Protein AF-0000000084379753 (afdb_homodimer)

Sequence (422 aa):
MNKVRNRRRKEDRPAEITAAAMDEFAEHGYDATPVEAVARRAGVSKGLLYLYFKTKEELFKAVVRSFISPRVNTLRSAIIDSDIGVEEFLRGPFRDFAAALPTSKARHLLRLMIAEGHKHPDLTRWYWENVVSEGLQAITVLIERGVARGELQPSALDRFPHLLISPVVFSVIWTLVMQKHSKLDTTAMIEAHIDLLLASVKAQPEQGSGTMNKVRNRRRKEDRPAEITAAAMDEFAEHGYDATPVEAVARRAGVSKGLLYLYFKTKEELFKAVVRSFISPRVNTLRSAIIDSDIGVEEFLRGPFRDFAAALPTSKARHLLRLMIAEGHKHPDLTRWYWENVVSEGLQAITVLIERGVARGELQPSALDRFPHLLISPVVFSVIWTLVMQKHSKLDTTAMIEAHIDLLLASVKAQPEQGSGT

Foldseek 3Di:
DVVVVVVVCVVCLLVLLLVLVLVQCLVQNLVRDDSCSSCVSSVHHSVVSCVVPVDSLSSVVSNCCVFALVLLVQLLCVQPVDPDALLRSLVPSVLVSLQCCLVGSVLSVVVNCVVCVVVPVPSVVVCCVRGVVSSLVSLLSNVVVCCVVLQWPDDCCNVCVVLLCVLSNVSNVCSVPPCVPPNDNSSVVSVVSSVVVCVPIGHDPPPPPPD/DVVVVVVVVVVCLLVLLLVLVLVQCLVQNLVRDDSCSSCVSSVHHSVVSCVVPVDSLSSVVSNCCVFALVLLVQLLCVQPVDPDALLRSLVPSVLVSLQCCLVGSVLSVVVNCVVCVVVPVPSVVVCCVRGVVSSLVSLLSNVVVCCVVLQWPDDCCNVCVVLLCVLSNVSNVCSVPPCVPDNDPSSVVSVVSSVVVCVPIGHDPPPPPPD

Nearest PDB structures (foldseek):
  3s5r-assembly1_B  TM=7.253E-01  e=1.849E-04  Syntrophus aciditrophicus SB
  3e7q-assembly1_A  TM=7.894E-01  e=1.019E-03  Pseudomonas aeruginosa
  4yze-assembly1_C  TM=7.745E-01  e=9.330E-03  Escherichia coli K-12
  5ydp-assembly1_A  TM=5.031E-01  e=3.071E-04  Dietzia sp. DQ12-45-1b
  5ydp-assembly2_C-2  TM=4.750E-01  e=7.379E-04  Dietzia sp. DQ12-45-1b

InterPro domains:
  IPR001647 DNA-binding HTH domain, TetR-type [PF00440] (17-63)
  IPR001647 DNA-binding HTH domain, TetR-type [PR00455] (17-30)
  IPR001647 DNA-binding HTH domain, TetR-type [PR00455] (38-61)
  IPR001647 DNA-binding HTH domain, TetR-type [PS50977] (11-71)
  IPR009057 Homedomain-like superfamily [SSF46689] (4-81)
  IPR011075 Tetracyclin repressor-like, C-terminal domain [PF16859] (94-175)
  IPR036271 Tetracyclin repressor-like, C-terminal domain superfamily [SSF48498] (87-199)
  IPR050109 HTH-type, TetR-like transcriptional regulator [PTHR30055] (1-207)

pLDDT: mean 92.33, std 12.33, range [36.5, 98.5]

Radius of gyration: 24.68 Å; Cα contacts (8 Å, |Δi|>4): 434; chains: 2; bounding box: 92×78×49 Å

Structure (mmCIF, N/CA/C/O backbone):
data_AF-0000000084379753-model_v1
#
loop_
_entity.id
_entity.type
_entity.pdbx_description
1 polymer 'HTH tetR-type domain-containing protein'
#
loop_
_atom_site.group_PDB
_atom_site.id
_atom_site.type_symbol
_atom_site.label_atom_id
_atom_site.label_alt_id
_atom_site.label_comp_id
_atom_site.label_asym_id
_atom_site.label_entity_id
_atom_site.label_seq_id
_atom_site.pdbx_PDB_ins_code
_atom_site.Cartn_x
_atom_site.Cartn_y
_atom_site.Cartn_z
_atom_site.occupancy
_atom_site.B_iso_or_equiv
_atom_site.auth_seq_id
_atom_site.auth_comp_id
_atom_site.auth_asym_id
_atom_site.auth_atom_id
_atom_site.pdbx_PDB_model_num
ATOM 1 N N . MET A 1 1 ? 46.688 16.516 9.492 1 49.66 1 MET A N 1
ATOM 2 C CA . MET A 1 1 ? 45.719 15.836 10.328 1 49.66 1 MET A CA 1
ATOM 3 C C . MET A 1 1 ? 44.406 16.609 10.383 1 49.66 1 MET A C 1
ATOM 5 O O . MET A 1 1 ? 43.344 16.016 10.297 1 49.66 1 MET A O 1
ATOM 9 N N . ASN A 1 2 ? 44.469 17.984 10.484 1 51.09 2 ASN A N 1
ATOM 10 C CA . ASN A 1 2 ? 43.312 18.844 10.547 1 51.09 2 ASN A CA 1
ATOM 11 C C . ASN A 1 2 ? 42.562 18.906 9.211 1 51.09 2 ASN A C 1
ATOM 13 O O . ASN A 1 2 ? 41.344 18.938 9.172 1 51.09 2 ASN A O 1
ATOM 17 N N . LYS A 1 3 ? 43.375 18.922 8.195 1 56.81 3 LYS A N 1
ATOM 18 C CA . LYS A 1 3 ? 42.812 19.062 6.855 1 56.81 3 LYS A CA 1
ATOM 19 C C . LYS A 1 3 ? 42 17.844 6.48 1 56.81 3 LYS A C 1
ATOM 21 O O . LYS A 1 3 ? 40.938 17.984 5.828 1 56.81 3 LYS A O 1
ATOM 26 N N . VAL A 1 4 ? 42.594 16.641 6.758 1 46.72 4 VAL A N 1
ATOM 27 C CA . VAL A 1 4 ? 41.906 15.383 6.438 1 46.72 4 VAL A CA 1
ATOM 28 C C . VAL A 1 4 ? 40.594 15.305 7.223 1 46.72 4 VAL A C 1
ATOM 30 O O . VAL A 1 4 ? 39.594 14.797 6.715 1 46.72 4 VAL A O 1
ATOM 33 N N . ARG A 1 5 ? 40.656 15.711 8.445 1 50.72 5 ARG A N 1
ATOM 34 C CA . ARG A 1 5 ? 39.469 15.711 9.289 1 50.72 5 ARG A CA 1
ATOM 35 C C . ARG A 1 5 ? 38.438 16.688 8.766 1 50.72 5 ARG A C 1
ATOM 37 O O . ARG A 1 5 ? 37.25 16.375 8.727 1 50.72 5 ARG A O 1
ATOM 44 N N . ASN A 1 6 ? 38.969 17.703 8.211 1 57.06 6 ASN A N 1
ATOM 45 C CA . ASN A 1 6 ? 38.094 18.719 7.637 1 57.06 6 ASN A CA 1
ATOM 46 C C . ASN A 1 6 ? 37.469 18.234 6.336 1 57.06 6 ASN A C 1
ATOM 48 O O . ASN A 1 6 ? 36.281 18.5 6.07 1 57.06 6 ASN A O 1
ATOM 52 N N . ARG A 1 7 ? 38.344 17.5 5.492 1 51.16 7 ARG A N 1
ATOM 53 C CA . ARG A 1 7 ? 37.812 16.969 4.238 1 51.16 7 ARG A CA 1
ATOM 54 C C . ARG A 1 7 ? 36.75 15.883 4.5 1 51.16 7 ARG A C 1
ATOM 56 O O . ARG A 1 7 ? 35.719 15.844 3.834 1 51.16 7 ARG A O 1
ATOM 63 N N . ARG A 1 8 ? 37.156 14.938 5.316 1 52.81 8 ARG A N 1
ATOM 64 C CA . ARG A 1 8 ? 36.219 13.867 5.68 1 52.81 8 ARG A CA 1
ATOM 65 C C . ARG A 1 8 ? 34.906 14.422 6.207 1 52.81 8 ARG A C 1
ATOM 67 O O . ARG A 1 8 ? 33.844 13.906 5.883 1 52.81 8 ARG A O 1
ATOM 74 N N . ARG A 1 9 ? 35.188 15.578 6.855 1 61.44 9 ARG A N 1
ATOM 75 C CA . ARG A 1 9 ? 33.969 16.203 7.414 1 61.44 9 ARG A CA 1
ATOM 76 C C . ARG A 1 9 ? 33.094 16.766 6.309 1 61.44 9 ARG A C 1
ATOM 78 O O . ARG A 1 9 ? 31.875 16.609 6.348 1 61.44 9 ARG A O 1
ATOM 85 N N . LYS A 1 10 ? 33.875 17.234 5.277 1 64.62 10 LYS A N 1
ATOM 86 C CA . LYS A 1 10 ? 33.156 17.844 4.176 1 64.62 10 LYS A CA 1
ATOM 87 C C . LYS A 1 10 ? 32.469 16.797 3.307 1 64.62 10 LYS A C 1
ATOM 89 O O . LYS A 1 10 ? 31.344 16.984 2.846 1 64.62 10 LYS A O 1
ATOM 94 N N . GLU A 1 11 ? 33.25 15.688 3.199 1 69.88 11 GLU A N 1
ATOM 95 C CA . GLU A 1 11 ? 32.75 14.625 2.336 1 69.88 11 GLU A CA 1
ATOM 96 C C . GLU A 1 11 ? 31.562 13.906 2.98 1 69.88 11 GLU A C 1
ATOM 98 O O . GLU A 1 11 ? 30.703 13.352 2.283 1 69.88 11 GLU A O 1
ATOM 103 N N . ASP A 1 12 ? 31.516 13.992 4.195 1 77.62 12 ASP A N 1
ATOM 104 C CA . ASP A 1 12 ? 30.5 13.258 4.938 1 77.62 12 ASP A CA 1
ATOM 105 C C . ASP A 1 12 ? 29.266 14.133 5.188 1 77.62 12 ASP A C 1
ATOM 107 O O . ASP A 1 12 ? 28.219 13.625 5.59 1 77.62 12 ASP A O 1
ATOM 111 N N . ARG A 1 13 ? 29.344 15.328 4.73 1 86.88 13 ARG A N 1
ATOM 112 C CA . ARG A 1 13 ? 28.328 16.312 5.094 1 86.88 13 ARG A CA 1
ATOM 113 C C . ARG A 1 13 ? 27.016 16.031 4.355 1 86.88 13 ARG A C 1
ATOM 115 O O . ARG A 1 13 ? 25.953 15.969 4.969 1 86.88 13 ARG A O 1
ATOM 122 N N . PRO A 1 14 ? 27.156 15.742 3.094 1 91.88 14 PRO A N 1
ATOM 123 C CA . PRO A 1 14 ? 25.891 15.453 2.412 1 91.88 14 PRO A CA 1
ATOM 124 C C . PRO A 1 14 ? 25.156 14.266 3.016 1 91.88 14 PRO A C 1
ATOM 126 O O . PRO A 1 14 ? 23.922 14.305 3.168 1 91.88 14 PRO A O 1
ATOM 129 N N . ALA A 1 15 ? 25.906 13.289 3.422 1 94.5 15 ALA A N 1
ATOM 130 C CA . ALA A 1 15 ? 25.297 12.102 4.008 1 94.5 15 ALA A CA 1
ATOM 131 C C . ALA A 1 15 ? 24.656 12.414 5.363 1 94.5 15 ALA A C 1
ATOM 133 O O . ALA A 1 15 ? 23.578 11.922 5.684 1 94.5 15 ALA A O 1
ATOM 134 N N . GLU A 1 16 ? 25.297 13.211 6.078 1 95.25 16 GLU A N 1
ATOM 135 C CA . GLU A 1 16 ? 24.766 13.617 7.375 1 95.25 16 GLU A CA 1
ATOM 136 C C . GLU A 1 16 ? 23.5 14.445 7.215 1 95.25 16 GLU A C 1
ATOM 138 O O . GLU A 1 16 ? 22.531 14.266 7.961 1 95.25 16 GLU A O 1
ATOM 143 N N . ILE A 1 17 ? 23.547 15.289 6.254 1 97.25 17 ILE A N 1
ATOM 144 C CA . ILE A 1 17 ? 22.406 16.156 6.008 1 97.25 17 ILE A CA 1
ATOM 145 C C . ILE A 1 17 ? 21.219 15.336 5.52 1 97.25 17 ILE A C 1
ATOM 147 O O . ILE A 1 17 ? 20.094 15.508 5.988 1 97.25 17 ILE A O 1
ATOM 151 N N . THR A 1 18 ? 21.484 14.422 4.625 1 97.94 18 THR A N 1
ATOM 152 C CA . THR A 1 18 ? 20.391 13.602 4.109 1 97.94 18 THR A CA 1
ATOM 153 C C . THR A 1 18 ? 19.828 12.695 5.203 1 97.94 18 THR A C 1
ATOM 155 O O . THR A 1 18 ? 18.625 12.438 5.25 1 97.94 18 THR A O 1
ATOM 158 N N . ALA A 1 19 ? 20.703 12.227 6.086 1 97.81 19 ALA A N 1
ATOM 159 C CA . ALA A 1 19 ? 20.234 11.422 7.211 1 97.81 19 ALA A CA 1
ATOM 160 C C . ALA A 1 19 ? 19.344 12.234 8.141 1 97.81 19 ALA A C 1
ATOM 162 O O . ALA A 1 19 ? 18.297 11.758 8.586 1 97.81 19 ALA A O 1
ATOM 163 N N . ALA A 1 20 ? 19.719 13.438 8.391 1 98.25 20 ALA A N 1
ATOM 164 C CA . ALA A 1 20 ? 18.906 14.344 9.211 1 98.25 20 ALA A CA 1
ATOM 165 C C . ALA A 1 20 ? 17.578 14.664 8.539 1 98.25 20 ALA A C 1
ATOM 167 O O . ALA A 1 20 ? 16.531 14.711 9.195 1 98.25 20 ALA A O 1
ATOM 168 N N . ALA A 1 21 ? 17.672 14.875 7.258 1 98.5 21 ALA A N 1
ATOM 169 C CA . ALA A 1 21 ? 16.453 15.148 6.492 1 98.5 21 ALA A CA 1
ATOM 170 C C . ALA A 1 21 ? 15.492 13.969 6.547 1 98.5 21 ALA A C 1
ATOM 172 O O . ALA A 1 21 ? 14.289 14.156 6.758 1 98.5 21 ALA A O 1
ATOM 173 N N . MET A 1 22 ? 16.047 12.781 6.375 1 98.06 22 MET A N 1
ATOM 174 C CA . MET A 1 22 ? 15.234 11.578 6.461 1 98.06 22 MET A CA 1
ATOM 175 C C . MET A 1 22 ? 14.5 11.516 7.793 1 98.06 22 MET A C 1
ATOM 177 O O . MET A 1 22 ? 13.289 11.266 7.828 1 98.06 22 MET A O 1
ATOM 181 N N . ASP A 1 23 ? 15.18 11.797 8.828 1 97.94 23 ASP A N 1
ATOM 182 C CA . ASP A 1 23 ? 14.586 11.727 10.156 1 97.94 23 ASP A CA 1
ATOM 183 C C . ASP A 1 23 ? 13.523 12.805 10.336 1 97.94 23 ASP A C 1
ATOM 185 O O . ASP A 1 23 ? 12.453 12.547 10.891 1 97.94 23 ASP A O 1
ATOM 189 N N . GLU A 1 24 ? 13.797 14.055 9.875 1 97.94 24 GLU A N 1
ATOM 190 C CA . GLU A 1 24 ? 12.836 15.148 9.969 1 97.94 24 GLU A CA 1
ATOM 191 C C . GLU A 1 24 ? 11.586 14.859 9.141 1 97.94 24 GLU A C 1
ATOM 193 O O . GLU A 1 24 ? 10.469 15.039 9.617 1 97.94 24 GLU A O 1
ATOM 198 N N . PHE A 1 25 ? 11.805 14.359 7.898 1 97.5 25 PHE A N 1
ATOM 199 C CA . PHE A 1 25 ? 10.688 14.016 7.023 1 97.5 25 PHE A CA 1
ATOM 200 C C . PHE A 1 25 ? 9.859 12.883 7.617 1 97.5 25 PHE A C 1
ATOM 202 O O . PHE A 1 25 ? 8.625 12.914 7.555 1 97.5 25 PHE A O 1
ATOM 209 N N . ALA A 1 26 ? 10.531 11.93 8.203 1 95.75 26 ALA A N 1
ATOM 210 C CA . ALA A 1 26 ? 9.844 10.789 8.797 1 95.75 26 ALA A CA 1
ATOM 211 C C . ALA A 1 26 ? 8.984 11.219 9.977 1 95.75 26 ALA A C 1
ATOM 213 O O . ALA A 1 26 ? 7.875 10.711 10.164 1 95.75 26 ALA A O 1
ATOM 214 N N . GLU A 1 27 ? 9.438 12.164 10.703 1 94.69 27 GLU A N 1
ATOM 215 C CA . GLU A 1 27 ? 8.773 12.57 11.945 1 94.69 27 GLU A CA 1
ATOM 216 C C . GLU A 1 27 ? 7.68 13.602 11.672 1 94.69 27 GLU A C 1
ATOM 218 O O . GLU A 1 27 ? 6.617 13.562 12.297 1 94.69 27 GLU A O 1
ATOM 223 N N . HIS A 1 28 ? 7.93 14.531 10.648 1 94.44 28 HIS A N 1
ATOM 224 C CA . HIS A 1 28 ? 7.059 15.703 10.57 1 94.44 28 HIS A CA 1
ATOM 225 C C . HIS A 1 28 ? 6.375 15.797 9.211 1 94.44 28 HIS A C 1
ATOM 227 O O . HIS A 1 28 ? 5.422 16.562 9.039 1 94.44 28 HIS A O 1
ATOM 233 N N . GLY A 1 29 ? 6.82 14.961 8.297 1 94.88 29 GLY A N 1
ATOM 234 C CA . GLY A 1 29 ? 6.344 15.109 6.934 1 94.88 29 GLY A CA 1
ATOM 235 C C . GLY A 1 29 ? 7.211 16.031 6.098 1 94.88 29 GLY A C 1
ATOM 236 O O . GLY A 1 29 ? 8.055 16.75 6.633 1 94.88 29 GLY A O 1
ATOM 237 N N . TYR A 1 30 ? 6.996 15.961 4.836 1 96.38 30 TYR A N 1
ATOM 238 C CA . TYR A 1 30 ? 7.758 16.781 3.895 1 96.38 30 TYR A CA 1
ATOM 239 C C . TYR A 1 30 ? 7.328 18.234 3.967 1 96.38 30 TYR A C 1
ATOM 241 O O . TYR A 1 30 ? 8.172 19.125 4.105 1 96.38 30 TYR A O 1
ATOM 249 N N . ASP A 1 31 ? 6.062 18.453 3.926 1 94.12 31 ASP A N 1
ATOM 250 C CA . ASP A 1 31 ? 5.543 19.812 3.893 1 94.12 31 ASP A CA 1
ATOM 251 C C . ASP A 1 31 ? 5.84 20.547 5.199 1 94.12 31 ASP A C 1
ATOM 253 O O . ASP A 1 31 ? 6.223 21.719 5.184 1 94.12 31 ASP A O 1
ATOM 257 N N . ALA A 1 32 ? 5.828 19.891 6.238 1 94.31 32 ALA A N 1
ATOM 258 C CA . ALA A 1 32 ? 5.914 20.516 7.555 1 94.31 32 ALA A CA 1
ATOM 259 C C . ALA A 1 32 ? 7.367 20.672 7.988 1 94.31 32 ALA A C 1
ATOM 261 O O . ALA A 1 32 ? 7.652 21.328 8.992 1 94.31 32 ALA A O 1
ATOM 262 N N . THR A 1 33 ? 8.242 20.078 7.258 1 97.38 33 THR A N 1
ATOM 263 C CA . THR A 1 33 ? 9.648 20.156 7.641 1 97.38 33 THR A CA 1
ATOM 264 C C . THR A 1 33 ? 10.344 21.328 6.965 1 97.38 33 THR A C 1
ATOM 266 O O . THR A 1 33 ? 10.531 21.328 5.746 1 97.38 33 THR A O 1
ATOM 269 N N . PRO A 1 34 ? 10.75 22.297 7.762 1 96.88 34 PRO A N 1
ATOM 270 C CA . PRO A 1 34 ? 11.578 23.344 7.176 1 96.88 34 PRO A CA 1
ATOM 271 C C . PRO A 1 34 ? 13.039 22.922 7.016 1 96.88 34 PRO A C 1
ATOM 273 O O . PRO A 1 34 ? 13.547 22.141 7.812 1 96.88 34 PRO A O 1
ATOM 276 N N . VAL A 1 35 ? 13.648 23.547 6.055 1 96.88 35 VAL A N 1
ATOM 277 C CA . VAL A 1 35 ? 15.047 23.219 5.773 1 96.88 35 VAL A CA 1
ATOM 278 C C . VAL A 1 35 ? 15.914 23.578 6.973 1 96.88 35 VAL A C 1
ATOM 280 O O . VAL A 1 35 ? 16.891 22.891 7.273 1 96.88 35 VAL A O 1
ATOM 283 N N . GLU A 1 36 ? 15.531 24.547 7.723 1 96.94 36 GLU A N 1
ATOM 284 C CA . GLU A 1 36 ? 16.266 24.984 8.914 1 96.94 36 GLU A CA 1
ATOM 285 C C . GLU A 1 36 ? 16.266 23.891 9.977 1 96.94 36 GLU A C 1
ATOM 287 O O . GLU A 1 36 ? 17.25 23.734 10.703 1 96.94 36 GLU A O 1
ATOM 292 N N . ALA A 1 37 ? 15.195 23.234 10.125 1 98.12 37 ALA A N 1
ATOM 293 C CA . ALA A 1 37 ? 15.125 22.141 11.094 1 98.12 37 ALA A CA 1
ATOM 294 C C . ALA A 1 37 ? 16.094 21.016 10.727 1 98.12 37 ALA A C 1
ATOM 296 O O . ALA A 1 37 ? 16.703 20.406 11.602 1 98.12 37 ALA A O 1
ATOM 297 N N . VAL A 1 38 ? 16.219 20.734 9.445 1 98.38 38 VAL A N 1
ATOM 298 C CA . VAL A 1 38 ? 17.156 19.734 8.953 1 98.38 38 VAL A CA 1
ATOM 299 C C . VAL A 1 38 ? 18.578 20.156 9.281 1 98.38 38 VAL A C 1
ATOM 301 O O . VAL A 1 38 ? 19.375 19.359 9.773 1 98.38 38 VAL A O 1
ATOM 304 N N . ALA A 1 39 ? 18.859 21.422 8.977 1 97.94 39 ALA A N 1
ATOM 305 C CA . ALA A 1 39 ? 20.203 21.953 9.25 1 97.94 39 ALA A CA 1
ATOM 306 C C . ALA A 1 39 ? 20.547 21.828 10.727 1 97.94 39 ALA A C 1
ATOM 308 O O . ALA A 1 39 ? 21.641 21.344 11.07 1 97.94 39 ALA A O 1
ATOM 309 N N . ARG A 1 40 ? 19.641 22.219 11.547 1 98.06 40 ARG A N 1
ATOM 310 C CA . ARG A 1 40 ? 19.828 22.141 12.984 1 98.06 40 ARG A CA 1
ATOM 311 C C . ARG A 1 40 ? 20.094 20.688 13.414 1 98.06 40 ARG A C 1
ATOM 313 O O . ARG A 1 40 ? 21.031 20.438 14.188 1 98.06 40 ARG A O 1
ATOM 320 N N . ARG A 1 41 ? 19.359 19.766 12.93 1 97.69 41 ARG A N 1
ATOM 321 C CA . ARG A 1 41 ? 19.5 18.359 13.297 1 97.69 41 ARG A CA 1
ATOM 322 C C . ARG A 1 41 ? 20.844 17.812 12.805 1 97.69 41 ARG A C 1
ATOM 324 O O . ARG A 1 41 ? 21.438 16.969 13.469 1 97.69 41 ARG A O 1
ATOM 331 N N . ALA A 1 42 ? 21.234 18.266 11.664 1 97.19 42 ALA A N 1
ATOM 332 C CA . ALA A 1 42 ? 22.5 17.797 11.07 1 97.19 42 ALA A CA 1
ATOM 333 C C . ALA A 1 42 ? 23.688 18.484 11.711 1 97.19 42 ALA A C 1
ATOM 335 O O . ALA A 1 42 ? 24.844 18.125 11.445 1 97.19 42 ALA A O 1
ATOM 336 N N . GLY A 1 43 ? 23.438 19.531 12.508 1 96.62 43 GLY A N 1
ATOM 337 C CA . GLY A 1 43 ? 24.531 20.266 13.164 1 96.62 43 GLY A CA 1
ATOM 338 C C . GLY A 1 43 ? 25.281 21.172 12.219 1 96.62 43 GLY A C 1
ATOM 339 O O . GLY A 1 43 ? 26.5 21.312 12.336 1 96.62 43 GLY A O 1
ATOM 340 N N . VAL A 1 44 ? 24.625 21.672 11.242 1 96.19 44 VAL A N 1
ATOM 341 C CA . VAL A 1 44 ? 25.234 22.594 10.289 1 96.19 44 VAL A CA 1
ATOM 342 C C . VAL A 1 44 ? 24.422 23.891 10.211 1 96.19 44 VAL A C 1
ATOM 344 O O . VAL A 1 44 ? 23.297 23.938 10.711 1 96.19 44 VAL A O 1
ATOM 347 N N . SER A 1 45 ? 25.031 24.859 9.609 1 95.19 45 SER A N 1
ATOM 348 C CA . SER A 1 45 ? 24.312 26.109 9.398 1 95.19 45 SER A CA 1
ATOM 349 C C . SER A 1 45 ? 23.359 26 8.211 1 95.19 45 SER A C 1
ATOM 351 O O . SER A 1 45 ? 23.547 25.156 7.328 1 95.19 45 SER A O 1
ATOM 353 N N . LYS A 1 46 ? 22.312 26.797 8.258 1 95.06 46 LYS A N 1
ATOM 354 C CA . LYS A 1 46 ? 21.391 26.875 7.121 1 95.06 46 LYS A CA 1
ATOM 355 C C . LYS A 1 46 ? 22.141 27.203 5.828 1 95.06 46 LYS A C 1
ATOM 357 O O . LYS A 1 46 ? 21.859 26.609 4.785 1 95.06 46 LYS A O 1
ATOM 362 N N . GLY A 1 47 ? 23.047 28.141 5.934 1 94.69 47 GLY A N 1
ATOM 363 C CA . GLY A 1 47 ? 23.844 28.516 4.781 1 94.69 47 GLY A CA 1
ATOM 364 C C . GLY A 1 47 ? 24.641 27.359 4.199 1 94.69 47 GLY A C 1
ATOM 365 O O . GLY A 1 47 ? 24.672 27.172 2.98 1 94.69 47 GLY A O 1
ATOM 366 N N . LEU A 1 48 ? 25.219 26.609 5.008 1 94.44 48 LEU A N 1
ATOM 367 C CA . LEU A 1 48 ? 26 25.453 4.562 1 94.44 48 LEU A CA 1
ATOM 368 C C . LEU A 1 48 ? 25.094 24.422 3.895 1 94.44 48 LEU A C 1
ATOM 370 O O . LEU A 1 48 ? 25.469 23.828 2.883 1 94.44 48 LEU A O 1
ATOM 374 N N . LEU A 1 49 ? 23.938 24.156 4.453 1 96.62 49 LEU A N 1
ATOM 375 C CA . LEU A 1 49 ? 23 23.203 3.838 1 96.62 49 LEU A CA 1
ATOM 376 C C . LEU A 1 49 ? 22.656 23.641 2.414 1 96.62 49 LEU A C 1
ATOM 378 O O . LEU A 1 49 ? 22.641 22.812 1.502 1 96.62 49 LEU A O 1
ATOM 382 N N . TYR A 1 50 ? 22.5 24.906 2.236 1 96.06 50 TYR A N 1
ATOM 383 C CA . TYR A 1 50 ? 22.078 25.422 0.941 1 96.06 50 TYR A CA 1
ATOM 384 C C . TYR A 1 50 ? 23.219 25.375 -0.066 1 96.06 50 TYR A C 1
ATOM 386 O O . TYR A 1 50 ? 23 25.469 -1.274 1 96.06 50 TYR A O 1
ATOM 394 N N . LEU A 1 51 ? 24.438 25.312 0.462 1 95.38 51 LEU A N 1
ATOM 395 C CA . LEU A 1 51 ? 25.578 25.094 -0.441 1 95.38 51 LEU A CA 1
ATOM 396 C C . LEU A 1 51 ? 25.469 23.734 -1.124 1 95.38 51 LEU A C 1
ATOM 398 O O . LEU A 1 51 ? 25.891 23.578 -2.271 1 95.38 51 LEU A O 1
ATOM 402 N N . TYR A 1 52 ? 24.906 22.828 -0.41 1 95.44 52 TYR A N 1
ATOM 403 C CA . TYR A 1 52 ? 24.812 21.469 -0.939 1 95.44 52 TYR A CA 1
ATOM 404 C C . TYR A 1 52 ? 23.484 21.25 -1.643 1 95.44 52 TYR A C 1
ATOM 406 O O . TYR A 1 52 ? 23.422 20.578 -2.672 1 95.44 52 TYR A O 1
ATOM 414 N N . PHE A 1 53 ? 22.375 21.781 -1.044 1 97.38 53 PHE A N 1
ATOM 415 C CA . PHE A 1 53 ? 21.031 21.578 -1.551 1 97.38 53 PHE A CA 1
ATOM 416 C C . PHE A 1 53 ? 20.281 22.906 -1.657 1 97.38 53 PHE A C 1
ATOM 418 O O . PHE A 1 53 ? 19.75 23.406 -0.665 1 97.38 53 PHE A O 1
ATOM 425 N N . LYS A 1 54 ? 20.078 23.344 -2.83 1 96.62 54 LYS A N 1
ATOM 426 C CA . LYS A 1 54 ? 19.594 24.688 -3.084 1 96.62 54 LYS A CA 1
ATOM 427 C C . LYS A 1 54 ? 18.109 24.812 -2.73 1 96.62 54 LYS A C 1
ATOM 429 O O . LYS A 1 54 ? 17.625 25.891 -2.398 1 96.62 54 LYS A O 1
ATOM 434 N N . THR A 1 55 ? 17.438 23.703 -2.879 1 96.25 55 THR A N 1
ATOM 435 C CA . THR A 1 55 ? 16 23.703 -2.578 1 96.25 55 THR A CA 1
ATOM 436 C C . THR A 1 55 ? 15.633 22.484 -1.744 1 96.25 55 THR A C 1
ATOM 438 O O . THR A 1 55 ? 16.375 21.5 -1.698 1 96.25 55 THR A O 1
ATOM 441 N N . LYS A 1 56 ? 14.562 22.547 -1.113 1 96.56 56 LYS A N 1
ATOM 442 C CA . LYS A 1 56 ? 14.047 21.391 -0.371 1 96.56 56 LYS A CA 1
ATOM 443 C C . LYS A 1 56 ? 13.828 20.203 -1.291 1 96.56 56 LYS A C 1
ATOM 445 O O . LYS A 1 56 ? 14.047 19.062 -0.891 1 96.56 56 LYS A O 1
ATOM 450 N N . GLU A 1 57 ? 13.414 20.516 -2.492 1 96.88 57 GLU A N 1
ATOM 451 C CA . GLU A 1 57 ? 13.203 19.469 -3.479 1 96.88 57 GLU A CA 1
ATOM 452 C C . GLU A 1 57 ? 14.5 18.734 -3.795 1 96.88 57 GLU A C 1
ATOM 454 O O . GLU A 1 57 ? 14.531 17.5 -3.852 1 96.88 57 GLU A O 1
ATOM 459 N N . GLU A 1 58 ? 15.477 19.422 -3.986 1 97.62 58 GLU A N 1
ATOM 460 C CA . GLU A 1 58 ? 16.766 18.812 -4.254 1 97.62 58 GLU A CA 1
ATOM 461 C C . GLU A 1 58 ? 17.25 17.984 -3.059 1 97.62 58 GLU A C 1
ATOM 463 O O . GLU A 1 58 ? 17.875 16.938 -3.229 1 97.62 58 GLU A O 1
ATOM 468 N N . LEU A 1 59 ? 17 18.562 -1.871 1 97.94 59 LEU A N 1
ATOM 469 C CA . LEU A 1 59 ? 17.312 17.812 -0.661 1 97.94 59 LEU A CA 1
ATOM 470 C C . LEU A 1 59 ? 16.531 16.5 -0.612 1 97.94 59 LEU A C 1
ATOM 472 O O . LEU A 1 59 ? 17.094 15.445 -0.313 1 97.94 59 LEU A O 1
ATOM 476 N N . PHE A 1 60 ? 15.289 16.531 -0.922 1 97.62 60 PHE A N 1
ATOM 477 C CA . PHE A 1 60 ? 14.453 15.344 -0.922 1 97.62 60 PHE A CA 1
ATOM 478 C C . PHE A 1 60 ? 14.961 14.328 -1.937 1 97.62 60 PHE A C 1
ATOM 480 O O . PHE A 1 60 ? 15.078 13.141 -1.627 1 97.62 60 PHE A O 1
ATOM 487 N N . LYS A 1 61 ? 15.258 14.781 -3.133 1 98.06 61 LYS A N 1
ATOM 488 C CA . LYS A 1 61 ? 15.797 13.898 -4.16 1 98.06 61 LYS A CA 1
ATOM 489 C C . LYS A 1 61 ? 17.094 13.227 -3.688 1 98.06 61 LYS A C 1
ATOM 491 O O . LYS A 1 61 ? 17.312 12.047 -3.955 1 98.06 61 LYS A O 1
ATOM 496 N N . ALA A 1 62 ? 17.844 13.977 -2.961 1 97.88 62 ALA A N 1
ATOM 497 C CA . ALA A 1 62 ? 19.078 13.422 -2.412 1 97.88 62 ALA A CA 1
ATOM 498 C C . ALA A 1 62 ? 18.781 12.359 -1.354 1 97.88 62 ALA A C 1
ATOM 500 O O . ALA A 1 62 ? 19.5 11.352 -1.259 1 97.88 62 ALA A O 1
ATOM 501 N N . VAL A 1 63 ? 17.812 12.555 -0.536 1 98.06 63 VAL A N 1
ATOM 502 C CA . VAL A 1 63 ? 17.375 11.57 0.452 1 98.06 63 VAL A CA 1
ATOM 503 C C . VAL A 1 63 ? 16.953 10.289 -0.253 1 98.06 63 VAL A C 1
ATOM 505 O O . VAL A 1 63 ? 17.359 9.188 0.135 1 98.06 63 VAL A O 1
ATOM 508 N N . VAL A 1 64 ? 16.219 10.375 -1.321 1 97.44 64 VAL A N 1
ATOM 509 C CA . VAL A 1 64 ? 15.766 9.219 -2.09 1 97.44 64 VAL A CA 1
ATOM 510 C C . VAL A 1 64 ? 16.969 8.477 -2.662 1 97.44 64 VAL A C 1
ATOM 512 O O . VAL A 1 64 ? 17.062 7.246 -2.566 1 97.44 64 VAL A O 1
ATOM 515 N N . ARG A 1 65 ? 17.875 9.227 -3.178 1 96.94 65 ARG A N 1
ATOM 516 C CA . ARG A 1 65 ? 19.062 8.633 -3.768 1 96.94 65 ARG A CA 1
ATOM 517 C C . ARG A 1 65 ? 19.891 7.914 -2.713 1 96.94 65 ARG A C 1
ATOM 519 O O . ARG A 1 65 ? 20.547 6.906 -3.006 1 96.94 65 ARG A O 1
ATOM 526 N N . SER A 1 66 ? 19.781 8.414 -1.503 1 96 66 SER A N 1
ATOM 527 C CA . SER A 1 66 ? 20.594 7.84 -0.432 1 96 66 SER A CA 1
ATOM 528 C C . SER A 1 66 ? 19.922 6.605 0.164 1 96 66 SER A C 1
ATOM 530 O O . SER A 1 66 ? 20.594 5.664 0.576 1 96 66 SER A O 1
ATOM 532 N N . PHE A 1 67 ? 18.625 6.547 0.138 1 95.94 67 PHE A N 1
ATOM 533 C CA . PHE A 1 67 ? 17.969 5.543 0.98 1 95.94 67 PHE A CA 1
ATOM 534 C C . PHE A 1 67 ? 17.172 4.562 0.136 1 95.94 67 PHE A C 1
ATOM 536 O O . PHE A 1 67 ? 16.828 3.475 0.602 1 95.94 67 PHE A O 1
ATOM 543 N N . ILE A 1 68 ? 16.906 4.844 -1.129 1 94.38 68 ILE A N 1
ATOM 544 C CA . ILE A 1 68 ? 16.047 3.973 -1.935 1 94.38 68 ILE A CA 1
ATOM 545 C C . ILE A 1 68 ? 16.812 3.512 -3.174 1 94.38 68 ILE A C 1
ATOM 547 O O . ILE A 1 68 ? 16.828 2.32 -3.492 1 94.38 68 ILE A O 1
ATOM 551 N N . SER A 1 69 ? 17.469 4.445 -3.84 1 93.31 69 SER A N 1
ATOM 552 C CA . SER A 1 69 ? 18.047 4.184 -5.148 1 93.31 69 SER A CA 1
ATOM 553 C C . SER A 1 69 ? 19.094 3.08 -5.074 1 93.31 69 SER A C 1
ATOM 555 O O . SER A 1 69 ? 19.156 2.213 -5.949 1 93.31 69 SER A O 1
ATOM 557 N N . PRO A 1 70 ? 19.859 3.074 -3.992 1 92.38 70 PRO A N 1
ATOM 558 C CA . PRO A 1 70 ? 20.844 1.999 -3.928 1 92.38 70 PRO A CA 1
ATOM 559 C C . PRO A 1 70 ? 20.219 0.61 -3.912 1 92.38 70 PRO A C 1
ATOM 561 O O . PRO A 1 70 ? 20.766 -0.333 -4.48 1 92.38 70 PRO A O 1
ATOM 564 N N . ARG A 1 71 ? 19.109 0.478 -3.324 1 91.12 71 ARG A N 1
ATOM 565 C CA . ARG A 1 71 ? 18.406 -0.8 -3.258 1 91.12 71 ARG A CA 1
ATOM 566 C C . ARG A 1 71 ? 17.875 -1.203 -4.625 1 91.12 71 ARG A C 1
ATOM 568 O O . ARG A 1 71 ? 18.031 -2.352 -5.047 1 91.12 71 ARG A O 1
ATOM 575 N N . VAL A 1 72 ? 17.344 -0.303 -5.316 1 93.31 72 VAL A N 1
ATOM 576 C CA . VAL A 1 72 ? 16.828 -0.541 -6.66 1 93.31 72 VAL A CA 1
ATOM 577 C C . VAL A 1 72 ? 17.984 -0.838 -7.613 1 93.31 72 VAL A C 1
ATOM 579 O O . VAL A 1 72 ? 17.906 -1.745 -8.445 1 93.31 72 VAL A O 1
ATOM 582 N N . ASN A 1 73 ? 19.031 -0.078 -7.43 1 93.06 73 ASN A N 1
ATOM 583 C CA . ASN A 1 73 ? 20.203 -0.259 -8.281 1 93.06 73 ASN A CA 1
ATOM 584 C C . ASN A 1 73 ? 20.828 -1.637 -8.086 1 93.06 73 ASN A C 1
ATOM 586 O O . ASN A 1 73 ? 21.297 -2.25 -9.047 1 93.06 73 ASN A O 1
ATOM 590 N N . THR A 1 74 ? 20.812 -2.049 -6.871 1 91.31 74 THR A N 1
ATOM 591 C CA . THR A 1 74 ? 21.344 -3.379 -6.59 1 91.31 74 THR A CA 1
ATOM 592 C C . THR A 1 74 ? 20.531 -4.449 -7.312 1 91.31 74 THR A C 1
ATOM 594 O O . THR A 1 74 ? 21.094 -5.371 -7.906 1 91.31 74 THR A O 1
ATOM 597 N N . LEU A 1 75 ? 19.266 -4.344 -7.32 1 92.25 75 LEU A N 1
ATOM 598 C CA . LEU A 1 75 ? 18.391 -5.281 -8.023 1 92.25 75 LEU A CA 1
ATOM 599 C C . LEU A 1 75 ? 18.641 -5.238 -9.523 1 92.25 75 LEU A C 1
ATOM 601 O O . LEU A 1 75 ? 18.797 -6.281 -10.164 1 92.25 75 LEU A O 1
ATOM 605 N N . ARG A 1 76 ? 18.688 -4.051 -9.977 1 94.19 76 ARG A N 1
ATOM 606 C CA . ARG A 1 76 ? 18.906 -3.857 -11.406 1 94.19 76 ARG A CA 1
ATOM 607 C C . ARG A 1 76 ? 20.234 -4.445 -11.852 1 94.19 76 ARG A C 1
ATOM 609 O O . ARG A 1 76 ? 20.312 -5.152 -12.859 1 94.19 76 ARG A O 1
ATOM 616 N N . SER A 1 77 ? 21.203 -4.156 -11.062 1 93.94 77 SER A N 1
ATOM 617 C CA . SER A 1 77 ? 22.531 -4.629 -11.414 1 93.94 77 SER A CA 1
ATOM 618 C C . SER A 1 77 ? 22.609 -6.152 -11.391 1 93.94 77 SER A C 1
ATOM 620 O O . SER A 1 77 ? 23.266 -6.762 -12.227 1 93.94 77 SER A O 1
ATOM 622 N N . ALA A 1 78 ? 21.891 -6.711 -10.43 1 93.56 78 ALA A N 1
ATOM 623 C CA . ALA A 1 78 ? 21.859 -8.164 -10.336 1 93.56 78 ALA A CA 1
ATOM 624 C C . ALA A 1 78 ? 21.25 -8.789 -11.594 1 93.56 78 ALA A C 1
ATOM 626 O O . ALA A 1 78 ? 21.656 -9.875 -12.016 1 93.56 78 ALA A O 1
ATOM 627 N N . ILE A 1 79 ? 20.359 -8.125 -12.227 1 93.44 79 ILE A N 1
ATOM 628 C CA . ILE A 1 79 ? 19.641 -8.641 -13.391 1 93.44 79 ILE A CA 1
ATOM 629 C C . ILE A 1 79 ? 20.438 -8.336 -14.664 1 93.44 79 ILE A C 1
ATOM 631 O O . ILE A 1 79 ? 20.625 -9.219 -15.5 1 93.44 79 ILE A O 1
ATOM 635 N N . ILE A 1 80 ? 20.938 -7.117 -14.75 1 90.25 80 ILE A N 1
ATOM 636 C CA . ILE A 1 80 ? 21.469 -6.621 -16.016 1 90.25 80 ILE A CA 1
ATOM 637 C C . ILE A 1 80 ? 22.922 -7.039 -16.172 1 90.25 80 ILE A C 1
ATOM 639 O O . ILE A 1 80 ? 23.391 -7.336 -17.281 1 90.25 80 ILE A O 1
ATOM 643 N N . ASP A 1 81 ? 23.562 -7.16 -15.016 1 91.06 81 ASP A N 1
ATOM 644 C CA . ASP A 1 81 ? 25.016 -7.359 -15.094 1 91.06 81 ASP A CA 1
ATOM 645 C C . ASP A 1 81 ? 25.375 -8.836 -14.922 1 91.06 81 ASP A C 1
ATOM 647 O O . ASP A 1 81 ? 26.547 -9.18 -14.836 1 91.06 81 ASP A O 1
ATOM 651 N N . SER A 1 82 ? 24.406 -9.68 -14.828 1 90.5 82 SER A N 1
ATOM 652 C CA . SER A 1 82 ? 24.734 -11.094 -14.633 1 90.5 82 SER A CA 1
ATOM 653 C C . SER A 1 82 ? 23.781 -11.984 -15.43 1 90.5 82 SER A C 1
ATOM 655 O O . SER A 1 82 ? 22.828 -11.5 -16.031 1 90.5 82 SER A O 1
ATOM 657 N N . ASP A 1 83 ? 24.156 -13.258 -15.508 1 92.88 83 ASP A N 1
ATOM 658 C CA . ASP A 1 83 ? 23.312 -14.258 -16.156 1 92.88 83 ASP A CA 1
ATOM 659 C C . ASP A 1 83 ? 22.5 -15.039 -15.141 1 92.88 83 ASP A C 1
ATOM 661 O O . ASP A 1 83 ? 22.25 -16.234 -15.32 1 92.88 83 ASP A O 1
ATOM 665 N N . ILE A 1 84 ? 22.156 -14.375 -14.102 1 94.94 84 ILE A N 1
ATOM 666 C CA . ILE A 1 84 ? 21.438 -15.016 -13.008 1 94.94 84 ILE A CA 1
ATOM 667 C C . ILE A 1 84 ? 20.109 -15.555 -13.508 1 94.94 84 ILE A C 1
ATOM 669 O O . ILE A 1 84 ? 19.422 -14.898 -14.289 1 94.94 84 ILE A O 1
ATOM 673 N N . GLY A 1 85 ? 19.797 -16.781 -13.102 1 96.19 85 GLY A N 1
ATOM 674 C CA . GLY A 1 85 ? 18.5 -17.344 -13.422 1 96.19 85 GLY A CA 1
ATOM 675 C C . GLY A 1 85 ? 17.359 -16.703 -12.648 1 96.19 85 GLY A C 1
ATOM 676 O O . GLY A 1 85 ? 17.578 -16.078 -11.602 1 96.19 85 GLY A O 1
ATOM 677 N N . VAL A 1 86 ? 16.188 -16.844 -13.156 1 96.88 86 VAL A N 1
ATOM 678 C CA . VAL A 1 86 ? 15.031 -16.172 -12.586 1 96.88 86 VAL A CA 1
ATOM 679 C C . VAL A 1 86 ? 14.812 -16.656 -11.156 1 96.88 86 VAL A C 1
ATOM 681 O O . VAL A 1 86 ? 14.641 -15.852 -10.234 1 96.88 86 VAL A O 1
ATOM 684 N N . GLU A 1 87 ? 14.805 -17.953 -10.969 1 97.31 87 GLU A N 1
ATOM 685 C CA . GLU A 1 87 ? 14.57 -18.484 -9.625 1 97.31 87 GLU A CA 1
ATOM 686 C C . GLU A 1 87 ? 15.664 -18.047 -8.664 1 97.31 87 GLU A C 1
ATOM 688 O O . GLU A 1 87 ? 15.391 -17.672 -7.52 1 97.31 87 GLU A O 1
ATOM 693 N N . GLU A 1 88 ? 16.891 -18.109 -9.117 1 97.06 88 GLU A N 1
ATOM 694 C CA . GLU A 1 88 ? 18.016 -17.672 -8.297 1 97.06 88 GLU A CA 1
ATOM 695 C C . GLU A 1 88 ? 17.875 -16.188 -7.922 1 97.06 88 GLU A C 1
ATOM 697 O O . GLU A 1 88 ? 18.125 -15.812 -6.773 1 97.06 88 GLU A O 1
ATOM 702 N N . PHE A 1 89 ? 17.484 -15.406 -8.852 1 97.19 89 PHE A N 1
ATOM 703 C CA . PHE A 1 89 ? 17.25 -13.992 -8.578 1 97.19 89 PHE A CA 1
ATOM 704 C C . PHE A 1 89 ? 16.156 -13.805 -7.535 1 97.19 89 PHE A C 1
ATOM 706 O O . PHE A 1 89 ? 16.328 -13.047 -6.574 1 97.19 89 PHE A O 1
ATOM 713 N N . LEU A 1 90 ? 15.047 -14.523 -7.719 1 97.69 90 LEU A N 1
ATOM 714 C CA . LEU A 1 90 ? 13.883 -14.367 -6.848 1 97.69 90 LEU A CA 1
ATOM 715 C C . LEU A 1 90 ? 14.211 -14.805 -5.426 1 97.69 90 LEU A C 1
ATOM 717 O O . LEU A 1 90 ? 13.82 -14.148 -4.461 1 97.69 90 LEU A O 1
ATOM 721 N N . ARG A 1 91 ? 15 -15.867 -5.246 1 97.5 91 ARG A N 1
ATOM 722 C CA . ARG A 1 91 ? 15.273 -16.453 -3.941 1 97.5 91 ARG A CA 1
ATOM 723 C C . ARG A 1 91 ? 16.5 -15.805 -3.295 1 97.5 91 ARG A C 1
ATOM 725 O O . ARG A 1 91 ? 16.844 -16.125 -2.158 1 97.5 91 ARG A O 1
ATOM 732 N N . GLY A 1 92 ? 17.172 -14.867 -3.939 1 96.25 92 GLY A N 1
ATOM 733 C CA . GLY A 1 92 ? 18.328 -14.141 -3.439 1 96.25 92 GLY A CA 1
ATOM 734 C C . GLY A 1 92 ? 18.125 -12.641 -3.396 1 96.25 92 GLY A C 1
ATOM 735 O O . GLY A 1 92 ? 17.469 -12.125 -2.484 1 96.25 92 GLY A O 1
ATOM 736 N N . PRO A 1 93 ? 18.578 -12 -4.527 1 96.25 93 PRO A N 1
ATOM 737 C CA . PRO A 1 93 ? 18.516 -10.539 -4.527 1 96.25 93 PRO A CA 1
ATOM 738 C C . PRO A 1 93 ? 17.109 -10 -4.277 1 96.25 93 PRO A C 1
ATOM 740 O O . PRO A 1 93 ? 16.938 -9.039 -3.516 1 96.25 93 PRO A O 1
ATOM 743 N N . PHE A 1 94 ? 16.156 -10.539 -4.887 1 97.06 94 PHE A N 1
ATOM 744 C CA . PHE A 1 94 ? 14.797 -10.047 -4.742 1 97.06 94 PHE A CA 1
ATOM 745 C C . PHE A 1 94 ? 14.273 -10.289 -3.33 1 97.06 94 PHE A C 1
ATOM 747 O O . PHE A 1 94 ? 13.719 -9.383 -2.705 1 97.06 94 PHE A O 1
ATOM 754 N N . ARG A 1 95 ? 14.43 -11.508 -2.871 1 96.81 95 ARG A N 1
ATOM 755 C CA . ARG A 1 95 ? 14 -11.844 -1.517 1 96.81 95 ARG A CA 1
ATOM 756 C C . ARG A 1 95 ? 14.672 -10.938 -0.49 1 96.81 95 ARG A C 1
ATOM 758 O O . ARG A 1 95 ? 14.016 -10.445 0.429 1 96.81 95 ARG A O 1
ATOM 765 N N . ASP A 1 96 ? 15.914 -10.68 -0.645 1 94.75 96 ASP A N 1
ATOM 766 C CA . ASP A 1 96 ? 16.656 -9.852 0.293 1 94.75 96 ASP A CA 1
ATOM 767 C C . ASP A 1 96 ? 16.172 -8.406 0.257 1 94.75 96 ASP A C 1
ATOM 769 O O . ASP A 1 96 ? 16 -7.777 1.303 1 94.75 96 ASP A O 1
ATOM 773 N N . PHE A 1 97 ? 15.977 -7.953 -0.909 1 94.75 97 PHE A N 1
ATOM 774 C CA . PHE A 1 97 ? 15.414 -6.621 -1.106 1 94.75 97 PHE A CA 1
ATOM 775 C C . PHE A 1 97 ? 14.055 -6.504 -0.441 1 94.75 97 PHE A C 1
ATOM 777 O O . PHE A 1 97 ? 13.82 -5.586 0.35 1 94.75 97 PHE A O 1
ATOM 784 N N . ALA A 1 98 ? 13.195 -7.461 -0.715 1 95.88 98 ALA A N 1
ATOM 785 C CA . ALA A 1 98 ? 11.805 -7.445 -0.258 1 95.88 98 ALA A CA 1
ATOM 786 C C . ALA A 1 98 ? 11.727 -7.559 1.262 1 95.88 98 ALA A C 1
ATOM 788 O O . ALA A 1 98 ? 10.914 -6.887 1.899 1 95.88 98 ALA A O 1
ATOM 789 N N . ALA A 1 99 ? 12.57 -8.312 1.847 1 93.75 99 ALA A N 1
ATOM 790 C CA . ALA A 1 99 ? 12.547 -8.57 3.285 1 93.75 99 ALA A CA 1
ATOM 791 C C . ALA A 1 99 ? 13.055 -7.363 4.066 1 93.75 99 ALA A C 1
ATOM 793 O O . ALA A 1 99 ? 12.633 -7.121 5.199 1 93.75 99 ALA A O 1
ATOM 794 N N . ALA A 1 100 ? 13.859 -6.566 3.469 1 94.5 100 ALA A N 1
ATOM 795 C CA . ALA A 1 100 ? 14.516 -5.477 4.18 1 94.5 100 ALA A CA 1
ATOM 796 C C . ALA A 1 100 ? 13.672 -4.207 4.141 1 94.5 100 ALA A C 1
ATOM 798 O O . ALA A 1 100 ? 13.75 -3.373 5.047 1 94.5 100 ALA A O 1
ATOM 799 N N . LEU A 1 101 ? 12.883 -4.043 3.209 1 95.38 101 LEU A N 1
ATOM 800 C CA . LEU A 1 101 ? 12.234 -2.77 2.912 1 95.38 101 LEU A CA 1
ATOM 801 C C . LEU A 1 101 ? 11.281 -2.373 4.031 1 95.38 101 LEU A C 1
ATOM 803 O O . LEU A 1 101 ? 11.328 -1.244 4.523 1 95.38 101 LEU A O 1
ATOM 807 N N . PRO A 1 102 ? 10.5 -3.338 4.562 1 94.94 102 PRO A N 1
ATOM 808 C CA . PRO A 1 102 ? 9.523 -2.951 5.578 1 94.94 102 PRO A CA 1
ATOM 809 C C . PRO A 1 102 ? 10.172 -2.477 6.875 1 94.94 102 PRO A C 1
ATOM 811 O O . PRO A 1 102 ? 9.555 -1.727 7.637 1 94.94 102 PRO A O 1
ATOM 814 N N . THR A 1 103 ? 11.406 -2.795 7.094 1 93.44 103 THR A N 1
ATOM 815 C CA . THR A 1 103 ? 12.039 -2.443 8.359 1 93.44 103 THR A CA 1
ATOM 816 C C . THR A 1 103 ? 13.086 -1.354 8.156 1 93.44 103 THR A C 1
ATOM 818 O O . THR A 1 103 ? 13.695 -0.886 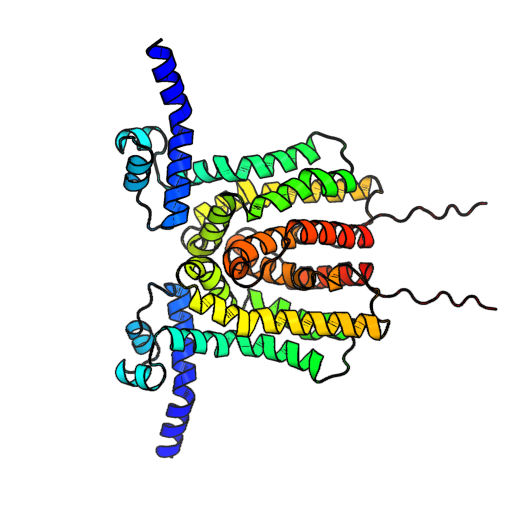9.125 1 93.44 103 THR A O 1
ATOM 821 N N . SER A 1 104 ? 13.297 -0.947 6.949 1 95.06 104 SER A N 1
ATOM 822 C CA . SER A 1 104 ? 14.281 0.09 6.656 1 95.06 104 SER A CA 1
ATOM 823 C C . SER A 1 104 ? 13.672 1.482 6.789 1 95.06 104 SER A C 1
ATOM 825 O O . SER A 1 104 ? 12.445 1.63 6.824 1 95.06 104 SER A O 1
ATOM 827 N N . LYS A 1 105 ? 14.539 2.518 6.781 1 95.25 105 LYS A N 1
ATOM 828 C CA . LYS A 1 105 ? 14.07 3.9 6.828 1 95.25 105 LYS A CA 1
ATOM 829 C C . LYS A 1 105 ? 13.352 4.281 5.535 1 95.25 105 LYS A C 1
ATOM 831 O O . LYS A 1 105 ? 12.562 5.23 5.516 1 95.25 105 LYS A O 1
ATOM 836 N N . ALA A 1 106 ? 13.602 3.486 4.512 1 95.12 106 ALA A N 1
ATOM 837 C CA . ALA A 1 106 ? 13.023 3.791 3.209 1 95.12 106 ALA A CA 1
ATOM 838 C C . ALA A 1 106 ? 11.5 3.691 3.254 1 95.12 106 ALA A C 1
ATOM 840 O O . ALA A 1 106 ? 10.805 4.301 2.434 1 95.12 106 ALA A O 1
ATOM 841 N N . ARG A 1 107 ? 10.945 2.932 4.227 1 96.38 107 ARG A N 1
ATOM 842 C CA . ARG A 1 107 ? 9.5 2.777 4.332 1 96.38 107 ARG A CA 1
ATOM 843 C C . ARG A 1 107 ? 8.828 4.121 4.594 1 96.38 107 ARG A C 1
ATOM 845 O O . ARG A 1 107 ? 7.695 4.348 4.156 1 96.38 107 ARG A O 1
ATOM 852 N N . HIS A 1 108 ? 9.555 5.082 5.207 1 96.25 108 HIS A N 1
ATOM 853 C CA . HIS A 1 108 ? 8.984 6.391 5.52 1 96.25 108 HIS A CA 1
ATOM 854 C C . HIS A 1 108 ? 8.875 7.258 4.27 1 96.25 108 HIS A C 1
ATOM 856 O O . HIS A 1 108 ? 8.016 8.133 4.191 1 96.25 108 HIS A O 1
ATOM 862 N N . LEU A 1 109 ? 9.773 6.984 3.309 1 95.88 109 LEU A N 1
ATOM 863 C CA . LEU A 1 109 ? 9.68 7.715 2.049 1 95.88 109 LEU A CA 1
ATOM 864 C C . LEU A 1 109 ? 8.453 7.277 1.258 1 95.88 109 LEU A C 1
ATOM 866 O O . LEU A 1 109 ? 7.789 8.102 0.629 1 95.88 109 LEU A O 1
ATOM 870 N N . LEU A 1 110 ? 8.133 5.98 1.33 1 95.44 110 LEU A N 1
ATOM 871 C CA . LEU A 1 110 ? 6.902 5.504 0.7 1 95.44 110 LEU A CA 1
ATOM 872 C C . LEU A 1 110 ? 5.676 6.098 1.379 1 95.44 110 LEU A C 1
ATOM 874 O O . LEU A 1 110 ? 4.727 6.512 0.707 1 95.44 110 LEU A O 1
ATOM 878 N N . ARG A 1 111 ? 5.711 6.141 2.676 1 97.06 111 ARG A N 1
ATOM 879 C CA . ARG A 1 111 ? 4.621 6.762 3.42 1 97.06 111 ARG A CA 1
ATOM 880 C C . ARG A 1 111 ? 4.422 8.211 2.986 1 97.06 111 ARG A C 1
ATOM 882 O O . ARG A 1 111 ? 3.287 8.648 2.781 1 97.06 111 ARG A O 1
ATOM 889 N N . LEU A 1 112 ? 5.504 8.945 2.814 1 96.94 112 LEU A N 1
ATOM 890 C CA . LEU A 1 112 ? 5.43 10.352 2.453 1 96.94 112 LEU A CA 1
ATOM 891 C C . LEU A 1 112 ? 4.844 10.531 1.055 1 96.94 112 LEU A C 1
ATOM 893 O O . LEU A 1 112 ? 4.031 11.43 0.824 1 96.94 112 LEU A O 1
ATOM 897 N N . MET A 1 113 ? 5.301 9.641 0.156 1 96.62 113 MET A N 1
ATOM 898 C CA . MET A 1 113 ? 4.789 9.703 -1.21 1 96.62 113 MET A CA 1
ATOM 899 C C . MET A 1 113 ? 3.285 9.461 -1.239 1 96.62 113 MET A C 1
ATOM 901 O O . MET A 1 113 ? 2.553 10.141 -1.956 1 96.62 113 MET A O 1
ATOM 905 N N . ILE A 1 114 ? 2.822 8.555 -0.42 1 97.31 114 ILE A N 1
ATOM 906 C CA . ILE A 1 114 ? 1.402 8.227 -0.35 1 97.31 114 ILE A CA 1
ATOM 907 C C . ILE A 1 114 ? 0.644 9.375 0.316 1 97.31 114 ILE A C 1
ATOM 909 O O . ILE A 1 114 ? -0.408 9.797 -0.17 1 97.31 114 ILE A O 1
ATOM 913 N N . ALA A 1 115 ? 1.21 9.938 1.324 1 96.31 115 ALA A N 1
ATOM 914 C CA . ALA 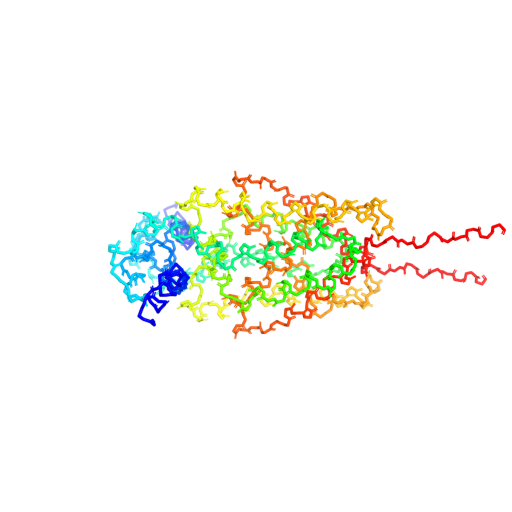A 1 115 ? 0.537 10.938 2.152 1 96.31 115 ALA A CA 1
ATOM 915 C C . ALA A 1 115 ? 0.454 12.281 1.434 1 96.31 115 ALA A C 1
ATOM 917 O O . ALA A 1 115 ? -0.587 12.945 1.458 1 96.31 115 ALA A O 1
ATOM 918 N N . GLU A 1 116 ? 1.576 12.648 0.728 1 96.06 116 GLU A N 1
ATOM 919 C CA . GLU A 1 116 ? 1.683 14.039 0.315 1 96.06 116 GLU A CA 1
ATOM 920 C C . GLU A 1 116 ? 2.016 14.156 -1.17 1 96.06 116 GLU A C 1
ATOM 922 O O . GLU A 1 116 ? 2.002 15.25 -1.732 1 96.06 116 GLU A O 1
ATOM 927 N N . GLY A 1 117 ? 2.27 13.008 -1.795 1 96.31 117 GLY A N 1
ATOM 928 C CA . GLY A 1 117 ? 2.709 13.039 -3.182 1 96.31 117 GLY A CA 1
ATOM 929 C C . GLY A 1 117 ? 1.757 13.797 -4.094 1 96.31 117 GLY A C 1
ATOM 930 O O . GLY A 1 117 ? 2.188 14.453 -5.039 1 96.31 117 GLY A O 1
ATOM 931 N N . HIS A 1 118 ? 0.484 13.734 -3.809 1 93.94 118 HIS A N 1
ATOM 932 C CA . HIS A 1 118 ? -0.53 14.367 -4.648 1 93.94 118 HIS A CA 1
ATOM 933 C C . HIS A 1 118 ? -0.371 15.883 -4.66 1 93.94 118 HIS A C 1
ATOM 935 O O . HIS A 1 118 ? -0.842 16.547 -5.582 1 93.94 118 HIS A O 1
ATOM 941 N N . LYS A 1 119 ? 0.311 16.453 -3.713 1 94.75 119 LYS A N 1
ATOM 942 C CA . LYS A 1 119 ? 0.564 17.891 -3.633 1 94.75 119 LYS A CA 1
ATOM 943 C C . LYS A 1 119 ? 1.828 18.281 -4.402 1 94.75 119 LYS A C 1
ATOM 945 O O . LYS A 1 119 ? 2.107 19.453 -4.602 1 94.75 119 LYS A O 1
ATOM 950 N N . HIS A 1 120 ? 2.572 17.266 -4.816 1 96.31 120 HIS A N 1
ATOM 951 C CA . HIS A 1 120 ? 3.875 17.5 -5.43 1 96.31 120 HIS A CA 1
ATOM 952 C C . HIS A 1 120 ? 4.047 16.672 -6.691 1 96.31 120 HIS A C 1
ATOM 954 O O . HIS A 1 120 ? 4.918 15.797 -6.746 1 96.31 120 HIS A O 1
ATOM 960 N N . PRO A 1 121 ? 3.342 16.969 -7.738 1 95.69 121 PRO A N 1
ATOM 961 C CA . PRO A 1 121 ? 3.35 16.156 -8.953 1 95.69 121 PRO A CA 1
ATOM 962 C C . PRO A 1 121 ? 4.738 16.047 -9.578 1 95.69 121 PRO A C 1
ATOM 964 O O . PRO A 1 121 ? 5.086 14.992 -10.133 1 95.69 121 PRO A O 1
ATOM 967 N N . ASP A 1 122 ? 5.488 17.062 -9.445 1 96.5 122 ASP A N 1
ATOM 968 C CA . ASP A 1 122 ? 6.828 17.031 -10.023 1 96.5 122 ASP A CA 1
ATOM 969 C C . ASP A 1 122 ? 7.723 16.031 -9.281 1 96.5 122 ASP A C 1
ATOM 971 O O . ASP A 1 122 ? 8.516 15.328 -9.906 1 96.5 122 ASP A O 1
ATOM 975 N N . LEU A 1 123 ? 7.582 16.016 -8.008 1 96.75 123 LEU A N 1
ATOM 976 C CA . LEU A 1 123 ? 8.375 15.086 -7.215 1 96.75 123 LEU A CA 1
ATOM 977 C C . LEU A 1 123 ? 7.965 13.641 -7.488 1 96.75 123 LEU A C 1
ATOM 979 O O . LEU A 1 123 ? 8.812 12.758 -7.605 1 96.75 123 LEU A O 1
ATOM 983 N N . THR A 1 124 ? 6.676 13.414 -7.637 1 97.81 124 THR A N 1
ATOM 984 C CA . THR A 1 124 ? 6.227 12.055 -7.918 1 97.81 124 THR A CA 1
ATOM 985 C C . THR A 1 124 ? 6.621 11.633 -9.328 1 97.81 124 THR A C 1
ATOM 987 O O . THR A 1 124 ? 6.906 10.461 -9.578 1 97.81 124 THR A O 1
ATOM 990 N N . ARG A 1 125 ? 6.613 12.57 -10.234 1 98 125 ARG A N 1
ATOM 991 C CA . ARG A 1 125 ? 7.102 12.281 -11.578 1 98 125 ARG A CA 1
ATOM 992 C C . ARG A 1 125 ? 8.57 11.875 -11.547 1 98 125 ARG A C 1
ATOM 994 O O . ARG A 1 125 ? 8.961 10.883 -12.172 1 98 125 ARG A O 1
ATOM 1001 N N . TRP A 1 126 ? 9.281 12.688 -10.891 1 97.94 126 TRP A N 1
ATOM 1002 C CA . TRP A 1 126 ? 10.703 12.367 -10.766 1 97.94 126 TRP A CA 1
ATOM 1003 C C . TRP A 1 126 ? 10.906 11.008 -10.109 1 97.94 126 TRP A C 1
ATOM 1005 O O . TRP A 1 126 ? 11.742 10.219 -10.539 1 97.94 126 TRP A O 1
ATOM 1015 N N . TYR A 1 127 ? 10.203 10.734 -9.055 1 97.5 127 TYR A N 1
ATOM 1016 C CA . TYR A 1 127 ? 10.266 9.461 -8.359 1 97.5 127 TYR A CA 1
ATOM 1017 C C . TYR A 1 127 ? 9.906 8.305 -9.289 1 97.5 127 TYR A C 1
ATOM 1019 O O . TYR A 1 127 ? 10.57 7.27 -9.289 1 97.5 127 TYR A O 1
ATOM 1027 N N . TRP A 1 128 ? 8.891 8.445 -10.07 1 97.69 128 TRP A N 1
ATOM 1028 C CA . TRP A 1 128 ? 8.523 7.48 -11.094 1 97.69 128 TRP A CA 1
ATOM 1029 C C . TRP A 1 128 ? 9.688 7.223 -12.047 1 97.69 128 TRP A C 1
ATOM 1031 O O . TRP A 1 128 ? 10.102 6.074 -12.234 1 97.69 128 TRP A O 1
ATOM 1041 N N . GLU A 1 129 ? 10.25 8.219 -12.5 1 97.38 129 GLU A N 1
ATOM 1042 C CA . GLU A 1 129 ? 11.25 8.125 -13.555 1 97.38 129 GLU A CA 1
ATOM 1043 C C . GLU A 1 129 ? 12.555 7.539 -13.031 1 97.38 129 GLU A C 1
ATOM 1045 O O . GLU A 1 129 ? 13.273 6.859 -13.766 1 97.38 129 GLU A O 1
ATOM 1050 N N . ASN A 1 130 ? 12.758 7.766 -11.734 1 96.25 130 ASN A N 1
ATOM 1051 C CA . ASN A 1 130 ? 14.094 7.465 -11.25 1 96.25 130 ASN A CA 1
ATOM 1052 C C . ASN A 1 130 ? 14.094 6.27 -10.297 1 96.25 130 ASN A C 1
ATOM 1054 O O . ASN A 1 130 ? 15.156 5.719 -9.984 1 96.25 130 ASN A O 1
ATOM 1058 N N . VAL A 1 131 ? 12.969 5.867 -9.867 1 96.56 131 VAL A N 1
ATOM 1059 C CA . VAL A 1 131 ? 12.922 4.777 -8.898 1 96.56 131 VAL A CA 1
ATOM 1060 C C . VAL A 1 131 ? 11.984 3.684 -9.391 1 96.56 131 VAL A C 1
ATOM 1062 O O . VAL A 1 131 ? 12.422 2.594 -9.766 1 96.56 131 VAL A O 1
ATOM 1065 N N . VAL A 1 132 ? 10.727 3.975 -9.586 1 97.19 132 VAL A N 1
ATOM 1066 C CA . VAL A 1 132 ? 9.695 2.967 -9.828 1 97.19 132 VAL A CA 1
ATOM 1067 C C . VAL A 1 132 ? 9.867 2.381 -11.227 1 97.19 132 VAL A C 1
ATOM 1069 O O . VAL A 1 132 ? 9.906 1.16 -11.398 1 97.19 132 VAL A O 1
ATOM 1072 N N . SER A 1 133 ? 9.984 3.252 -12.227 1 96.94 133 SER A N 1
ATOM 1073 C CA . SER A 1 133 ? 10.109 2.795 -13.602 1 96.94 133 SER A CA 1
ATOM 1074 C C . SER A 1 133 ? 11.359 1.951 -13.805 1 96.94 133 SER A C 1
ATOM 1076 O O . SER A 1 133 ? 11.336 0.943 -14.508 1 96.94 133 SER A O 1
ATOM 1078 N N . GLU A 1 134 ? 12.391 2.342 -13.133 1 94.94 134 GLU A N 1
ATOM 1079 C CA . GLU A 1 134 ? 13.648 1.602 -13.234 1 94.94 134 GLU A CA 1
ATOM 1080 C C . GLU A 1 134 ? 13.516 0.204 -12.633 1 94.94 134 GLU A C 1
ATOM 1082 O O . GLU A 1 134 ? 13.984 -0.774 -13.211 1 94.94 134 GLU A O 1
ATOM 1087 N N . GLY A 1 135 ? 12.914 0.148 -11.5 1 94.88 135 GLY A N 1
ATOM 1088 C CA . GLY A 1 135 ? 12.68 -1.143 -10.875 1 94.88 135 GLY A CA 1
ATOM 1089 C C . GLY A 1 135 ? 11.781 -2.051 -11.688 1 94.88 135 GLY A C 1
ATOM 1090 O O . GLY A 1 135 ? 12.094 -3.225 -11.891 1 94.88 135 GLY A O 1
ATOM 1091 N N . LEU A 1 136 ? 10.727 -1.506 -12.227 1 96.19 136 LEU A N 1
ATOM 1092 C CA . LEU A 1 136 ? 9.781 -2.283 -13.023 1 96.19 136 LEU A CA 1
ATOM 1093 C C . LEU A 1 136 ? 10.422 -2.762 -14.32 1 96.19 136 LEU A C 1
ATOM 1095 O O . LEU A 1 136 ? 10.18 -3.889 -14.758 1 96.19 136 LEU A O 1
ATOM 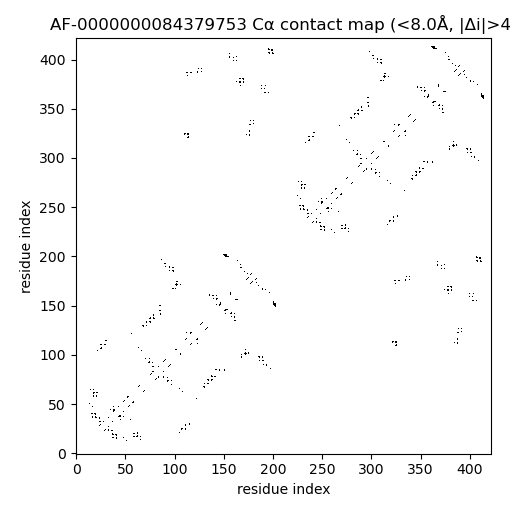1099 N N . GLN A 1 137 ? 11.195 -1.893 -14.875 1 95.5 137 GLN A N 1
ATOM 1100 C CA . GLN A 1 137 ? 11.883 -2.271 -16.109 1 95.5 137 GLN A CA 1
ATOM 1101 C C . GLN A 1 137 ? 12.844 -3.43 -15.859 1 95.5 137 GLN A C 1
ATOM 1103 O O . GLN A 1 137 ? 12.938 -4.348 -16.672 1 95.5 137 GLN A O 1
ATOM 1108 N N . ALA A 1 138 ? 13.555 -3.332 -14.789 1 94.69 138 ALA A N 1
ATOM 1109 C CA . ALA A 1 138 ? 14.469 -4.418 -14.453 1 94.69 138 ALA A CA 1
ATOM 1110 C C . ALA A 1 138 ? 13.727 -5.738 -14.297 1 94.69 138 ALA A C 1
ATOM 1112 O O . ALA A 1 138 ? 14.156 -6.77 -14.82 1 94.69 138 ALA A O 1
ATOM 1113 N N . ILE A 1 139 ? 12.625 -5.73 -13.648 1 95.88 139 ILE A N 1
ATOM 1114 C CA . ILE A 1 139 ? 11.828 -6.93 -13.422 1 95.88 139 ILE A CA 1
ATOM 1115 C C . ILE A 1 139 ? 11.281 -7.445 -14.758 1 95.88 139 ILE A C 1
ATOM 1117 O O . ILE A 1 139 ? 11.266 -8.656 -15 1 95.88 139 ILE A O 1
ATOM 1121 N N . THR A 1 140 ? 10.867 -6.52 -15.57 1 96.69 140 THR A N 1
ATOM 1122 C CA . THR A 1 140 ? 10.359 -6.879 -16.891 1 96.69 140 THR A CA 1
ATOM 1123 C C . THR A 1 140 ? 11.438 -7.59 -17.703 1 96.69 140 THR A C 1
ATOM 1125 O O . THR A 1 140 ? 11.172 -8.625 -18.328 1 96.69 140 THR A O 1
ATOM 1128 N N . VAL A 1 141 ? 12.602 -7.055 -17.641 1 95.94 141 VAL A N 1
ATOM 1129 C CA . VAL A 1 141 ? 13.727 -7.645 -18.359 1 95.94 141 VAL A CA 1
ATOM 1130 C C . VAL A 1 141 ? 14 -9.047 -17.812 1 95.94 141 VAL A C 1
ATOM 1132 O O . VAL A 1 141 ? 14.266 -9.977 -18.594 1 95.94 141 VAL A O 1
ATOM 1135 N N . LEU A 1 142 ? 13.945 -9.18 -16.516 1 96.69 142 LEU A N 1
ATOM 1136 C CA . LEU A 1 142 ? 14.156 -10.484 -15.898 1 96.69 142 LEU A CA 1
ATOM 1137 C C . LEU A 1 142 ? 13.141 -11.5 -16.406 1 96.69 142 LEU A C 1
ATOM 1139 O O . LEU A 1 142 ? 13.508 -12.625 -16.75 1 96.69 142 LEU A O 1
ATOM 1143 N N . ILE A 1 143 ? 11.883 -11.156 -16.484 1 96.81 143 ILE A N 1
ATOM 1144 C CA . ILE A 1 143 ? 10.805 -12.039 -16.906 1 96.81 143 ILE A CA 1
ATOM 1145 C C . ILE A 1 143 ? 10.969 -12.398 -18.375 1 96.81 143 ILE A C 1
ATOM 1147 O O . ILE A 1 143 ? 10.867 -13.57 -18.75 1 96.81 143 ILE A O 1
ATOM 1151 N N . GLU A 1 144 ? 11.242 -11.406 -19.156 1 96.69 144 GLU A N 1
ATOM 1152 C CA . GLU A 1 144 ? 11.43 -11.625 -20.594 1 96.69 144 GLU A CA 1
ATOM 1153 C C . GLU A 1 144 ? 12.594 -12.578 -20.859 1 96.69 144 GLU A C 1
ATOM 1155 O O . GLU A 1 144 ? 12.477 -13.492 -21.672 1 96.69 144 GLU A O 1
ATOM 1160 N N . ARG A 1 145 ? 13.633 -12.328 -20.188 1 96.25 145 ARG A N 1
ATOM 1161 C CA . ARG A 1 145 ? 14.805 -13.203 -20.312 1 96.25 145 ARG A CA 1
ATOM 1162 C C . ARG A 1 145 ? 14.477 -14.617 -19.875 1 96.25 145 ARG A C 1
ATOM 1164 O O . ARG A 1 145 ? 14.914 -15.586 -20.484 1 96.25 145 ARG A O 1
ATOM 1171 N N . GLY A 1 146 ? 13.797 -14.719 -18.75 1 96.88 146 GLY A N 1
ATOM 1172 C CA . GLY A 1 146 ? 13.383 -16.016 -18.266 1 96.88 146 GLY A CA 1
ATOM 1173 C C . GLY A 1 146 ? 12.547 -16.797 -19.266 1 96.88 146 GLY A C 1
ATOM 1174 O O . GLY A 1 146 ? 12.734 -18 -19.438 1 96.88 146 GLY A O 1
ATOM 1175 N N . VAL A 1 147 ? 11.672 -16.141 -19.969 1 97.12 147 VAL A N 1
ATOM 1176 C CA . VAL A 1 147 ? 10.836 -16.766 -21 1 97.12 147 VAL A CA 1
ATOM 1177 C C . VAL A 1 147 ? 11.703 -17.172 -22.188 1 97.12 147 VAL A C 1
ATOM 1179 O O . VAL A 1 147 ? 11.609 -18.297 -22.672 1 97.12 147 VAL A O 1
ATOM 1182 N N . ALA A 1 148 ? 12.562 -16.266 -22.578 1 96.44 148 ALA A N 1
ATOM 1183 C CA . ALA A 1 148 ? 13.438 -16.516 -23.719 1 96.44 148 ALA A CA 1
ATOM 1184 C C . ALA A 1 148 ? 14.352 -17.719 -23.453 1 96.44 148 ALA A C 1
ATOM 1186 O O . ALA A 1 148 ? 14.664 -18.484 -24.375 1 96.44 148 ALA A O 1
ATOM 1187 N N . ARG A 1 149 ? 14.734 -17.906 -22.203 1 96.25 149 ARG A N 1
ATOM 1188 C CA . ARG A 1 149 ? 15.664 -18.969 -21.828 1 96.25 149 ARG A CA 1
ATOM 1189 C C . ARG A 1 149 ? 14.922 -20.25 -21.469 1 96.25 149 ARG A C 1
ATOM 1191 O O . ARG A 1 149 ? 15.531 -21.25 -21.078 1 96.25 149 ARG A O 1
ATOM 1198 N N . GLY A 1 150 ? 13.633 -20.234 -21.469 1 96.75 150 GLY A N 1
ATOM 1199 C CA . GLY A 1 150 ? 12.836 -21.406 -21.156 1 96.75 150 GLY A CA 1
ATOM 1200 C C . GLY A 1 150 ? 12.719 -21.688 -19.672 1 96.75 150 GLY A C 1
ATOM 1201 O O . GLY A 1 150 ? 12.305 -22.766 -19.266 1 96.75 150 GLY A O 1
ATOM 1202 N N . GLU A 1 151 ? 13.086 -20.688 -18.828 1 97.31 151 GLU A N 1
ATOM 1203 C CA . GLU A 1 151 ? 12.953 -20.812 -17.375 1 97.31 151 GLU A CA 1
ATOM 1204 C C . GLU A 1 151 ? 11.516 -20.562 -16.922 1 97.31 151 GLU A C 1
ATOM 1206 O O . GLU A 1 151 ? 11.078 -21.125 -15.922 1 97.31 151 GLU A O 1
ATOM 1211 N N . LEU A 1 152 ? 10.883 -19.703 -17.656 1 97.38 152 LEU A N 1
ATOM 1212 C CA . LEU A 1 152 ? 9.492 -19.359 -17.406 1 97.38 152 LEU A CA 1
ATOM 1213 C C . LEU A 1 152 ? 8.625 -19.625 -18.625 1 97.38 152 LEU A C 1
ATOM 1215 O O . LEU A 1 152 ? 9.094 -19.516 -19.766 1 97.38 152 LEU A O 1
ATOM 1219 N N . GLN A 1 153 ? 7.434 -19.984 -18.406 1 97 153 GLN A N 1
ATOM 1220 C CA . GLN A 1 153 ? 6.441 -19.953 -19.484 1 97 153 GLN A CA 1
ATOM 1221 C C . GLN A 1 153 ? 5.84 -18.547 -19.625 1 97 153 GLN A C 1
ATOM 1223 O O . GLN A 1 153 ? 5.719 -17.812 -18.641 1 97 153 GLN A O 1
ATOM 1228 N N . PRO A 1 154 ? 5.496 -18.188 -20.859 1 96.31 154 PRO A N 1
ATOM 1229 C CA . PRO A 1 154 ? 4.75 -16.922 -20.969 1 96.31 154 PRO A CA 1
ATOM 1230 C C . PRO A 1 154 ? 3.531 -16.875 -20.047 1 96.31 154 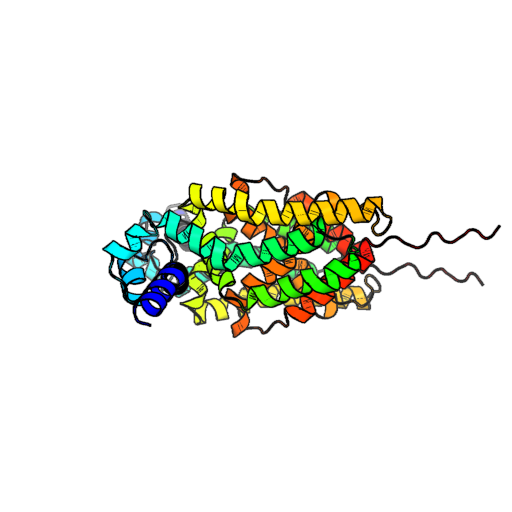PRO A C 1
ATOM 1232 O O . PRO A 1 154 ? 2.848 -17.891 -19.875 1 96.31 154 PRO A O 1
ATOM 1235 N N . SER A 1 155 ? 3.334 -15.781 -19.422 1 96.19 155 SER A N 1
ATOM 1236 C CA . SER A 1 155 ? 2.258 -15.625 -18.453 1 96.19 155 SER A CA 1
ATOM 1237 C C . SER A 1 155 ? 1.841 -14.164 -18.312 1 96.19 155 SER A C 1
ATOM 1239 O O . SER A 1 155 ? 2.348 -13.297 -19.031 1 96.19 155 SER A O 1
ATOM 1241 N N . ALA A 1 156 ? 0.933 -13.953 -17.406 1 95.94 156 ALA A N 1
ATOM 1242 C CA . ALA A 1 156 ? 0.432 -12.602 -17.172 1 95.94 156 ALA A CA 1
ATOM 1243 C C . ALA A 1 156 ? 1.516 -11.711 -16.578 1 95.94 156 ALA A C 1
ATOM 1245 O O . ALA A 1 156 ? 1.388 -10.484 -16.562 1 95.94 156 ALA A O 1
ATOM 1246 N N . LEU A 1 157 ? 2.615 -12.289 -16.094 1 96.38 157 LEU A N 1
ATOM 1247 C CA . LEU A 1 157 ? 3.705 -11.508 -15.516 1 96.38 157 LEU A CA 1
ATOM 1248 C C . LEU A 1 157 ? 4.375 -10.648 -16.594 1 96.38 157 LEU A C 1
ATOM 1250 O O . LEU A 1 157 ? 4.961 -9.609 -16.281 1 96.38 157 LEU A O 1
ATOM 1254 N N . ASP A 1 158 ? 4.289 -11.125 -17.844 1 95.5 158 ASP A N 1
ATOM 1255 C CA . ASP A 1 158 ? 4.832 -10.359 -18.953 1 95.5 158 ASP A CA 1
ATOM 1256 C C . ASP A 1 158 ? 4.152 -8.992 -19.062 1 95.5 158 ASP A C 1
ATOM 1258 O O . ASP A 1 158 ? 4.809 -7.988 -19.359 1 95.5 158 ASP A O 1
ATOM 1262 N N . ARG A 1 159 ? 2.889 -9.031 -18.766 1 96.06 159 ARG A N 1
ATOM 1263 C CA . ARG A 1 159 ? 2.08 -7.824 -18.891 1 96.06 159 ARG A CA 1
ATOM 1264 C C . ARG A 1 159 ? 2.023 -7.066 -17.562 1 96.06 159 ARG A C 1
ATOM 1266 O O . ARG A 1 159 ? 1.906 -5.84 -17.562 1 96.06 159 ARG A O 1
ATOM 1273 N N . PHE A 1 160 ? 2.131 -7.797 -16.5 1 98.06 160 PHE A N 1
ATOM 1274 C CA . PHE A 1 160 ? 1.957 -7.184 -15.188 1 98.06 160 PHE A CA 1
ATOM 1275 C C . PHE A 1 160 ? 3.094 -7.578 -14.25 1 98.06 160 PHE A C 1
ATOM 1277 O O . PHE A 1 160 ? 2.863 -8.211 -13.219 1 98.06 160 PHE A O 1
ATOM 1284 N N . PRO A 1 161 ? 4.289 -7.051 -14.562 1 97.5 161 PRO A N 1
ATOM 1285 C CA . PRO A 1 161 ? 5.387 -7.312 -13.633 1 97.5 161 PRO A CA 1
ATOM 1286 C C . PRO A 1 161 ? 5.102 -6.785 -12.227 1 97.5 161 PRO A C 1
ATOM 1288 O O . PRO A 1 161 ? 5.766 -7.188 -11.266 1 97.5 161 PRO A O 1
ATOM 1291 N N . HIS A 1 162 ? 4.055 -5.914 -12.047 1 98.25 162 HIS A N 1
ATOM 1292 C CA . HIS A 1 162 ? 3.59 -5.344 -10.789 1 98.25 162 HIS A CA 1
ATOM 1293 C C . HIS A 1 162 ? 3.215 -6.441 -9.797 1 98.25 162 HIS A C 1
ATOM 1295 O O . HIS A 1 162 ? 3.348 -6.258 -8.586 1 98.25 162 HIS A O 1
ATOM 1301 N N . LEU A 1 163 ? 2.785 -7.551 -10.328 1 98.44 163 LEU A N 1
ATOM 1302 C CA . LEU A 1 163 ? 2.301 -8.633 -9.477 1 98.44 163 LEU A CA 1
ATOM 1303 C C . LEU A 1 163 ? 3.441 -9.242 -8.664 1 98.44 163 LEU A C 1
ATOM 1305 O O . LEU A 1 163 ? 3.225 -9.742 -7.562 1 98.44 163 LEU A O 1
ATOM 1309 N N . LEU A 1 164 ? 4.676 -9.148 -9.211 1 97.69 164 LEU A N 1
ATOM 1310 C CA . LEU A 1 164 ? 5.82 -9.633 -8.453 1 97.69 164 LEU A CA 1
ATOM 1311 C C . LEU A 1 164 ? 6.105 -8.727 -7.262 1 97.69 164 LEU A C 1
ATOM 1313 O O . LEU A 1 164 ? 6.488 -9.203 -6.191 1 97.69 164 LEU A O 1
ATOM 1317 N N . ILE A 1 165 ? 5.855 -7.43 -7.348 1 97.44 165 ILE A N 1
ATOM 1318 C CA . ILE A 1 165 ? 6.277 -6.445 -6.355 1 97.44 165 ILE A CA 1
ATOM 1319 C C . ILE A 1 165 ? 5.125 -6.148 -5.398 1 97.44 165 ILE A C 1
ATOM 1321 O O . ILE A 1 165 ? 5.336 -5.586 -4.324 1 97.44 165 ILE A O 1
ATOM 1325 N N . SER A 1 166 ? 3.895 -6.469 -5.773 1 98.38 166 SER A N 1
ATOM 1326 C CA . SER A 1 166 ? 2.701 -6.059 -5.043 1 98.38 166 SER A CA 1
ATOM 1327 C C . SER A 1 166 ? 2.76 -6.516 -3.59 1 98.38 166 SER A C 1
ATOM 1329 O O . SER A 1 166 ? 2.477 -5.738 -2.676 1 98.38 166 SER A O 1
ATOM 1331 N N . PRO A 1 167 ? 3.223 -7.781 -3.262 1 98.38 167 PRO A N 1
ATOM 1332 C CA . PRO A 1 167 ? 3.279 -8.172 -1.853 1 98.38 167 PRO A CA 1
ATOM 1333 C C . PRO A 1 167 ? 4.387 -7.453 -1.083 1 98.38 167 PRO A C 1
ATOM 1335 O O . PRO A 1 167 ? 4.328 -7.359 0.145 1 98.38 167 PRO A O 1
ATOM 1338 N N . VAL A 1 168 ? 5.363 -6.984 -1.782 1 97.44 168 VAL A N 1
ATOM 1339 C CA . VAL A 1 168 ? 6.441 -6.23 -1.15 1 97.44 168 VAL A CA 1
ATOM 1340 C C . VAL A 1 168 ? 5.914 -4.887 -0.656 1 97.44 168 VAL A C 1
ATOM 1342 O O . VAL A 1 168 ? 6.09 -4.535 0.513 1 97.44 168 VAL A O 1
ATOM 1345 N N . VAL A 1 169 ? 5.223 -4.172 -1.553 1 97.94 169 VAL A N 1
ATOM 1346 C CA . VAL A 1 169 ? 4.625 -2.893 -1.185 1 97.94 169 VAL A CA 1
ATOM 1347 C C . VAL A 1 169 ? 3.586 -3.104 -0.085 1 97.94 169 VAL A C 1
ATOM 1349 O O . VAL A 1 169 ? 3.533 -2.342 0.883 1 97.94 169 VAL A O 1
ATOM 1352 N N . PHE A 1 170 ? 2.838 -4.176 -0.231 1 98.44 170 PHE A N 1
ATOM 1353 C CA . PHE A 1 170 ? 1.86 -4.52 0.795 1 98.44 170 PHE A CA 1
ATOM 1354 C C . PHE A 1 170 ? 2.537 -4.691 2.15 1 98.44 170 PHE A C 1
ATOM 1356 O O . PHE A 1 170 ? 2.023 -4.227 3.17 1 98.44 170 PHE A O 1
ATOM 1363 N N . SER A 1 171 ? 3.668 -5.375 2.213 1 98.19 171 SER A N 1
ATOM 1364 C CA . SER A 1 171 ? 4.395 -5.621 3.455 1 98.19 171 SER A CA 1
ATOM 1365 C C . SER A 1 171 ? 4.832 -4.316 4.109 1 98.19 171 SER A C 1
ATOM 1367 O O . SER A 1 171 ? 4.797 -4.191 5.336 1 98.19 171 SER A O 1
ATOM 1369 N N . VAL A 1 172 ? 5.207 -3.373 3.316 1 97.75 172 VAL A N 1
ATOM 1370 C CA . VAL A 1 172 ? 5.594 -2.066 3.838 1 97.75 172 VAL A CA 1
ATOM 1371 C C . VAL A 1 172 ? 4.387 -1.387 4.477 1 97.75 172 VAL A C 1
ATOM 1373 O O . VAL A 1 172 ? 4.473 -0.887 5.602 1 97.75 172 VAL A O 1
ATOM 1376 N N . ILE A 1 173 ? 3.268 -1.412 3.805 1 98.06 173 ILE A N 1
ATOM 1377 C CA . ILE A 1 173 ? 2.049 -0.783 4.301 1 98.06 173 ILE A CA 1
ATOM 1378 C C . ILE A 1 173 ? 1.597 -1.473 5.586 1 98.06 173 ILE A C 1
ATOM 1380 O O . ILE A 1 173 ? 1.212 -0.81 6.551 1 98.06 173 ILE A O 1
ATOM 1384 N N . TRP A 1 174 ? 1.674 -2.811 5.582 1 98.12 174 TRP A N 1
ATOM 1385 C CA . TRP A 1 174 ? 1.294 -3.562 6.773 1 98.12 174 TRP A CA 1
ATOM 1386 C C . TRP A 1 174 ? 2.141 -3.148 7.969 1 98.12 174 TRP A C 1
ATOM 1388 O O . TRP A 1 174 ? 1.613 -2.914 9.062 1 98.12 174 TRP A O 1
ATOM 1398 N N . THR A 1 175 ? 3.41 -3.062 7.762 1 97.25 175 THR A N 1
ATOM 1399 C CA . THR A 1 175 ? 4.336 -2.684 8.82 1 97.25 175 THR A CA 1
ATOM 1400 C C . THR A 1 175 ? 4.027 -1.28 9.336 1 97.25 175 THR A C 1
ATOM 1402 O O . THR A 1 175 ? 4.02 -1.043 10.547 1 97.25 175 THR A O 1
ATOM 1405 N N . LEU A 1 176 ? 3.672 -0.399 8.477 1 96.62 176 LEU A N 1
ATOM 1406 C CA . LEU A 1 176 ? 3.438 0.996 8.828 1 96.62 176 LEU A CA 1
ATOM 1407 C C . LEU A 1 176 ? 2.148 1.143 9.633 1 96.62 176 LEU A C 1
ATOM 1409 O O . LEU A 1 176 ? 2.066 1.974 10.539 1 96.62 176 LEU A O 1
ATOM 1413 N N . VAL A 1 177 ? 1.172 0.297 9.305 1 97.06 177 VAL A N 1
ATOM 1414 C CA . VAL A 1 177 ? -0.168 0.626 9.781 1 97.06 177 VAL A CA 1
ATOM 1415 C C . VAL A 1 177 ? -0.658 -0.456 10.742 1 97.06 177 VAL A C 1
ATOM 1417 O O . VAL A 1 177 ? -1.327 -0.158 11.734 1 97.06 177 VAL A O 1
ATOM 1420 N N . MET A 1 178 ? -0.32 -1.719 10.438 1 97.44 178 MET A N 1
ATOM 1421 C CA . MET A 1 178 ? -1.06 -2.799 11.086 1 97.44 178 MET A CA 1
ATOM 1422 C C . MET A 1 178 ? -0.147 -3.613 12 1 97.44 178 MET A C 1
ATOM 1424 O O . MET A 1 178 ? -0.625 -4.379 12.836 1 97.44 178 MET A O 1
ATOM 1428 N N . GLN A 1 179 ? 1.112 -3.48 11.898 1 95.5 179 GLN A N 1
ATOM 1429 C CA . GLN A 1 179 ? 2.053 -4.379 12.555 1 95.5 179 GLN A CA 1
ATOM 1430 C C . GLN A 1 179 ? 1.84 -4.383 14.07 1 95.5 179 GLN A C 1
ATOM 1432 O O . GLN A 1 179 ? 2.021 -5.414 14.727 1 95.5 179 GLN A O 1
ATOM 1437 N N . LYS A 1 180 ? 1.424 -3.314 14.664 1 95.38 180 LYS A N 1
ATOM 1438 C CA . LYS A 1 180 ? 1.22 -3.197 16.109 1 95.38 180 LYS A CA 1
ATOM 1439 C C . LYS A 1 180 ? -0 -3.996 16.547 1 95.38 180 LYS A C 1
ATOM 1441 O O . LYS A 1 180 ? -0.117 -4.355 17.719 1 95.38 180 LYS A O 1
ATOM 1446 N N . HIS A 1 181 ? -0.868 -4.293 15.617 1 96.38 181 HIS A N 1
ATOM 1447 C CA . HIS A 1 181 ? -2.129 -4.938 15.961 1 96.38 181 HIS A CA 1
ATOM 1448 C C . HIS A 1 181 ? -2.15 -6.391 15.508 1 96.38 181 HIS A C 1
ATOM 1450 O O . HIS A 1 181 ? -2.861 -7.215 16.078 1 96.38 181 HIS A O 1
ATOM 1456 N N . SER A 1 182 ? -1.398 -6.602 14.461 1 96.62 182 SER A N 1
ATOM 1457 C CA . SER A 1 182 ? -1.285 -7.953 13.922 1 96.62 182 SER A CA 1
ATOM 1458 C C . SER A 1 182 ? 0.088 -8.188 13.305 1 96.62 182 SER A C 1
ATOM 1460 O O . SER A 1 182 ? 0.355 -7.738 12.188 1 96.62 182 SER A O 1
ATOM 1462 N N . LYS A 1 183 ? 0.862 -8.938 14.008 1 96.25 183 LYS A N 1
ATOM 1463 C CA . LYS A 1 183 ? 2.201 -9.234 13.508 1 96.25 183 LYS A CA 1
ATOM 1464 C C . LYS A 1 183 ? 2.139 -10.117 12.266 1 96.25 183 LYS A C 1
ATOM 1466 O O . LYS A 1 183 ? 1.391 -11.094 12.234 1 96.25 183 LYS A O 1
ATOM 1471 N N . LEU A 1 184 ? 2.855 -9.75 11.266 1 96.69 184 LEU A N 1
ATOM 1472 C CA . LEU A 1 184 ? 2.973 -10.508 10.023 1 96.69 184 LEU A CA 1
ATOM 1473 C C . LEU A 1 184 ? 4.43 -10.82 9.711 1 96.69 184 LEU A C 1
ATOM 1475 O O . LEU A 1 184 ? 5.277 -9.93 9.711 1 96.69 184 LEU A O 1
ATOM 1479 N N . ASP A 1 185 ? 4.758 -12.07 9.617 1 97.06 185 ASP A N 1
ATOM 1480 C CA . ASP A 1 185 ? 6.086 -12.461 9.148 1 97.06 185 ASP A CA 1
ATOM 1481 C C . ASP A 1 185 ? 6.25 -12.172 7.656 1 97.06 185 ASP A C 1
ATOM 1483 O O . ASP A 1 185 ? 6.074 -13.062 6.824 1 97.06 185 ASP A O 1
ATOM 1487 N N . THR A 1 186 ? 6.672 -10.969 7.402 1 95.88 186 THR A N 1
ATOM 1488 C CA . THR A 1 186 ? 6.699 -10.484 6.027 1 95.88 186 THR A CA 1
ATOM 1489 C C . THR A 1 186 ? 7.723 -11.258 5.203 1 95.88 186 THR A C 1
ATOM 1491 O O . THR A 1 186 ? 7.52 -11.5 4.012 1 95.88 186 THR A O 1
ATOM 1494 N N . THR A 1 187 ? 8.844 -11.656 5.828 1 96.44 187 THR A N 1
ATOM 1495 C CA . THR A 1 187 ? 9.852 -12.445 5.121 1 96.44 187 THR A CA 1
ATOM 1496 C C . THR A 1 187 ? 9.273 -13.789 4.68 1 96.44 187 THR A C 1
ATOM 1498 O O . THR A 1 187 ? 9.398 -14.172 3.514 1 96.44 187 THR A O 1
ATOM 1501 N N . ALA A 1 188 ? 8.617 -14.445 5.547 1 97.88 188 ALA A N 1
ATOM 1502 C CA . ALA A 1 188 ? 7.988 -15.727 5.219 1 97.88 188 ALA A CA 1
ATOM 1503 C C . ALA A 1 188 ? 6.902 -15.547 4.164 1 97.88 188 ALA A C 1
ATOM 1505 O O . ALA A 1 188 ? 6.719 -16.406 3.303 1 97.88 188 ALA A O 1
ATOM 1506 N N . MET A 1 189 ? 6.164 -14.492 4.215 1 98 189 MET A N 1
ATOM 1507 C CA . MET A 1 189 ? 5.121 -14.242 3.225 1 98 189 MET A CA 1
ATOM 1508 C C . MET A 1 189 ? 5.723 -14.039 1.838 1 98 189 MET A C 1
ATOM 1510 O O . MET A 1 189 ? 5.18 -14.523 0.843 1 98 189 MET A O 1
ATOM 1514 N N . ILE A 1 190 ? 6.832 -13.328 1.81 1 98 190 ILE A N 1
ATOM 1515 C CA . ILE A 1 190 ? 7.496 -13.086 0.534 1 98 190 ILE A CA 1
ATOM 1516 C C . ILE A 1 190 ? 7.996 -14.406 -0.049 1 98 190 ILE A C 1
ATOM 1518 O O . ILE A 1 190 ? 7.867 -14.648 -1.251 1 98 190 ILE A O 1
ATOM 1522 N N . GLU A 1 191 ? 8.555 -15.234 0.78 1 98.12 191 GLU A N 1
ATOM 1523 C CA . GLU A 1 191 ? 8.992 -16.547 0.325 1 98.12 191 GLU A CA 1
ATOM 1524 C C . GLU A 1 191 ? 7.816 -17.359 -0.208 1 98.12 191 GLU A C 1
ATOM 1526 O O . GLU A 1 191 ? 7.934 -18.031 -1.244 1 98.12 191 GLU A O 1
ATOM 1531 N N . ALA A 1 192 ? 6.738 -17.312 0.498 1 98.06 192 ALA A N 1
ATOM 1532 C CA . ALA A 1 192 ? 5.523 -17.984 0.056 1 98.06 192 ALA A CA 1
ATOM 1533 C C . ALA A 1 192 ? 5.039 -17.422 -1.279 1 98.06 192 ALA A C 1
ATOM 1535 O O . ALA A 1 192 ? 4.586 -18.172 -2.145 1 98.06 192 ALA A O 1
ATOM 1536 N N . HIS A 1 193 ? 5.156 -16.125 -1.401 1 98.19 193 HIS A N 1
ATOM 1537 C CA . HIS A 1 193 ? 4.793 -15.469 -2.65 1 98.19 193 HIS A CA 1
ATOM 1538 C C . HIS A 1 193 ? 5.633 -15.984 -3.812 1 98.19 193 HIS A C 1
ATOM 1540 O O . HIS A 1 193 ? 5.102 -16.297 -4.883 1 98.19 193 HIS A O 1
ATOM 1546 N N . ILE A 1 194 ? 6.895 -16.047 -3.615 1 97.62 194 ILE A N 1
ATOM 1547 C CA . ILE A 1 194 ? 7.816 -16.531 -4.637 1 97.62 194 ILE A CA 1
ATOM 1548 C C . ILE A 1 194 ? 7.469 -17.984 -5 1 97.62 194 ILE A C 1
ATOM 1550 O O . ILE A 1 194 ? 7.41 -18.328 -6.18 1 97.62 194 ILE A O 1
ATOM 1554 N N . ASP A 1 195 ? 7.148 -18.812 -4.016 1 96.94 195 ASP A N 1
ATOM 1555 C CA . ASP A 1 195 ? 6.777 -20.203 -4.254 1 96.94 195 ASP A CA 1
ATOM 1556 C C . ASP A 1 195 ? 5.523 -20.297 -5.117 1 96.94 195 ASP A C 1
ATOM 1558 O O . ASP A 1 195 ? 5.484 -21.062 -6.082 1 96.94 195 ASP A O 1
ATOM 1562 N N . LEU A 1 196 ? 4.543 -19.547 -4.766 1 96.44 196 LEU A N 1
ATOM 1563 C CA . LEU A 1 196 ? 3.273 -19.594 -5.484 1 96.44 196 LEU A CA 1
ATOM 1564 C C . LEU A 1 196 ? 3.445 -19.109 -6.922 1 96.44 196 LEU A C 1
ATOM 1566 O O . LEU A 1 196 ? 2.902 -19.719 -7.848 1 96.44 196 LEU A O 1
ATOM 1570 N N . LEU A 1 197 ? 4.188 -18.031 -7.051 1 96.25 197 LEU A N 1
ATOM 1571 C CA . LEU A 1 197 ? 4.402 -17.469 -8.383 1 96.25 197 LEU A CA 1
ATOM 1572 C C . LEU A 1 197 ? 5.152 -18.469 -9.266 1 96.25 197 LEU A C 1
ATOM 1574 O O . LEU A 1 197 ? 4.746 -18.719 -10.406 1 96.25 197 LEU A O 1
ATOM 1578 N N . LEU A 1 198 ? 6.207 -19.047 -8.742 1 95.69 198 LEU A N 1
ATOM 1579 C CA . LEU A 1 198 ? 7.012 -19.984 -9.516 1 95.69 198 LEU A CA 1
ATOM 1580 C C . LEU A 1 198 ? 6.203 -21.219 -9.875 1 95.69 198 LEU A C 1
ATOM 1582 O O . LEU A 1 198 ? 6.359 -21.781 -10.969 1 95.69 198 LEU A O 1
ATOM 1586 N N . ALA A 1 199 ? 5.34 -21.672 -8.984 1 93.94 199 ALA A N 1
ATOM 1587 C CA . ALA A 1 199 ? 4.488 -22.828 -9.25 1 93.94 199 ALA A CA 1
ATOM 1588 C C . ALA A 1 199 ? 3.576 -22.562 -10.445 1 93.94 199 ALA A C 1
ATOM 1590 O O . ALA A 1 199 ? 3.17 -23.5 -11.141 1 93.94 199 ALA A O 1
ATOM 1591 N N . SER A 1 200 ? 3.318 -21.328 -10.703 1 93.81 200 SER A N 1
ATOM 1592 C CA . SER A 1 200 ? 2.381 -20.953 -11.758 1 93.81 200 SER A CA 1
ATOM 1593 C C . SER A 1 200 ? 3.105 -20.688 -13.07 1 93.81 200 SER A C 1
ATOM 1595 O O . SER A 1 200 ? 2.547 -20.906 -14.148 1 93.81 200 SER A O 1
ATOM 1597 N N . VAL A 1 201 ? 4.41 -20.297 -12.984 1 94.75 201 VAL A N 1
ATOM 1598 C CA . VAL A 1 201 ? 4.961 -19.734 -14.219 1 94.75 201 VAL A CA 1
ATOM 1599 C C . VAL A 1 201 ? 6.219 -20.5 -14.617 1 94.75 201 VAL A C 1
ATOM 1601 O O . VAL A 1 201 ? 6.734 -20.312 -15.727 1 94.75 201 VAL A O 1
ATOM 1604 N N . LYS A 1 202 ? 6.68 -21.266 -13.75 1 92.81 202 LYS A N 1
ATOM 1605 C CA . LYS A 1 202 ? 7.879 -22.031 -14.102 1 92.81 202 LYS A CA 1
ATOM 1606 C C . LYS A 1 202 ? 7.609 -22.969 -15.266 1 92.81 202 LYS A C 1
ATOM 1608 O O . LYS A 1 202 ? 6.562 -23.625 -15.32 1 92.81 202 LYS A O 1
ATOM 1613 N N . ALA A 1 203 ? 8.531 -23.094 -16.141 1 88.38 203 ALA A N 1
ATOM 1614 C CA . ALA A 1 203 ? 8.398 -24 -17.281 1 88.38 203 ALA A CA 1
ATOM 1615 C C . ALA A 1 203 ? 8.461 -25.469 -16.828 1 88.38 203 ALA A C 1
ATOM 1617 O O . ALA A 1 203 ? 9.234 -25.812 -15.93 1 88.38 203 ALA A O 1
ATOM 1618 N N . GLN A 1 204 ? 7.477 -26.234 -17.344 1 79.88 204 GLN A N 1
ATOM 1619 C CA . GLN A 1 204 ? 7.477 -27.656 -17.047 1 79.88 204 GLN A CA 1
ATOM 1620 C C . GLN A 1 204 ? 8.461 -28.406 -17.953 1 79.88 204 GLN A C 1
ATOM 1622 O O . GLN A 1 204 ? 8.633 -28.047 -19.109 1 79.88 204 GLN A O 1
ATOM 1627 N N . PRO A 1 205 ? 9.258 -29.297 -17.344 1 70.38 205 PRO A N 1
ATOM 1628 C CA . PRO A 1 205 ? 10.18 -30.078 -18.188 1 70.38 205 PRO A CA 1
ATOM 1629 C C . PRO A 1 205 ? 9.477 -30.797 -19.328 1 70.38 205 PRO A C 1
ATOM 1631 O O . PRO A 1 205 ? 8.305 -31.172 -19.203 1 70.38 205 PRO A O 1
ATOM 1634 N N . GLU A 1 206 ? 9.82 -30.594 -20.547 1 59.91 206 GLU A N 1
ATOM 1635 C CA . GLU A 1 206 ? 9.312 -31.375 -21.672 1 59.91 206 GLU A CA 1
ATOM 1636 C C . GLU A 1 206 ? 9.289 -32.875 -21.328 1 59.91 206 GLU A C 1
ATOM 1638 O O . GLU A 1 206 ? 10.242 -33.406 -20.766 1 59.91 206 GLU A O 1
ATOM 1643 N N . GLN A 1 207 ? 8.133 -33.469 -20.922 1 53.81 207 GLN A N 1
ATOM 1644 C CA . GLN A 1 207 ? 8.109 -34.938 -20.938 1 53.81 207 GLN A CA 1
ATOM 1645 C C . GLN A 1 207 ? 8.773 -35.469 -22.188 1 53.81 207 GLN A C 1
ATOM 1647 O O . GLN A 1 207 ? 8.398 -35.125 -23.312 1 53.81 207 GLN A O 1
ATOM 1652 N N . GLY A 1 208 ? 9.992 -35.688 -22.281 1 47.28 208 GLY A N 1
ATOM 1653 C CA . GLY A 1 208 ? 10.594 -36.438 -23.359 1 47.28 208 GLY A CA 1
ATOM 1654 C C . GLY A 1 208 ? 9.727 -37.594 -23.828 1 47.28 208 GLY A C 1
ATOM 1655 O O . GLY A 1 208 ? 9.312 -38.438 -23.016 1 47.28 208 GLY A O 1
ATOM 1656 N N . SER A 1 209 ? 8.812 -37.438 -24.766 1 44.75 209 SER A N 1
ATOM 1657 C CA . SER A 1 209 ? 8.375 -38.625 -25.484 1 44.75 209 SER A CA 1
ATOM 1658 C C . SER A 1 209 ? 9.539 -39.562 -25.797 1 44.75 209 SER A C 1
ATOM 1660 O O . SER A 1 209 ? 10.445 -39.188 -26.547 1 44.75 209 SER A O 1
ATOM 1662 N N . GLY A 1 210 ? 10.047 -40.281 -24.875 1 40.38 210 GLY A N 1
ATOM 1663 C CA . GLY A 1 210 ? 10.797 -41.438 -25.297 1 40.38 210 GLY A CA 1
ATOM 1664 C C . GLY A 1 210 ? 10.25 -42.062 -26.578 1 40.38 210 GLY A C 1
ATOM 1665 O O . GLY A 1 210 ? 9.102 -42.531 -26.609 1 40.38 210 GLY A O 1
ATOM 1666 N N . THR A 1 211 ? 10.68 -41.562 -27.672 1 36.62 211 THR A N 1
ATOM 1667 C CA . THR A 1 211 ? 10.75 -42.594 -28.688 1 36.62 211 THR A CA 1
ATOM 1668 C C . THR A 1 211 ? 11.641 -43.75 -28.219 1 36.62 211 THR A C 1
ATOM 1670 O O . THR A 1 211 ? 12.609 -43.531 -27.5 1 36.62 211 THR A O 1
ATOM 1673 N N . MET B 1 1 ? -46.844 16.391 5.125 1 49.16 1 MET B N 1
ATOM 1674 C CA . MET B 1 1 ? -45.875 16.641 4.062 1 49.16 1 MET B CA 1
ATOM 1675 C C . MET B 1 1 ? -44.594 17.25 4.625 1 49.16 1 MET B C 1
ATOM 1677 O O . MET B 1 1 ? -43.5 16.859 4.25 1 49.16 1 MET B O 1
ATOM 1681 N N . ASN B 1 2 ? -44.719 18.234 5.609 1 50.81 2 ASN B N 1
ATOM 1682 C CA . ASN B 1 2 ? -43.594 18.906 6.219 1 50.81 2 ASN B CA 1
ATOM 1683 C C . ASN B 1 2 ? -42.812 17.969 7.152 1 50.81 2 ASN B C 1
ATOM 1685 O O . ASN B 1 2 ? -41.594 18.016 7.211 1 50.81 2 ASN B O 1
ATOM 1689 N N . LYS B 1 3 ? -43.594 17.188 7.832 1 56.66 3 LYS B N 1
ATOM 1690 C CA . LYS B 1 3 ? -43 16.297 8.82 1 56.66 3 LYS B CA 1
ATOM 1691 C C . LYS B 1 3 ? -42.125 15.258 8.156 1 56.66 3 LYS B C 1
ATOM 1693 O O . LYS B 1 3 ? -41.062 14.898 8.688 1 56.66 3 LYS B O 1
ATOM 1698 N N . VAL B 1 4 ? -42.625 14.648 7.055 1 47.28 4 VAL B N 1
ATOM 1699 C CA . VAL B 1 4 ? -41.906 13.625 6.328 1 47.28 4 VAL B CA 1
ATOM 1700 C C . VAL B 1 4 ? -40.625 14.219 5.762 1 47.28 4 VAL B C 1
ATOM 1702 O O . VAL B 1 4 ? -39.562 13.562 5.723 1 47.28 4 VAL B O 1
ATOM 1705 N N . ARG B 1 5 ? -40.75 15.422 5.254 1 51.59 5 ARG B N 1
ATOM 1706 C CA . ARG B 1 5 ? -39.594 16.125 4.711 1 51.59 5 ARG B CA 1
ATOM 1707 C C . ARG B 1 5 ? -38.562 16.406 5.805 1 51.59 5 ARG B C 1
ATOM 1709 O O . ARG B 1 5 ? -37.344 16.234 5.602 1 51.59 5 ARG B O 1
ATOM 1716 N N . ASN B 1 6 ? -39.125 16.656 6.941 1 57.31 6 ASN B N 1
ATOM 1717 C CA . ASN B 1 6 ? -38.25 16.922 8.086 1 57.31 6 ASN B CA 1
ATOM 1718 C C . ASN B 1 6 ? -37.562 15.656 8.578 1 57.31 6 ASN B C 1
ATOM 1720 O O . ASN B 1 6 ? -36.406 15.695 8.969 1 57.31 6 ASN B O 1
ATOM 1724 N N . ARG B 1 7 ? -38.375 14.492 8.578 1 51.53 7 ARG B N 1
ATOM 1725 C CA . ARG B 1 7 ? -37.781 13.227 9.008 1 51.53 7 ARG B CA 1
ATOM 1726 C C . ARG B 1 7 ? -36.719 12.758 8.023 1 51.53 7 ARG B C 1
ATOM 1728 O O . ARG B 1 7 ? -35.656 12.289 8.438 1 51.53 7 ARG B O 1
ATOM 1735 N N . ARG B 1 8 ? -37.094 12.742 6.758 1 53.25 8 ARG B N 1
ATOM 1736 C CA . ARG B 1 8 ? -36.156 12.359 5.715 1 53.25 8 ARG B CA 1
ATOM 1737 C C . ARG B 1 8 ? -34.875 13.18 5.801 1 53.25 8 ARG B C 1
ATOM 1739 O O . ARG B 1 8 ? -33.75 12.648 5.648 1 53.25 8 ARG B O 1
ATOM 1746 N N . ARG B 1 9 ? -35.188 14.398 6.25 1 61.88 9 ARG B N 1
ATOM 1747 C CA . ARG B 1 9 ? -34.062 15.289 6.363 1 61.88 9 ARG B CA 1
ATOM 1748 C C . ARG B 1 9 ? -33.156 14.883 7.523 1 61.88 9 ARG B C 1
ATOM 1750 O O . ARG B 1 9 ? -31.922 14.867 7.391 1 61.88 9 ARG B O 1
ATOM 1757 N N . LYS B 1 10 ? -33.906 14.391 8.555 1 65.94 10 LYS B N 1
ATOM 1758 C CA . LYS B 1 10 ? -33.188 14.008 9.75 1 65.94 10 LYS B CA 1
ATOM 1759 C C . LYS B 1 10 ? -32.438 12.688 9.539 1 65.94 10 LYS B C 1
ATOM 1761 O O . LYS B 1 10 ? -31.312 12.516 10 1 65.94 10 LYS B O 1
ATOM 1766 N N . GLU B 1 11 ? -33.188 11.852 8.773 1 70.19 11 GLU B N 1
ATOM 1767 C CA . GLU B 1 11 ? -32.625 10.523 8.555 1 70.19 11 GLU B CA 1
ATOM 1768 C C . GLU B 1 11 ? -31.438 10.57 7.598 1 70.19 11 GLU B C 1
ATOM 1770 O O . GLU B 1 11 ? -30.562 9.711 7.652 1 70.19 11 GLU B O 1
ATOM 1775 N N . ASP B 1 12 ? -31.406 11.555 6.859 1 78.56 12 ASP B N 1
ATOM 1776 C CA . ASP B 1 12 ? -30.375 11.664 5.832 1 78.56 12 ASP B CA 1
ATOM 1777 C C . ASP B 1 12 ? -29.188 12.477 6.34 1 78.56 12 ASP B C 1
ATOM 1779 O O . ASP B 1 12 ? -28.125 12.484 5.715 1 78.56 12 ASP B O 1
ATOM 1783 N N . ARG B 1 13 ? -29.297 12.914 7.543 1 87.25 13 ARG B N 1
ATOM 1784 C CA . ARG B 1 13 ? -28.312 13.859 8.055 1 87.25 13 ARG B CA 1
ATOM 1785 C C . ARG B 1 13 ? -26.984 13.164 8.352 1 87.25 13 ARG B C 1
ATOM 1787 O O . ARG B 1 13 ? -25.922 13.633 7.93 1 87.25 13 ARG B O 1
ATOM 1794 N N . PRO B 1 14 ? -27.078 12.023 8.977 1 92.06 14 PRO B N 1
ATOM 1795 C CA . PRO B 1 14 ? -25.797 11.367 9.227 1 92.06 14 PRO B CA 1
ATOM 1796 C C . PRO B 1 14 ? -25.031 11.055 7.945 1 92.06 14 PRO B C 1
ATOM 1798 O O . PRO B 1 14 ? -23.812 11.234 7.891 1 92.06 14 PRO B O 1
ATOM 1801 N N . ALA B 1 15 ? -25.75 10.703 6.934 1 94.56 15 ALA B N 1
ATOM 1802 C CA . ALA B 1 15 ? -25.109 10.383 5.66 1 94.56 15 ALA B CA 1
ATOM 1803 C C . ALA B 1 15 ? -24.516 11.625 5.02 1 94.56 15 ALA B C 1
ATOM 1805 O O . ALA B 1 15 ? -23.422 11.578 4.445 1 94.56 15 ALA B O 1
ATOM 1806 N N . GLU B 1 16 ? -25.188 12.672 5.133 1 95.31 16 GLU B N 1
ATOM 1807 C CA . GLU B 1 16 ? -24.688 13.93 4.594 1 95.31 16 GLU B CA 1
ATOM 1808 C C . GLU B 1 16 ? -23.438 14.391 5.344 1 95.31 16 GLU B C 1
ATOM 1810 O O . GLU B 1 16 ? -22.484 14.867 4.727 1 95.31 16 GLU B O 1
ATOM 1815 N N . ILE B 1 17 ? -23.516 14.227 6.605 1 97.31 17 ILE B N 1
ATOM 1816 C CA . ILE B 1 17 ? -22.391 14.648 7.441 1 97.31 17 ILE B CA 1
ATOM 1817 C C . ILE B 1 17 ? -21.172 13.773 7.16 1 97.31 17 ILE B C 1
ATOM 1819 O O . ILE B 1 17 ? -20.062 14.273 7 1 97.31 17 ILE B O 1
ATOM 1823 N N . THR B 1 18 ? -21.391 12.492 7.062 1 97.94 18 THR B N 1
ATOM 1824 C CA . THR B 1 18 ? -20.266 11.602 6.801 1 97.94 18 THR B CA 1
ATOM 1825 C C . THR B 1 18 ? -19.703 11.844 5.406 1 97.94 18 THR B C 1
ATOM 1827 O O . THR B 1 18 ? -18.484 11.758 5.199 1 97.94 18 THR B O 1
ATOM 1830 N N . ALA B 1 19 ? -20.562 12.172 4.453 1 97.81 19 ALA B N 1
ATOM 1831 C CA . ALA B 1 19 ? -20.094 12.5 3.113 1 97.81 19 ALA B CA 1
ATOM 1832 C C . ALA B 1 19 ? -19.234 13.766 3.129 1 97.81 19 ALA B C 1
ATOM 1834 O O . ALA B 1 19 ? -18.188 13.82 2.492 1 97.81 19 ALA B O 1
ATOM 1835 N N . ALA B 1 20 ? -19.656 14.742 3.863 1 98.25 20 ALA B N 1
ATOM 1836 C CA . ALA B 1 20 ? -18.891 15.977 4.016 1 98.25 20 ALA B CA 1
ATOM 1837 C C . ALA B 1 20 ? -17.562 15.719 4.719 1 98.25 20 ALA B C 1
ATOM 1839 O O . ALA B 1 20 ? -16.531 16.281 4.332 1 98.25 20 ALA B O 1
ATOM 1840 N N . ALA B 1 21 ? -17.641 14.898 5.711 1 98.5 21 ALA B N 1
ATOM 1841 C CA . ALA B 1 21 ? -16.422 14.539 6.445 1 98.5 21 ALA B CA 1
ATOM 1842 C C . ALA B 1 21 ? -15.422 13.836 5.531 1 98.5 21 ALA B C 1
ATOM 1844 O O . ALA B 1 21 ? -14.227 14.148 5.547 1 98.5 21 ALA B O 1
ATOM 1845 N N . MET B 1 22 ? -15.953 12.906 4.746 1 98.06 22 MET B N 1
ATOM 1846 C CA . MET B 1 22 ? -15.094 12.203 3.799 1 98.06 22 MET B CA 1
ATOM 1847 C C . MET B 1 22 ? -14.375 13.18 2.881 1 98.06 22 MET B C 1
ATOM 1849 O O . MET B 1 22 ? -13.164 13.086 2.686 1 98.06 22 MET B O 1
ATOM 1853 N N . ASP B 1 23 ? -15.07 14.117 2.4 1 98 23 ASP B N 1
ATOM 1854 C CA . ASP B 1 23 ? -14.5 15.094 1.481 1 98 23 ASP B CA 1
ATOM 1855 C C . ASP B 1 23 ? -13.469 15.977 2.189 1 98 23 ASP B C 1
ATOM 1857 O O . ASP B 1 23 ? -12.398 16.25 1.644 1 98 23 ASP B O 1
ATOM 1861 N N . GLU B 1 24 ? -13.773 16.438 3.43 1 97.94 24 GLU B N 1
ATOM 1862 C CA . GLU B 1 24 ? -12.852 17.25 4.199 1 97.94 24 GLU B CA 1
ATOM 1863 C C . GLU B 1 24 ? -11.578 16.484 4.551 1 97.94 24 GLU B C 1
ATOM 1865 O O . GLU B 1 24 ? -10.469 16.984 4.383 1 97.94 24 GLU B O 1
ATOM 1870 N N . PHE B 1 25 ? -11.766 15.219 4.988 1 97.56 25 PHE B N 1
ATOM 1871 C CA . PHE B 1 25 ? -10.633 14.367 5.328 1 97.56 25 PHE B CA 1
ATOM 1872 C C . PHE B 1 25 ? -9.773 14.086 4.098 1 97.56 25 PHE B C 1
ATOM 1874 O O . PHE B 1 25 ? -8.547 14.094 4.176 1 97.56 25 PHE B O 1
ATOM 1881 N N . ALA B 1 26 ? -10.43 13.883 2.986 1 95.81 26 ALA B N 1
ATOM 1882 C CA . ALA B 1 26 ? -9.711 13.594 1.748 1 95.81 26 ALA B CA 1
ATOM 1883 C C . ALA B 1 26 ? -8.883 14.789 1.304 1 95.81 26 ALA B C 1
ATOM 1885 O O . ALA B 1 26 ? -7.762 14.633 0.811 1 95.81 26 ALA B O 1
ATOM 1886 N N . GLU B 1 27 ? -9.375 15.945 1.525 1 94.62 27 GLU B N 1
ATOM 1887 C CA . GLU B 1 27 ? -8.742 17.172 1.023 1 94.62 27 GLU B CA 1
ATOM 1888 C C . GLU B 1 27 ? -7.676 17.672 1.99 1 94.62 27 GLU B C 1
ATOM 1890 O O . GLU B 1 27 ? -6.621 18.156 1.565 1 94.62 27 GLU B O 1
ATOM 1895 N N . HIS B 1 28 ? -7.938 17.516 3.359 1 94.44 28 HIS B N 1
ATOM 1896 C CA . HIS B 1 28 ? -7.105 18.25 4.297 1 94.44 28 HIS B CA 1
ATOM 1897 C C . HIS B 1 28 ? -6.406 17.312 5.277 1 94.44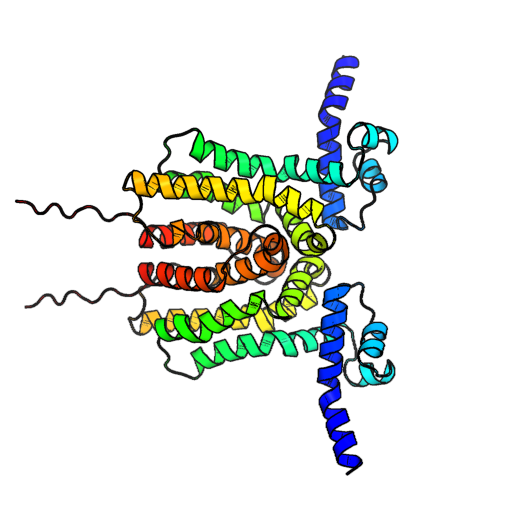 28 HIS B C 1
ATOM 1899 O O . HIS B 1 28 ? -5.477 17.719 5.977 1 94.44 28 HIS B O 1
ATOM 1905 N N . GLY B 1 29 ? -6.805 16.062 5.238 1 94.88 29 GLY B N 1
ATOM 1906 C CA . GLY B 1 29 ? -6.309 15.156 6.254 1 94.88 29 GLY B CA 1
ATOM 1907 C C . GLY B 1 29 ? -7.188 15.109 7.492 1 94.88 29 GLY B C 1
ATOM 1908 O O . GLY B 1 29 ? -8.062 15.961 7.672 1 94.88 29 GLY B O 1
ATOM 1909 N N . TYR B 1 30 ? -6.969 14.117 8.273 1 96.38 30 TYR B N 1
ATOM 1910 C CA . TYR B 1 30 ? -7.738 13.914 9.5 1 96.38 30 TYR B CA 1
ATOM 1911 C C . TYR B 1 30 ? -7.355 14.945 10.555 1 96.38 30 TYR B C 1
ATOM 1913 O O . TYR B 1 30 ? -8.227 15.609 11.125 1 96.38 30 TYR B O 1
ATOM 1921 N N . ASP B 1 31 ? -6.094 15.094 10.758 1 94.19 31 ASP B N 1
ATOM 1922 C CA . ASP B 1 31 ? -5.617 15.977 11.812 1 94.19 31 ASP B CA 1
ATOM 1923 C C . ASP B 1 31 ? -5.953 17.438 11.5 1 94.19 31 ASP B C 1
ATOM 1925 O O . ASP B 1 31 ? -6.371 18.188 12.391 1 94.19 31 ASP B O 1
ATOM 1929 N N . ALA B 1 32 ? -5.941 17.781 10.32 1 94.31 32 ALA B N 1
ATOM 1930 C CA . ALA B 1 32 ? -6.062 19.188 9.93 1 94.31 32 ALA B CA 1
ATOM 1931 C C . ALA B 1 32 ? -7.523 19.578 9.742 1 94.31 32 ALA B C 1
ATOM 1933 O O . ALA B 1 32 ? -7.84 20.75 9.57 1 94.31 32 ALA B O 1
ATOM 1934 N N . THR B 1 33 ? -8.383 18.609 9.766 1 97.38 33 THR B N 1
ATOM 1935 C CA . THR B 1 33 ? -9.797 18.891 9.539 1 97.38 33 THR B CA 1
ATOM 1936 C C . THR B 1 33 ? -10.516 19.141 10.867 1 97.38 33 THR B C 1
ATOM 1938 O O . THR B 1 33 ? -10.695 18.219 11.664 1 97.38 33 THR B O 1
ATOM 1941 N N . PRO B 1 34 ? -10.953 20.375 11.062 1 96.88 34 PRO B N 1
ATOM 1942 C CA . PRO B 1 34 ? -11.812 20.594 12.234 1 96.88 34 PRO B CA 1
ATOM 1943 C C . PRO B 1 34 ? -13.25 20.156 12 1 96.88 34 PRO B C 1
ATOM 1945 O O . PRO B 1 34 ? -13.75 20.219 10.875 1 96.88 34 PRO B O 1
ATOM 1948 N N . VAL B 1 35 ? -13.867 19.828 13.078 1 96.88 35 VAL B N 1
ATOM 1949 C CA . VAL B 1 35 ? -15.25 19.344 13.008 1 96.88 35 VAL B CA 1
ATOM 1950 C C . VAL B 1 35 ? -16.141 20.469 12.477 1 96.88 35 VAL B C 1
ATOM 1952 O O . VAL B 1 35 ? -17.109 20.203 11.742 1 96.88 35 VAL B O 1
ATOM 1955 N N . GLU B 1 36 ? -15.805 21.688 12.711 1 97 36 GLU B N 1
ATOM 1956 C CA . GLU B 1 36 ? -16.562 22.844 12.242 1 97 36 GLU B CA 1
ATOM 1957 C C . GLU B 1 36 ? -16.562 22.922 10.719 1 97 36 GLU B C 1
ATOM 1959 O O . GLU B 1 36 ? -17.547 23.328 10.109 1 97 36 GLU B O 1
ATOM 1964 N N . ALA B 1 37 ? -15.469 22.641 10.141 1 98.19 37 ALA B N 1
ATOM 1965 C CA . ALA B 1 37 ? -15.375 22.641 8.688 1 98.19 37 ALA B CA 1
ATOM 1966 C C . ALA B 1 37 ? -16.312 21.594 8.07 1 98.19 37 ALA B C 1
ATOM 1968 O O . ALA B 1 37 ? -16.922 21.828 7.027 1 98.19 37 ALA B O 1
ATOM 1969 N N . VAL B 1 38 ? -16.406 20.438 8.695 1 98.44 38 VAL B N 1
ATOM 1970 C CA . VAL B 1 38 ? -17.297 19.391 8.25 1 98.44 38 VAL B CA 1
ATOM 1971 C C . VAL B 1 38 ? -18.75 19.859 8.344 1 98.44 38 VAL B C 1
ATOM 1973 O O . VAL B 1 38 ? -19.531 19.688 7.406 1 98.44 38 VAL B O 1
ATOM 1976 N N . ALA B 1 39 ? -19.062 20.453 9.492 1 97.94 39 ALA B N 1
ATOM 1977 C CA . ALA B 1 39 ? -20.422 20.969 9.695 1 97.94 39 ALA B CA 1
ATOM 1978 C C . ALA B 1 39 ? -20.797 21.984 8.617 1 97.94 39 ALA B C 1
ATOM 1980 O O . ALA B 1 39 ? -21.859 21.891 8.016 1 97.94 39 ALA B O 1
ATOM 1981 N N . ARG B 1 40 ? -19.891 22.891 8.383 1 98.06 40 ARG B N 1
ATOM 1982 C CA . ARG B 1 40 ? -20.109 23.906 7.363 1 98.06 40 ARG B CA 1
ATOM 1983 C C . ARG B 1 40 ? -20.344 23.266 5.996 1 98.06 40 ARG B C 1
ATOM 1985 O O . ARG B 1 40 ? -21.266 23.641 5.273 1 98.06 40 ARG B O 1
ATOM 1992 N N . ARG B 1 41 ? -19.562 22.328 5.629 1 97.69 41 ARG B N 1
ATOM 1993 C CA . ARG B 1 41 ? -19.672 21.656 4.332 1 97.69 41 ARG B CA 1
ATOM 1994 C C . ARG B 1 41 ? -20.984 20.891 4.215 1 97.69 41 ARG B C 1
ATOM 1996 O O . ARG B 1 41 ? -21.562 20.812 3.137 1 97.69 41 ARG B O 1
ATOM 2003 N N . ALA B 1 42 ? -21.375 20.328 5.309 1 97.19 42 ALA B N 1
ATOM 2004 C CA . ALA B 1 42 ? -22.609 19.531 5.336 1 97.19 42 ALA B CA 1
ATOM 2005 C C . ALA B 1 42 ? -23.844 20.438 5.406 1 97.19 42 ALA B C 1
ATOM 2007 O O . ALA B 1 42 ? -24.969 19.953 5.289 1 97.19 42 ALA B O 1
ATOM 2008 N N . GLY B 1 43 ? -23.641 21.719 5.68 1 96.69 43 GLY B N 1
ATOM 2009 C CA . GLY B 1 43 ? -24.75 22.656 5.781 1 96.69 43 GLY B CA 1
ATOM 2010 C C . GLY B 1 43 ? -25.531 22.516 7.078 1 96.69 43 GLY B C 1
ATOM 2011 O O . GLY B 1 43 ? -26.75 22.672 7.098 1 96.69 43 GLY B O 1
ATOM 2012 N N . VAL B 1 44 ? -24.844 22.156 8.109 1 96.19 44 VAL B N 1
ATOM 2013 C CA . VAL B 1 44 ? -25.484 22.031 9.422 1 96.19 44 VAL B CA 1
ATOM 2014 C C . VAL B 1 44 ? -24.703 22.844 10.453 1 96.19 44 VAL B C 1
ATOM 2016 O O . VAL B 1 44 ? -23.578 23.281 10.188 1 96.19 44 VAL B O 1
ATOM 2019 N N . SER B 1 45 ? -25.344 23.016 11.578 1 95.25 45 SER B N 1
ATOM 2020 C CA . SER B 1 45 ? -24.641 23.703 12.664 1 95.25 45 SER B CA 1
ATOM 2021 C C . SER B 1 45 ? -23.672 22.766 13.375 1 95.25 45 SER B C 1
ATOM 2023 O O . SER B 1 45 ? -23.828 21.531 13.32 1 95.25 45 SER B O 1
ATOM 2025 N N . LYS B 1 46 ? -22.656 23.344 13.969 1 95.12 46 LYS B N 1
ATOM 2026 C CA . LYS B 1 46 ? -21.734 22.578 14.789 1 95.12 46 LYS B CA 1
ATOM 2027 C C . LYS B 1 46 ? -22.469 21.781 15.867 1 95.12 46 LYS B C 1
ATOM 2029 O O . LYS B 1 46 ? -22.156 20.625 16.109 1 95.12 46 LYS B O 1
ATOM 2034 N N . GLY B 1 47 ? -23.406 22.453 16.484 1 94.69 47 GLY B N 1
ATOM 2035 C CA . GLY B 1 47 ? -24.203 21.812 17.516 1 94.69 47 GLY B CA 1
ATOM 2036 C C . GLY B 1 47 ? -24.953 20.594 17.016 1 94.69 47 GLY B C 1
ATOM 2037 O O . GLY B 1 47 ? -24.969 19.562 17.688 1 94.69 47 GLY B O 1
ATOM 2038 N N . LEU B 1 48 ? -25.516 20.688 15.922 1 94.5 48 LEU B N 1
ATOM 2039 C CA . LEU B 1 48 ? -26.25 19.562 15.336 1 94.5 48 LEU B CA 1
ATOM 2040 C C . LEU B 1 48 ? -25.312 18.406 15.008 1 94.5 48 LEU B C 1
ATOM 2042 O O . LEU B 1 48 ? -25.656 17.25 15.219 1 94.5 48 LEU B O 1
ATOM 2046 N N . LEU B 1 49 ? -24.156 18.688 14.453 1 96.62 49 LEU B N 1
ATOM 2047 C CA . LEU B 1 49 ? -23.188 17.641 14.164 1 96.62 49 LEU B CA 1
ATOM 2048 C C . LEU B 1 49 ? -22.828 16.859 15.422 1 96.62 49 LEU B C 1
ATOM 2050 O O . LEU B 1 49 ? -22.781 15.625 15.406 1 96.62 49 LEU B O 1
ATOM 2054 N N . TYR B 1 50 ? -22.719 17.562 16.484 1 96.12 50 TYR B N 1
ATOM 2055 C CA . TYR B 1 50 ? -22.281 16.938 17.734 1 96.12 50 TYR B CA 1
ATOM 2056 C C . TYR B 1 50 ? -23.422 16.125 18.359 1 96.12 50 TYR B C 1
ATOM 2058 O O . TYR B 1 50 ? -23.172 15.289 19.234 1 96.12 50 TYR B O 1
ATOM 2066 N N . LEU B 1 51 ? -24.656 16.438 17.938 1 95.38 51 LEU B N 1
ATOM 2067 C CA . LEU B 1 51 ? -25.766 15.594 18.359 1 95.38 51 LEU B CA 1
ATOM 2068 C C . LEU B 1 51 ? -25.609 14.188 17.797 1 95.38 51 LEU B C 1
ATOM 2070 O O . LEU B 1 51 ? -26.016 13.211 18.422 1 95.38 51 LEU B O 1
ATOM 2074 N N . TYR B 1 52 ? -25.016 14.141 16.656 1 95.5 52 TYR B N 1
ATOM 2075 C CA . TYR B 1 52 ? -24.875 12.852 15.984 1 95.5 52 TYR B CA 1
ATOM 2076 C C . TYR B 1 52 ? -23.531 12.219 16.312 1 95.5 52 TYR B C 1
ATOM 2078 O O . TYR B 1 52 ? -23.438 11 16.469 1 95.5 52 TYR B O 1
ATOM 2086 N N . PHE B 1 53 ? -22.453 13.039 16.312 1 97.31 53 PHE B N 1
ATOM 2087 C CA . PHE B 1 53 ? -21.094 12.562 16.516 1 97.31 53 PHE B CA 1
ATOM 2088 C C . PHE B 1 53 ? -20.391 13.383 17.609 1 97.31 53 PHE B C 1
ATOM 2090 O O . PHE B 1 53 ? -19.891 14.477 17.328 1 97.31 53 PHE B O 1
ATOM 2097 N N . LYS B 1 54 ? -20.188 12.797 18.688 1 96.62 54 LYS B N 1
ATOM 2098 C CA . LYS B 1 54 ? -19.734 13.516 19.891 1 96.62 54 LYS B CA 1
ATOM 2099 C C . LYS B 1 54 ? -18.266 13.906 19.766 1 96.62 54 LYS B C 1
ATOM 2101 O O . LYS B 1 54 ? -17.828 14.883 20.375 1 96.62 54 LYS B O 1
ATOM 2106 N N . THR B 1 55 ? -17.547 13.086 19.047 1 96.25 55 THR B N 1
ATOM 2107 C CA . THR B 1 55 ? -16.125 13.359 18.875 1 96.25 55 THR B CA 1
ATOM 2108 C C . THR B 1 55 ? -15.719 13.203 17.406 1 96.25 55 THR B C 1
ATOM 2110 O O . THR B 1 55 ? -16.438 12.562 16.625 1 96.25 55 THR B O 1
ATOM 2113 N N . LYS B 1 56 ? -14.672 13.75 17.047 1 96.62 56 LYS B N 1
ATOM 2114 C CA . LYS B 1 56 ? -14.125 13.57 15.703 1 96.62 56 LYS B CA 1
ATOM 2115 C C . LYS B 1 56 ? -13.852 12.094 15.414 1 96.62 56 LYS B C 1
ATOM 2117 O O . LYS B 1 56 ? -14.047 11.633 14.281 1 96.62 56 LYS B O 1
ATOM 2122 N N . GLU B 1 57 ? -13.438 11.422 16.453 1 96.88 57 GLU B N 1
ATOM 2123 C CA . GLU B 1 57 ? -13.172 9.992 16.312 1 96.88 57 GLU B CA 1
ATOM 2124 C C . GLU B 1 57 ? -14.445 9.227 15.945 1 96.88 57 GLU B C 1
ATOM 2126 O O . GLU B 1 57 ? -14.43 8.367 15.062 1 96.88 57 GLU B O 1
ATOM 2131 N N . GLU B 1 58 ? -15.43 9.508 16.594 1 97.62 58 GLU B N 1
ATOM 2132 C CA . GLU B 1 58 ? -16.703 8.859 16.281 1 97.62 58 GLU B CA 1
ATOM 2133 C C . GLU B 1 58 ? -17.172 9.203 14.875 1 97.62 58 GLU B C 1
ATOM 2135 O O . GLU B 1 58 ? -17.766 8.359 14.188 1 97.62 58 GLU B O 1
ATOM 2140 N N . LEU B 1 59 ? -16.969 10.477 14.516 1 98 59 LEU B N 1
ATOM 2141 C CA . LEU B 1 59 ? -17.281 10.875 13.148 1 98 59 LEU B CA 1
ATOM 2142 C C . LEU B 1 59 ? -16.453 10.078 12.148 1 98 59 LEU B C 1
ATOM 2144 O O . LEU B 1 59 ? -16.984 9.586 11.148 1 98 59 LEU B O 1
ATOM 2148 N N . PHE B 1 60 ? -15.195 9.906 12.398 1 97.69 60 PHE B N 1
ATOM 2149 C CA . PHE B 1 60 ? -14.32 9.148 11.508 1 97.69 60 PHE B CA 1
ATOM 2150 C C . PHE B 1 60 ? -14.781 7.699 11.406 1 97.69 60 PHE B C 1
ATOM 2152 O O . PHE B 1 60 ? -14.867 7.145 10.305 1 97.69 60 PHE B O 1
ATOM 2159 N N . LYS B 1 61 ? -15.078 7.098 12.531 1 98.12 61 LYS B N 1
ATOM 2160 C CA . LYS B 1 61 ? -15.578 5.727 12.539 1 98.12 61 LYS B CA 1
ATOM 2161 C C . LYS B 1 61 ? -16.844 5.602 11.703 1 98.12 61 LYS B C 1
ATOM 2163 O O . LYS B 1 61 ? -17.031 4.613 10.992 1 98.12 61 LYS B O 1
ATOM 2168 N N . ALA B 1 62 ? -17.641 6.609 11.773 1 97.94 62 ALA B N 1
ATOM 2169 C CA . ALA B 1 62 ? -18.859 6.617 10.977 1 97.94 62 ALA B CA 1
ATOM 2170 C C . ALA B 1 62 ? -18.547 6.723 9.492 1 97.94 62 ALA B C 1
ATOM 2172 O O . ALA B 1 62 ? -19.234 6.113 8.664 1 97.94 62 ALA B O 1
ATOM 2173 N N . VAL B 1 63 ? -17.594 7.5 9.117 1 98.06 63 VAL B N 1
ATOM 2174 C CA . VAL B 1 63 ? -17.156 7.605 7.727 1 98.06 63 VAL B CA 1
ATOM 2175 C C . VAL B 1 63 ? -16.672 6.242 7.234 1 98.06 63 VAL B C 1
ATOM 2177 O O . VAL B 1 63 ? -17.047 5.801 6.145 1 98.06 63 VAL B O 1
ATOM 2180 N N . VAL B 1 64 ? -15.922 5.52 8.008 1 97.56 64 VAL B N 1
ATOM 2181 C CA . VAL B 1 64 ? -15.422 4.191 7.652 1 97.56 64 VAL B CA 1
ATOM 2182 C C . VAL B 1 64 ? -16.594 3.236 7.453 1 97.56 64 VAL B C 1
ATOM 2184 O O . VAL B 1 64 ? -16.641 2.502 6.465 1 97.56 64 VAL B O 1
ATOM 2187 N N . ARG B 1 65 ? -17.516 3.316 8.352 1 97 65 ARG B N 1
ATOM 2188 C CA . ARG B 1 65 ? -18.672 2.445 8.281 1 97 65 ARG B CA 1
ATOM 2189 C C . ARG B 1 65 ? -19.5 2.736 7.027 1 97 65 ARG B C 1
ATOM 2191 O O . ARG B 1 65 ? -20.109 1.831 6.453 1 97 65 ARG B O 1
ATOM 2198 N N . SER B 1 66 ? -19.422 3.975 6.613 1 96.06 66 SER B N 1
ATOM 2199 C CA . SER B 1 66 ? -20.234 4.379 5.465 1 96.06 66 SER B CA 1
ATOM 2200 C C . SER B 1 66 ? -19.531 4.031 4.152 1 96.06 66 SER B C 1
ATOM 2202 O O . SER B 1 66 ? -20.188 3.691 3.164 1 96.06 66 SER B O 1
ATOM 2204 N N . PHE B 1 67 ? -18.234 4.012 4.137 1 96 67 PHE B N 1
ATOM 2205 C CA . PHE B 1 67 ? -17.562 4.004 2.836 1 96 67 PHE B CA 1
ATOM 2206 C C . PHE B 1 67 ? -16.719 2.748 2.666 1 96 67 PHE B C 1
ATOM 2208 O O . PHE B 1 67 ? -16.344 2.395 1.548 1 96 67 PHE B O 1
ATOM 2215 N N . ILE B 1 68 ? -16.438 1.99 3.721 1 94.5 68 ILE B N 1
ATOM 2216 C CA . ILE B 1 68 ? -15.547 0.838 3.611 1 94.5 68 ILE B CA 1
ATOM 2217 C C . ILE B 1 68 ? -16.281 -0.422 4.07 1 94.5 68 ILE B C 1
ATOM 2219 O O . ILE B 1 68 ? -16.25 -1.447 3.383 1 94.5 68 ILE B O 1
ATOM 2223 N N . SER B 1 69 ? -16.953 -0.328 5.195 1 93.5 69 SER B N 1
ATOM 2224 C CA . SER B 1 69 ? -17.5 -1.504 5.855 1 93.5 69 SER B CA 1
ATOM 2225 C C . SER B 1 69 ? -18.516 -2.211 4.961 1 93.5 69 SER B C 1
ATOM 2227 O O . SER B 1 69 ? -18.531 -3.441 4.887 1 93.5 69 SER B O 1
ATOM 2229 N N . PRO B 1 70 ? -19.297 -1.42 4.238 1 92.5 70 PRO B N 1
ATOM 2230 C CA . PRO B 1 70 ? -20.266 -2.113 3.375 1 92.5 70 PRO B CA 1
ATOM 2231 C C . PRO B 1 70 ? -19.578 -2.998 2.33 1 92.5 70 PRO B C 1
ATOM 2233 O O . PRO B 1 70 ? -20.094 -4.066 1.989 1 92.5 70 PRO B O 1
ATOM 2236 N N . ARG B 1 71 ? -18.484 -2.602 1.851 1 91.19 71 ARG B N 1
ATOM 2237 C CA . ARG B 1 71 ? -17.75 -3.369 0.853 1 91.19 71 ARG B CA 1
ATOM 2238 C C . ARG B 1 71 ? -17.172 -4.645 1.459 1 91.19 71 ARG B C 1
ATOM 2240 O O . ARG B 1 71 ? -17.281 -5.723 0.868 1 91.19 71 ARG B O 1
ATOM 2247 N N . VAL B 1 72 ? -16.656 -4.559 2.605 1 93.38 72 VAL B N 1
ATOM 2248 C CA . VAL B 1 72 ? -16.125 -5.707 3.318 1 93.38 72 VAL B CA 1
ATOM 2249 C C . VAL B 1 72 ? -17.25 -6.66 3.707 1 93.38 72 VAL B C 1
ATOM 2251 O O . VAL B 1 72 ? -17.125 -7.879 3.566 1 93.38 72 VAL B O 1
ATOM 2254 N N . ASN B 1 73 ? -18.312 -6.055 4.145 1 93.19 73 ASN B N 1
ATOM 2255 C CA . ASN B 1 73 ? -19.469 -6.852 4.555 1 93.19 73 ASN B CA 1
ATOM 2256 C C . ASN B 1 73 ? -20.047 -7.637 3.387 1 93.19 73 ASN B C 1
ATOM 2258 O O . ASN B 1 73 ? -20.484 -8.781 3.553 1 93.19 73 ASN B O 1
ATOM 2262 N N . THR B 1 74 ? -20.062 -6.984 2.273 1 91.31 74 THR B N 1
ATOM 2263 C CA . THR B 1 74 ? -20.547 -7.668 1.083 1 91.31 74 THR B CA 1
ATOM 2264 C C . THR B 1 74 ? -19.688 -8.891 0.763 1 91.31 74 THR B C 1
ATOM 2266 O O . THR B 1 74 ? -20.219 -9.961 0.451 1 91.31 74 THR B O 1
ATOM 2269 N N . LEU B 1 75 ? -18.422 -8.789 0.863 1 92.06 75 LEU B N 1
ATOM 2270 C CA . LEU B 1 75 ? -17.5 -9.906 0.633 1 92.06 75 LEU B CA 1
ATOM 2271 C C . LEU B 1 75 ? -17.734 -11.016 1.65 1 92.06 75 LEU B C 1
ATOM 2273 O O . LEU B 1 75 ? -17.844 -12.188 1.283 1 92.06 75 LEU B O 1
ATOM 2277 N N . ARG B 1 76 ? -17.828 -10.57 2.844 1 94.12 76 ARG B N 1
ATOM 2278 C CA . ARG B 1 76 ? -18.016 -11.523 3.93 1 94.12 76 ARG B CA 1
ATOM 2279 C C . ARG B 1 76 ? -19.312 -12.289 3.764 1 94.12 76 ARG B C 1
ATOM 2281 O O . ARG B 1 76 ? -19.344 -13.516 3.896 1 94.12 76 ARG B O 1
ATOM 2288 N N . SER B 1 77 ? -20.297 -11.547 3.453 1 93.88 77 SER B N 1
ATOM 2289 C CA . SER B 1 77 ? -21.609 -12.164 3.309 1 93.88 77 SER B CA 1
ATOM 2290 C C . SER B 1 77 ? -21.641 -13.148 2.148 1 93.88 77 SER B C 1
ATOM 2292 O O . SER B 1 77 ? -22.266 -14.203 2.238 1 93.88 77 SER B O 1
ATOM 2294 N N . ALA B 1 78 ? -20.922 -12.781 1.098 1 93.38 78 ALA B N 1
ATOM 2295 C CA . ALA B 1 78 ? -20.859 -13.664 -0.058 1 93.38 78 ALA B CA 1
ATOM 2296 C C . ALA B 1 78 ? -20.203 -15 0.314 1 93.38 78 ALA B C 1
ATOM 2298 O O . ALA B 1 78 ? -20.562 -16.047 -0.226 1 93.38 78 ALA B O 1
ATOM 2299 N N . ILE B 1 79 ? -19.328 -15.016 1.242 1 93.12 79 ILE B N 1
ATOM 2300 C CA . ILE B 1 79 ? -18.578 -16.203 1.636 1 93.12 79 ILE B CA 1
ATOM 2301 C C . ILE B 1 79 ? -19.359 -16.984 2.686 1 93.12 79 ILE B C 1
ATOM 2303 O O . ILE B 1 79 ? -19.516 -18.203 2.568 1 93.12 79 ILE B O 1
ATOM 2307 N N . ILE B 1 80 ? -19.922 -16.266 3.639 1 89.69 80 ILE B N 1
ATOM 2308 C CA . ILE B 1 80 ? -20.469 -16.906 4.832 1 89.69 80 ILE B CA 1
ATOM 2309 C C . ILE B 1 80 ? -21.906 -17.359 4.574 1 89.69 80 ILE B C 1
ATOM 2311 O O . ILE B 1 80 ? -22.328 -18.406 5.066 1 89.69 80 ILE B O 1
ATOM 2315 N N . ASP B 1 81 ? -22.547 -16.594 3.734 1 90.69 81 ASP B N 1
ATOM 2316 C CA . ASP B 1 81 ? -23.984 -16.828 3.598 1 90.69 81 ASP B CA 1
ATOM 2317 C C . ASP B 1 81 ? -24.281 -17.688 2.373 1 90.69 81 ASP B C 1
ATOM 2319 O O . ASP B 1 81 ? -25.453 -17.922 2.045 1 90.69 81 ASP B O 1
ATOM 2323 N N . SER B 1 82 ? -23.297 -18.109 1.686 1 90.06 82 SER B N 1
ATOM 2324 C CA . SER B 1 82 ? -23.562 -18.906 0.49 1 90.06 82 SER B CA 1
ATOM 2325 C C . SER B 1 82 ? -22.578 -20.062 0.36 1 90.06 82 SER B C 1
ATOM 2327 O O . SER B 1 82 ? -21.609 -20.156 1.125 1 90.06 82 SER B O 1
ATOM 2329 N N . ASP B 1 83 ? -22.906 -20.984 -0.535 1 92.5 83 ASP B N 1
ATOM 2330 C CA . ASP B 1 83 ? -22.016 -22.109 -0.843 1 92.5 83 ASP B CA 1
ATOM 2331 C C . ASP B 1 83 ? -21.188 -21.828 -2.096 1 92.5 83 ASP B C 1
ATOM 2333 O O . ASP B 1 83 ? -20.906 -22.75 -2.875 1 92.5 83 ASP B O 1
ATOM 2337 N N . ILE B 1 84 ? -20.891 -20.609 -2.27 1 94.69 84 ILE B N 1
ATOM 2338 C CA . ILE B 1 84 ? -20.172 -20.188 -3.467 1 94.69 84 ILE B CA 1
ATOM 2339 C C . ILE B 1 84 ? -18.812 -20.859 -3.512 1 94.69 84 ILE B C 1
ATOM 2341 O O . ILE B 1 84 ? -18.141 -21 -2.484 1 94.69 84 ILE B O 1
ATOM 2345 N N . GLY B 1 85 ? -18.469 -21.375 -4.695 1 96 85 GLY B N 1
ATOM 2346 C CA . GLY B 1 85 ? -17.141 -21.938 -4.879 1 96 85 GLY B CA 1
ATOM 2347 C C . GLY B 1 85 ? -16.031 -20.906 -4.883 1 96 85 GLY B C 1
ATOM 2348 O O . GLY B 1 85 ? -16.297 -19.719 -5.113 1 96 85 GLY B O 1
ATOM 2349 N N . VAL B 1 86 ? -14.859 -21.344 -4.621 1 96.75 86 VAL B N 1
ATOM 2350 C CA . VAL B 1 86 ? -13.727 -20.422 -4.473 1 96.75 86 VAL B CA 1
ATOM 2351 C C . VAL B 1 86 ? -13.508 -19.656 -5.777 1 96.75 86 VAL B C 1
ATOM 2353 O O . VAL B 1 86 ? -13.367 -18.438 -5.773 1 96.75 86 VAL B O 1
ATOM 2356 N N . GLU B 1 87 ? -13.453 -20.359 -6.871 1 97.25 87 GLU B N 1
ATOM 2357 C CA . GLU B 1 87 ? -13.211 -19.703 -8.148 1 97.25 87 GLU B CA 1
ATOM 2358 C C . GLU B 1 87 ? -14.336 -18.719 -8.484 1 97.25 87 GLU B C 1
ATOM 2360 O O . GLU B 1 87 ? -14.086 -17.609 -8.953 1 97.25 87 GLU B O 1
ATOM 2365 N N . GLU B 1 88 ? -15.562 -19.141 -8.25 1 96.94 88 GLU B N 1
ATOM 2366 C CA . GLU B 1 88 ? -16.703 -18.266 -8.484 1 96.94 88 GLU B CA 1
ATOM 2367 C C . GLU B 1 88 ? -16.625 -17.016 -7.625 1 96.94 88 GLU B C 1
ATOM 2369 O O . GLU B 1 88 ? -16.891 -15.906 -8.102 1 96.94 88 GLU B O 1
ATOM 2374 N N . PHE B 1 89 ? -16.234 -17.172 -6.418 1 97.06 89 PHE B N 1
ATOM 2375 C CA . PHE B 1 89 ? -16.078 -16.031 -5.531 1 97.06 89 PHE B CA 1
ATOM 2376 C C . PHE B 1 89 ? -14.992 -15.086 -6.059 1 97.06 89 PHE B C 1
ATOM 2378 O O . PHE B 1 89 ? -15.195 -13.875 -6.125 1 97.06 89 PHE B O 1
ATOM 2385 N N . LEU B 1 90 ? -13.852 -15.672 -6.449 1 97.69 90 LEU B N 1
ATOM 2386 C CA . LEU B 1 90 ? -12.703 -14.875 -6.887 1 97.69 90 LEU B CA 1
ATOM 2387 C C . LEU B 1 90 ? -13.039 -14.109 -8.164 1 97.69 90 LEU B C 1
ATOM 2389 O O . LEU B 1 90 ? -12.68 -12.938 -8.297 1 97.69 90 LEU B O 1
ATOM 2393 N N . ARG B 1 91 ? -13.789 -14.695 -9.086 1 97.5 91 ARG B N 1
ATOM 2394 C CA . ARG B 1 91 ? -14.062 -14.109 -10.398 1 97.5 91 ARG B CA 1
ATOM 2395 C C . ARG B 1 91 ? -15.305 -13.234 -10.359 1 97.5 91 ARG B C 1
ATOM 2397 O O . ARG B 1 91 ? -15.656 -12.602 -11.359 1 97.5 91 ARG B O 1
ATOM 2404 N N . GLY B 1 92 ? -16 -13.125 -9.242 1 96.19 92 GLY B N 1
ATOM 2405 C CA . GLY B 1 92 ? -17.188 -12.297 -9.047 1 96.19 92 GLY B CA 1
ATOM 2406 C C . GLY B 1 92 ? -17.031 -11.273 -7.941 1 96.19 92 GLY B C 1
ATOM 2407 O O . GLY B 1 92 ? -16.422 -10.219 -8.148 1 96.19 92 GLY B O 1
ATOM 2408 N N . PRO B 1 93 ? -17.5 -11.711 -6.723 1 96.19 93 PRO B N 1
ATOM 2409 C CA . PRO B 1 93 ? -17.5 -10.75 -5.621 1 96.19 93 PRO B CA 1
ATOM 2410 C C . PRO B 1 93 ? -16.109 -10.164 -5.355 1 96.19 93 PRO B C 1
ATOM 2412 O O . PRO B 1 93 ? -15.977 -8.953 -5.141 1 96.19 93 PRO B O 1
ATOM 2415 N N . PHE B 1 94 ? -15.125 -10.945 -5.355 1 97.06 94 PHE B N 1
ATOM 2416 C CA . PHE B 1 94 ? -13.781 -10.477 -5.051 1 97.06 94 PHE B CA 1
ATOM 2417 C C . PHE B 1 94 ? -13.266 -9.555 -6.156 1 97.06 94 PHE B C 1
ATOM 2419 O O . PHE B 1 94 ? -12.75 -8.469 -5.879 1 97.06 94 PHE B O 1
ATOM 2426 N N . ARG B 1 95 ? -13.375 -10.023 -7.375 1 96.88 95 ARG B N 1
ATOM 2427 C CA . ARG B 1 95 ? -12.945 -9.219 -8.516 1 96.88 95 ARG B CA 1
ATOM 2428 C C . ARG B 1 95 ? -13.656 -7.867 -8.523 1 96.88 95 ARG B C 1
ATOM 2430 O O . ARG B 1 95 ? -13.023 -6.832 -8.742 1 96.88 95 ARG B O 1
ATOM 2437 N N . ASP B 1 96 ? -14.906 -7.848 -8.258 1 94.75 96 ASP B N 1
ATOM 2438 C CA . ASP B 1 96 ? -15.688 -6.617 -8.266 1 94.75 96 ASP B CA 1
ATOM 2439 C C . ASP B 1 96 ? -15.25 -5.676 -7.145 1 94.75 96 ASP B C 1
ATOM 2441 O O . ASP B 1 96 ? -15.109 -4.469 -7.359 1 94.75 96 ASP B O 1
ATOM 2445 N N . PHE B 1 97 ? -15.062 -6.242 -6.035 1 94.75 97 PHE B N 1
ATOM 2446 C CA . PHE B 1 97 ? -14.547 -5.496 -4.891 1 94.75 97 PHE B CA 1
ATOM 2447 C C . PHE B 1 97 ? -13.195 -4.879 -5.211 1 94.75 97 PHE B C 1
ATOM 2449 O O . PHE B 1 97 ? -13 -3.672 -5.039 1 94.75 97 PHE B O 1
ATOM 2456 N N . ALA B 1 98 ? -12.312 -5.688 -5.734 1 95.94 98 ALA B N 1
ATOM 2457 C CA . ALA B 1 98 ? -10.93 -5.293 -5.996 1 95.94 98 ALA B CA 1
ATOM 2458 C C . ALA B 1 98 ? -10.859 -4.223 -7.082 1 95.94 98 ALA B C 1
ATOM 2460 O O . ALA B 1 98 ? -10.078 -3.281 -6.98 1 95.94 98 ALA B O 1
ATOM 2461 N N . ALA B 1 99 ? -11.672 -4.305 -8.055 1 93.81 99 ALA B N 1
ATOM 2462 C CA . ALA B 1 99 ? -11.648 -3.391 -9.195 1 93.81 99 ALA B CA 1
ATOM 2463 C C . ALA B 1 99 ? -12.219 -2.025 -8.812 1 93.81 99 ALA B C 1
ATOM 2465 O O . ALA B 1 99 ? -11.812 -1.002 -9.375 1 93.81 99 ALA B O 1
ATOM 2466 N N . ALA B 1 100 ? -13.047 -1.978 -7.836 1 94.56 100 ALA B N 1
ATOM 2467 C CA . ALA B 1 100 ? -13.75 -0.746 -7.5 1 94.56 100 ALA B CA 1
ATOM 2468 C C . ALA B 1 100 ? -12.961 0.086 -6.496 1 94.56 100 ALA B C 1
ATOM 2470 O O . ALA B 1 100 ? -13.07 1.314 -6.473 1 94.56 100 ALA B O 1
ATOM 2471 N N . LEU B 1 101 ? -12.18 -0.483 -5.738 1 95.38 101 LEU B N 1
ATOM 2472 C CA . LEU B 1 101 ? -11.578 0.151 -4.57 1 95.38 101 LEU B CA 1
ATOM 2473 C C . LEU B 1 101 ? -10.648 1.283 -4.984 1 95.38 101 LEU B C 1
ATOM 2475 O O . LEU B 1 101 ? -10.742 2.396 -4.465 1 95.38 101 LEU B O 1
ATOM 2479 N N . PRO B 1 102 ? -9.836 1.067 -6.043 1 95 102 PRO B N 1
ATOM 2480 C CA . PRO B 1 102 ? -8.875 2.115 -6.402 1 95 102 PRO B CA 1
ATOM 2481 C C . PRO B 1 102 ? -9.555 3.383 -6.918 1 95 102 PRO B C 1
ATOM 2483 O O . PRO B 1 102 ? -8.969 4.469 -6.848 1 95 102 PRO B O 1
ATOM 2486 N N . THR B 1 103 ? -10.781 3.295 -7.336 1 93.56 103 THR B N 1
ATOM 2487 C CA . THR B 1 103 ? -11.438 4.461 -7.922 1 93.56 103 THR B CA 1
ATOM 2488 C C . THR B 1 103 ? -12.523 4.992 -6.996 1 93.56 103 THR B C 1
ATOM 2490 O O . THR B 1 103 ? -13.164 6 -7.297 1 93.56 103 THR B O 1
ATOM 2493 N N . SER B 1 104 ? -12.734 4.344 -5.887 1 95.06 104 SER B N 1
ATOM 2494 C CA . SER B 1 104 ? -13.75 4.781 -4.934 1 95.06 104 SER B CA 1
ATOM 2495 C C . SER B 1 104 ? -13.188 5.812 -3.961 1 95.06 104 SER B C 1
ATOM 2497 O O . SER B 1 104 ? -11.969 5.965 -3.846 1 95.06 104 SER B O 1
ATOM 2499 N N . LYS B 1 105 ? -14.086 6.469 -3.195 1 95.25 105 LYS B N 1
ATOM 2500 C CA . LYS B 1 105 ? -13.664 7.43 -2.18 1 95.25 105 LYS B CA 1
ATOM 2501 C C . LYS B 1 105 ? -12.945 6.73 -1.028 1 95.25 105 LYS B C 1
ATOM 2503 O O . LYS B 1 105 ? -12.195 7.367 -0.285 1 95.25 105 LYS B O 1
ATOM 2508 N N . ALA B 1 106 ? -13.164 5.441 -0.955 1 95.12 106 ALA B N 1
ATOM 2509 C CA . ALA B 1 106 ? -12.578 4.68 0.146 1 95.12 106 ALA B CA 1
ATOM 2510 C C . ALA B 1 106 ? -11.055 4.691 0.073 1 95.12 106 ALA B C 1
ATOM 2512 O O . ALA B 1 106 ? -10.375 4.5 1.084 1 95.12 106 ALA B O 1
ATOM 2513 N N . ARG B 1 107 ? -10.484 4.938 -1.135 1 96.38 107 ARG B N 1
ATOM 2514 C CA . ARG B 1 107 ? -9.039 4.957 -1.293 1 96.38 107 ARG B CA 1
ATOM 2515 C C . ARG B 1 107 ? -8.406 6.059 -0.444 1 96.38 107 ARG B C 1
ATOM 2517 O O . ARG B 1 107 ? -7.285 5.918 0.036 1 96.38 107 ARG B O 1
ATOM 2524 N N . HIS B 1 108 ? -9.172 7.129 -0.137 1 96.31 108 HIS B N 1
ATOM 2525 C CA . HIS B 1 108 ? -8.656 8.242 0.647 1 96.31 108 HIS B CA 1
ATOM 2526 C C . HIS B 1 108 ? -8.555 7.875 2.125 1 96.31 108 HIS B C 1
ATOM 2528 O O . HIS B 1 108 ? -7.715 8.422 2.846 1 96.31 108 HIS B O 1
ATOM 2534 N N . LEU B 1 109 ? -9.43 6.941 2.545 1 96 109 LEU B N 1
ATOM 2535 C CA . LEU B 1 109 ? -9.344 6.484 3.926 1 96 109 LEU B CA 1
ATOM 2536 C C . LEU B 1 109 ? -8.086 5.641 4.137 1 96 109 LEU B C 1
ATOM 2538 O O . LEU B 1 109 ? -7.441 5.73 5.184 1 96 109 LEU B O 1
ATOM 2542 N N . LEU B 1 110 ? -7.723 4.859 3.121 1 95.5 110 LEU B N 1
ATOM 2543 C CA . LEU B 1 110 ? -6.473 4.109 3.195 1 95.5 110 LEU B CA 1
ATOM 2544 C C . LEU B 1 110 ? -5.277 5.055 3.213 1 95.5 110 LEU B C 1
ATOM 2546 O O . LEU B 1 110 ? -4.332 4.855 3.982 1 95.5 110 LEU B O 1
ATOM 2550 N N . ARG B 1 111 ? -5.336 6.059 2.385 1 97.12 111 ARG B N 1
ATOM 2551 C CA . ARG B 1 111 ? -4.277 7.062 2.379 1 97.12 111 ARG B CA 1
ATOM 2552 C C . ARG B 1 111 ? -4.113 7.695 3.756 1 97.12 111 ARG B C 1
ATOM 2554 O O . ARG B 1 111 ? -2.994 7.867 4.238 1 97.12 111 ARG B O 1
ATOM 2561 N N . LEU B 1 112 ? -5.223 8.016 4.41 1 97 112 LEU B N 1
ATOM 2562 C CA . LEU B 1 112 ? -5.188 8.672 5.707 1 97 112 LEU B CA 1
ATOM 2563 C C . LEU B 1 112 ? -4.59 7.754 6.77 1 97 112 LEU B C 1
ATOM 2565 O O . LEU B 1 112 ? -3.805 8.195 7.609 1 97 112 LEU B O 1
ATOM 2569 N N . MET B 1 113 ? -5.004 6.488 6.691 1 96.69 113 MET B N 1
ATOM 2570 C CA . MET B 1 113 ? -4.477 5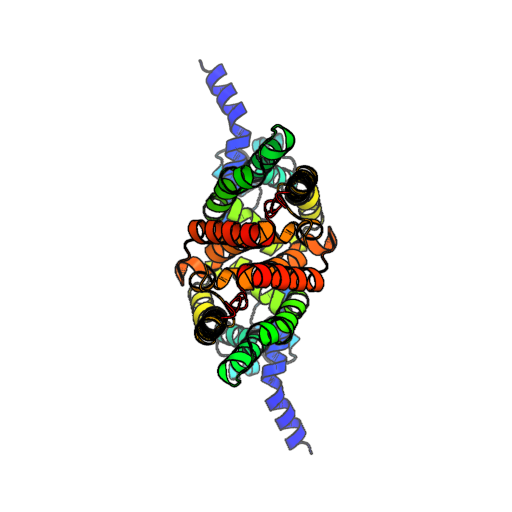.516 7.648 1 96.69 113 MET B CA 1
ATOM 2571 C C . MET B 1 113 ? -2.963 5.379 7.504 1 96.69 113 MET B C 1
ATOM 2573 O O . MET B 1 113 ? -2.244 5.312 8.5 1 96.69 113 MET B O 1
ATOM 2577 N N . ILE B 1 114 ? -2.486 5.41 6.289 1 97.31 114 ILE B N 1
ATOM 2578 C CA . ILE B 1 114 ? -1.058 5.293 6.023 1 97.31 114 ILE B CA 1
ATOM 2579 C C . ILE B 1 114 ? -0.346 6.574 6.457 1 97.31 114 ILE B C 1
ATOM 2581 O O . ILE B 1 114 ? 0.698 6.52 7.109 1 97.31 114 ILE B O 1
ATOM 2585 N N . ALA B 1 115 ? -0.939 7.691 6.203 1 96.31 115 ALA B N 1
ATOM 2586 C CA . ALA B 1 115 ? -0.311 8.992 6.418 1 96.31 115 ALA B CA 1
ATOM 2587 C C . ALA B 1 115 ? -0.266 9.336 7.906 1 96.31 115 ALA B C 1
ATOM 2589 O O . ALA B 1 115 ? 0.751 9.828 8.406 1 96.31 115 ALA B O 1
ATOM 2590 N N . GLU B 1 116 ? -1.39 9.008 8.625 1 96 116 GLU B N 1
ATOM 2591 C CA . GLU B 1 116 ? -1.539 9.609 9.938 1 96 116 GLU B CA 1
ATOM 2592 C C . GLU B 1 116 ? -1.861 8.562 11 1 96 116 GLU B C 1
ATOM 2594 O O . GLU B 1 116 ? -1.878 8.859 12.195 1 96 116 GLU B O 1
ATOM 2599 N N . GLY B 1 117 ? -2.07 7.332 10.555 1 96.31 117 GLY B N 1
ATOM 2600 C CA . GLY B 1 117 ? -2.494 6.297 11.484 1 96.31 117 GLY B CA 1
ATOM 2601 C C . GLY B 1 117 ? -1.557 6.133 12.664 1 96.31 117 GLY B C 1
ATOM 2602 O O . GLY B 1 117 ? -1.997 5.844 13.781 1 96.31 117 GLY B O 1
ATOM 2603 N N . HIS B 1 118 ? -0.287 6.344 12.453 1 93.88 118 HIS B N 1
ATOM 2604 C CA . HIS B 1 118 ? 0.717 6.16 13.492 1 93.88 118 HIS B CA 1
ATOM 2605 C C . HIS B 1 118 ? 0.512 7.145 14.641 1 93.88 118 HIS B C 1
ATOM 2607 O O . HIS B 1 118 ? 0.972 6.902 15.758 1 93.88 118 HIS B O 1
ATOM 2613 N N . LYS B 1 119 ? -0.196 8.219 14.445 1 94.69 119 LYS B N 1
ATOM 2614 C CA . LYS B 1 119 ? -0.494 9.219 15.469 1 94.69 119 LYS B CA 1
ATOM 2615 C C . LYS B 1 119 ? -1.761 8.859 16.234 1 94.69 119 LYS B C 1
ATOM 2617 O O . LYS B 1 119 ? -2.074 9.477 17.25 1 94.69 119 LYS B O 1
ATOM 2622 N N . HIS B 1 120 ? -2.469 7.867 15.75 1 96.31 120 HIS B N 1
ATOM 2623 C CA . HIS B 1 120 ? -3.773 7.523 16.297 1 96.31 120 HIS B CA 1
ATOM 2624 C C . HIS B 1 120 ? -3.904 6.016 16.5 1 96.31 120 HIS B C 1
ATOM 2626 O O . HIS B 1 120 ? -4.742 5.371 15.875 1 96.31 120 HIS B O 1
ATOM 2632 N N . PRO B 1 121 ? -3.195 5.453 17.438 1 95.62 121 PRO B N 1
ATOM 2633 C CA . PRO B 1 121 ? -3.162 4 17.625 1 95.62 121 PRO B CA 1
ATOM 2634 C C . PRO B 1 121 ? -4.539 3.414 17.922 1 95.62 121 PRO B C 1
ATOM 2636 O O . PRO B 1 121 ? -4.848 2.297 17.5 1 95.62 121 PRO B O 1
ATOM 2639 N N . ASP B 1 122 ? -5.328 4.164 18.578 1 96.5 122 ASP B N 1
ATOM 2640 C CA . ASP B 1 122 ? -6.66 3.668 18.922 1 96.5 122 ASP B CA 1
ATOM 2641 C C . ASP B 1 122 ? -7.527 3.541 17.656 1 96.5 122 ASP B C 1
ATOM 2643 O O . ASP B 1 122 ? -8.289 2.582 17.516 1 96.5 122 ASP B O 1
ATOM 2647 N N . LEU B 1 123 ? -7.398 4.488 16.812 1 96.81 123 LEU B N 1
ATOM 2648 C CA . LEU B 1 123 ? -8.164 4.449 15.57 1 96.81 123 LEU B CA 1
ATOM 2649 C C . LEU B 1 123 ? -7.695 3.301 14.68 1 96.81 123 LEU B C 1
ATOM 2651 O O . LEU B 1 123 ? -8.516 2.607 14.078 1 96.81 123 LEU B O 1
ATOM 2655 N N . THR B 1 124 ? -6.402 3.078 14.625 1 97.81 124 THR B N 1
ATOM 2656 C CA . THR B 1 124 ? -5.898 1.984 13.805 1 97.81 124 THR B CA 1
ATOM 2657 C C . THR B 1 124 ? -6.27 0.635 14.406 1 97.81 124 THR B C 1
ATOM 2659 O O . THR B 1 124 ? -6.512 -0.333 13.688 1 97.81 124 THR B O 1
ATOM 2662 N N . ARG B 1 125 ? -6.281 0.58 15.711 1 98 125 ARG B N 1
ATOM 2663 C CA . ARG B 1 125 ? -6.742 -0.639 16.359 1 98 125 ARG B CA 1
ATOM 2664 C C . ARG B 1 125 ? -8.195 -0.931 16.016 1 98 125 ARG B C 1
ATOM 2666 O O . ARG B 1 125 ? -8.547 -2.062 15.672 1 98 125 ARG B O 1
ATOM 2673 N N . TRP B 1 126 ? -8.953 0.076 16.172 1 98 126 TRP B N 1
ATOM 2674 C CA . TRP B 1 126 ? -10.367 -0.083 15.836 1 98 126 TRP B CA 1
ATOM 2675 C C . TRP B 1 126 ? -10.523 -0.492 14.375 1 98 126 TRP B C 1
ATOM 2677 O O . TRP B 1 126 ? -11.336 -1.365 14.055 1 98 126 TRP B O 1
ATOM 2687 N N . TYR B 1 127 ? -9.82 0.144 13.492 1 97.56 127 TYR B N 1
ATOM 2688 C CA . TYR B 1 127 ? -9.852 -0.172 12.07 1 97.56 127 TYR B CA 1
ATOM 2689 C C . TYR B 1 127 ? -9.445 -1.62 11.828 1 97.56 127 TYR B C 1
ATOM 2691 O O . TYR B 1 127 ? -10.07 -2.32 11.023 1 97.56 127 TYR B O 1
ATOM 2699 N N . TRP B 1 128 ? -8.422 -2.084 12.461 1 97.75 128 TRP B N 1
ATOM 2700 C CA . TRP B 1 128 ? -8.016 -3.482 12.422 1 97.75 128 TRP B CA 1
ATOM 2701 C C . TRP B 1 128 ? -9.156 -4.402 12.828 1 97.75 128 TRP B C 1
ATOM 2703 O O . TRP B 1 128 ? -9.531 -5.312 12.086 1 97.75 128 TRP B O 1
ATOM 2713 N N . GLU B 1 129 ? -9.742 -4.102 13.867 1 97.44 129 GLU B N 1
ATOM 2714 C CA . GLU B 1 129 ? -10.727 -4.988 14.477 1 97.44 129 GLU B CA 1
ATOM 2715 C C . GLU B 1 129 ? -12.023 -5.02 13.672 1 97.44 129 GLU B C 1
ATOM 2717 O O . GLU B 1 129 ? -12.711 -6.043 13.633 1 97.44 129 GLU B O 1
ATOM 2722 N N . ASN B 1 130 ? -12.25 -3.912 12.984 1 96.38 130 ASN B N 1
ATOM 2723 C CA . ASN B 1 130 ? -13.586 -3.789 12.414 1 96.38 130 ASN B CA 1
ATOM 2724 C C . ASN B 1 130 ? -13.555 -3.857 10.891 1 96.38 130 ASN B C 1
ATOM 2726 O O . ASN B 1 130 ? -14.602 -4.016 10.258 1 96.38 130 ASN B O 1
ATOM 2730 N N . VAL B 1 131 ? -12.422 -3.768 10.32 1 96.62 131 VAL B N 1
ATOM 2731 C CA . VAL B 1 131 ? -12.352 -3.752 8.867 1 96.62 131 VAL B CA 1
ATOM 2732 C C . VAL B 1 131 ? -11.367 -4.816 8.391 1 96.62 131 VAL B C 1
ATOM 2734 O O . VAL B 1 131 ? -11.766 -5.824 7.801 1 96.62 131 VAL B O 1
ATOM 2737 N N . VAL B 1 132 ? -10.117 -4.727 8.742 1 97.25 132 VAL B N 1
ATOM 2738 C CA . VAL B 1 132 ? -9.055 -5.543 8.164 1 97.25 132 VAL B CA 1
ATOM 2739 C C . VAL B 1 132 ? -9.188 -6.984 8.648 1 97.25 132 VAL B C 1
ATOM 2741 O O . VAL B 1 132 ? -9.188 -7.918 7.84 1 97.25 132 VAL B O 1
ATOM 2744 N N . SER B 1 133 ? -9.336 -7.164 9.953 1 97 133 SER B N 1
ATOM 2745 C CA . SER B 1 133 ? -9.43 -8.508 10.523 1 97 133 SER B CA 1
ATOM 2746 C C . SER B 1 133 ? -10.648 -9.25 9.992 1 97 133 SER B C 1
ATOM 2748 O O . SER B 1 133 ? -10.578 -10.445 9.703 1 97 133 SER B O 1
ATOM 2750 N N . GLU B 1 134 ? -11.695 -8.516 9.828 1 95.06 134 GLU B N 1
ATOM 2751 C CA . GLU B 1 134 ? -12.922 -9.117 9.32 1 95.06 134 GLU B CA 1
ATOM 2752 C C . GLU B 1 134 ? -12.75 -9.586 7.875 1 95.06 134 GLU B C 1
ATOM 2754 O O . GLU B 1 134 ? -13.18 -10.688 7.516 1 95.06 134 GLU B O 1
ATOM 2759 N N . GLY B 1 135 ? -12.164 -8.75 7.09 1 94.88 135 GLY B N 1
ATOM 2760 C CA . GLY B 1 135 ? -11.898 -9.125 5.711 1 94.88 135 GLY B CA 1
ATOM 2761 C C . GLY B 1 135 ? -10.953 -10.312 5.586 1 94.88 135 GLY B C 1
ATOM 2762 O O . GLY B 1 135 ? -11.227 -11.25 4.832 1 94.88 135 GLY B O 1
ATOM 2763 N N . LEU B 1 136 ? -9.898 -10.32 6.367 1 96.12 136 LEU B N 1
ATOM 2764 C CA . LEU B 1 136 ? -8.922 -11.406 6.324 1 96.12 136 LEU B CA 1
ATOM 2765 C C . LEU B 1 136 ? -9.539 -12.711 6.809 1 96.12 136 LEU B C 1
ATOM 2767 O O . LEU B 1 136 ? -9.25 -13.781 6.258 1 96.12 136 LEU B O 1
ATOM 2771 N N . GLN B 1 137 ? -10.336 -12.586 7.812 1 95.38 137 GLN B N 1
ATOM 2772 C CA . GLN B 1 137 ? -11 -13.773 8.328 1 95.38 137 GLN B CA 1
ATOM 2773 C C . GLN B 1 137 ? -11.922 -14.391 7.277 1 95.38 137 GLN B C 1
ATOM 2775 O O . GLN B 1 137 ? -11.977 -15.609 7.129 1 95.38 137 GLN B O 1
ATOM 2780 N N . ALA B 1 138 ? -12.641 -13.539 6.637 1 94.44 138 ALA B N 1
ATOM 2781 C CA . ALA B 1 138 ? -13.523 -14.031 5.578 1 94.44 138 ALA B CA 1
ATOM 2782 C C . ALA B 1 138 ? -12.734 -14.758 4.496 1 94.44 138 ALA B C 1
ATOM 2784 O O . ALA B 1 138 ? -13.117 -15.852 4.062 1 94.44 138 ALA B O 1
ATOM 2785 N N . ILE B 1 139 ? -11.648 -14.242 4.098 1 95.69 139 ILE B N 1
ATOM 2786 C CA . ILE B 1 139 ? -10.805 -14.844 3.068 1 95.69 139 ILE B CA 1
ATOM 2787 C C . ILE B 1 139 ? -10.234 -16.156 3.574 1 95.69 139 ILE B C 1
ATOM 2789 O O . ILE B 1 139 ? -10.164 -17.141 2.828 1 95.69 139 ILE B O 1
ATOM 2793 N N . THR B 1 140 ? -9.844 -16.156 4.816 1 96.62 140 THR B N 1
ATOM 2794 C CA . THR B 1 140 ? -9.305 -17.375 5.426 1 96.62 140 THR B CA 1
ATOM 2795 C C . THR B 1 140 ? -10.352 -18.484 5.41 1 96.62 140 THR B C 1
ATOM 2797 O O . THR B 1 140 ? -10.047 -19.625 5.039 1 96.62 140 THR B O 1
ATOM 2800 N N . VAL B 1 141 ? -11.531 -18.109 5.742 1 95.75 141 VAL B N 1
ATOM 2801 C CA . VAL B 1 141 ? -12.625 -19.078 5.75 1 95.75 141 VAL B CA 1
ATOM 2802 C C . VAL B 1 141 ? -12.859 -19.609 4.34 1 95.75 141 VAL B C 1
ATOM 2804 O O . VAL B 1 141 ? -13.078 -20.812 4.148 1 95.75 141 VAL B O 1
ATOM 2807 N N . LEU B 1 142 ? -12.812 -18.719 3.381 1 96.5 142 LEU B N 1
ATOM 2808 C CA . LEU B 1 142 ? -12.977 -19.109 1.987 1 96.5 142 LEU B CA 1
ATOM 2809 C C . LEU B 1 142 ? -11.93 -20.141 1.585 1 96.5 142 LEU B C 1
ATOM 2811 O O . LEU B 1 142 ? -12.25 -21.156 0.959 1 96.5 142 LEU B O 1
ATOM 2815 N N . ILE B 1 143 ? -10.68 -19.938 1.922 1 96.69 143 ILE B N 1
ATOM 2816 C CA . ILE B 1 143 ? -9.562 -20.797 1.554 1 96.69 143 ILE B CA 1
ATOM 2817 C C . ILE B 1 143 ? -9.703 -22.141 2.254 1 96.69 143 ILE B C 1
ATOM 2819 O O . ILE B 1 143 ? -9.555 -23.203 1.626 1 96.69 143 ILE B O 1
ATOM 2823 N N . GLU B 1 144 ? -10.008 -22.078 3.508 1 96.69 144 GLU B N 1
ATOM 2824 C CA . GLU B 1 144 ? -10.172 -23.297 4.289 1 96.69 144 GLU B CA 1
ATOM 2825 C C . GLU B 1 144 ? -11.297 -24.156 3.729 1 96.69 144 GLU B C 1
ATOM 2827 O O . GLU B 1 144 ? -11.148 -25.375 3.594 1 96.69 144 GLU B O 1
ATOM 2832 N N . ARG B 1 145 ? -12.352 -23.547 3.457 1 96.12 145 ARG B N 1
ATOM 2833 C CA . ARG B 1 145 ? -13.484 -24.25 2.865 1 96.12 145 ARG B CA 1
ATOM 2834 C C . ARG B 1 145 ? -13.117 -24.844 1.51 1 96.12 145 ARG B C 1
ATOM 2836 O O . ARG B 1 145 ? -13.516 -25.953 1.186 1 96.12 145 ARG B O 1
ATOM 2843 N N . GLY B 1 146 ? -12.453 -24.031 0.705 1 96.81 146 GLY B N 1
ATOM 2844 C CA . GLY B 1 146 ? -12 -24.531 -0.588 1 96.81 146 GLY B CA 1
ATOM 2845 C C . GLY B 1 146 ? -11.125 -25.766 -0.487 1 96.81 146 GLY B C 1
ATOM 2846 O O . GLY B 1 146 ? -11.266 -26.688 -1.286 1 96.81 146 GLY B O 1
ATOM 2847 N N . VAL B 1 147 ? -10.266 -25.828 0.487 1 97.06 147 VAL B N 1
ATOM 2848 C CA . VAL B 1 147 ? -9.398 -26.984 0.709 1 97.06 147 VAL B CA 1
ATOM 2849 C C . VAL B 1 147 ? -10.234 -28.172 1.177 1 97.06 147 VAL B C 1
ATOM 2851 O O . VAL B 1 147 ? -10.102 -29.281 0.654 1 97.06 147 VAL B O 1
ATOM 2854 N N . ALA B 1 148 ? -11.117 -27.906 2.102 1 96.38 148 ALA B N 1
ATOM 2855 C CA . ALA B 1 148 ? -11.969 -28.953 2.652 1 96.38 148 ALA B CA 1
ATOM 2856 C C . ALA B 1 148 ? -12.844 -29.578 1.569 1 96.38 148 ALA B C 1
ATOM 2858 O O . ALA B 1 148 ? -13.117 -30.781 1.597 1 96.38 148 ALA B O 1
ATOM 2859 N N . ARG B 1 149 ? -13.25 -28.781 0.598 1 96.19 149 ARG B N 1
ATOM 2860 C CA . ARG B 1 149 ? -14.141 -29.219 -0.467 1 96.19 149 ARG B CA 1
ATOM 2861 C C . ARG B 1 149 ? -13.352 -29.781 -1.647 1 96.19 149 ARG B C 1
ATOM 2863 O O . ARG B 1 149 ? -13.938 -30.172 -2.656 1 96.19 149 ARG B O 1
ATOM 2870 N N . GLY B 1 150 ? -12.07 -29.719 -1.624 1 96.75 150 GLY B N 1
ATOM 2871 C CA . GLY B 1 150 ? -11.227 -30.234 -2.691 1 96.75 150 GLY B CA 1
ATOM 2872 C C . GLY B 1 150 ? -11.125 -29.297 -3.877 1 96.75 150 GLY B C 1
ATOM 2873 O O . GLY B 1 150 ? -10.672 -29.703 -4.953 1 96.75 150 GLY B O 1
ATOM 2874 N N . GLU B 1 151 ? -11.531 -28.016 -3.689 1 97.25 151 GLU B N 1
ATOM 2875 C CA . GLU B 1 151 ? -11.414 -27.016 -4.742 1 97.25 151 GLU B CA 1
ATOM 2876 C C . GLU B 1 151 ? -9.992 -26.469 -4.832 1 97.25 151 GLU B C 1
ATOM 2878 O O . GLU B 1 151 ? -9.547 -26.078 -5.91 1 97.25 151 GLU B O 1
ATOM 2883 N N . LEU B 1 152 ? -9.383 -26.438 -3.697 1 97.38 152 LEU B N 1
ATOM 2884 C CA . LEU B 1 152 ? -8.008 -25.953 -3.582 1 97.38 152 LEU B CA 1
ATOM 2885 C C . LEU B 1 152 ? -7.113 -27.016 -2.951 1 97.38 152 LEU B C 1
ATOM 2887 O O . LEU B 1 152 ? -7.574 -27.812 -2.125 1 97.38 152 LEU B O 1
ATOM 2891 N N . GLN B 1 153 ? -5.902 -27.062 -3.338 1 97.06 153 GLN B N 1
ATOM 2892 C CA . GLN B 1 153 ? -4.898 -27.812 -2.582 1 97.06 153 GLN B CA 1
ATOM 2893 C C . GLN B 1 153 ? -4.344 -26.969 -1.433 1 97.06 153 GLN B C 1
ATOM 2895 O O . GLN B 1 153 ? -4.254 -25.75 -1.536 1 97.06 153 GLN B O 1
ATOM 2900 N N . PRO B 1 154 ? -4.004 -27.641 -0.33 1 96.38 154 PRO B N 1
ATOM 2901 C CA . PRO B 1 154 ? -3.299 -26.875 0.7 1 96.38 154 PRO B CA 1
ATOM 2902 C C . PRO B 1 154 ? -2.094 -26.125 0.148 1 96.38 154 PRO B C 1
ATOM 2904 O O . PRO B 1 154 ? -1.381 -26.641 -0.719 1 96.38 154 PRO B O 1
ATOM 2907 N N . SER B 1 155 ? -1.933 -24.906 0.564 1 96.25 155 SER B N 1
ATOM 2908 C CA . SER B 1 155 ? -0.874 -24.047 0.054 1 96.25 155 SER B CA 1
ATOM 2909 C C . SER B 1 155 ? -0.509 -22.969 1.065 1 96.25 155 SER B C 1
ATOM 2911 O O . SER B 1 155 ? -1.038 -22.953 2.18 1 96.25 155 SER B O 1
ATOM 2913 N N . ALA B 1 156 ? 0.383 -22.125 0.643 1 95.94 156 ALA B N 1
ATOM 2914 C CA . ALA B 1 156 ? 0.832 -21.031 1.508 1 95.94 156 ALA B CA 1
ATOM 2915 C C . ALA B 1 156 ? -0.291 -20.031 1.756 1 95.94 156 ALA B C 1
ATOM 2917 O O . ALA B 1 156 ? -0.208 -19.219 2.672 1 95.94 156 ALA B O 1
ATOM 2918 N N . LEU B 1 157 ? -1.378 -20.094 0.975 1 96.44 157 LEU B N 1
ATOM 2919 C CA . LEU B 1 157 ? -2.504 -19.188 1.167 1 96.44 157 LEU B CA 1
ATOM 2920 C C . LEU B 1 157 ? -3.186 -19.438 2.506 1 96.44 157 LEU B C 1
ATOM 2922 O O . LEU B 1 157 ? -3.812 -18.547 3.07 1 96.44 157 LEU B O 1
ATOM 2926 N N . ASP B 1 158 ? -3.066 -20.688 2.977 1 95.69 158 ASP B N 1
ATOM 2927 C CA . ASP B 1 158 ? -3.621 -21.047 4.281 1 95.69 158 ASP B CA 1
ATOM 2928 C C . ASP B 1 158 ? -2.986 -20.203 5.391 1 95.69 158 ASP B C 1
ATOM 2930 O O . ASP B 1 158 ? -3.67 -19.781 6.324 1 95.69 158 ASP B O 1
ATOM 2934 N N . ARG B 1 159 ? -1.732 -19.969 5.18 1 96.19 159 ARG B N 1
ATOM 2935 C CA . ARG B 1 159 ? -0.963 -19.234 6.184 1 96.19 159 ARG B CA 1
ATOM 2936 C C . ARG B 1 159 ? -0.952 -17.734 5.883 1 96.19 159 ARG B C 1
ATOM 2938 O O . ARG B 1 159 ? -0.88 -16.922 6.801 1 96.19 159 ARG B O 1
ATOM 2945 N N . PHE B 1 160 ? -1.048 -17.406 4.629 1 98.12 160 PHE B N 1
ATOM 2946 C CA . PHE B 1 160 ? -0.915 -16.016 4.223 1 98.12 160 PHE B CA 1
ATOM 2947 C C . PHE B 1 160 ? -2.051 -15.617 3.293 1 98.12 160 PHE B C 1
ATOM 2949 O O . PHE B 1 160 ? -1.812 -15.242 2.141 1 98.12 160 PHE B O 1
ATOM 2956 N N . PRO B 1 161 ? -3.258 -15.547 3.875 1 97.5 161 PRO B N 1
ATOM 2957 C CA . PRO B 1 161 ? -4.359 -15.055 3.045 1 97.5 161 PRO B CA 1
ATOM 2958 C C . PRO B 1 161 ? -4.113 -13.641 2.52 1 97.5 161 PRO B C 1
ATOM 2960 O O . PRO B 1 161 ? -4.773 -13.211 1.571 1 97.5 161 PRO B O 1
ATOM 2963 N N . HIS B 1 162 ? -3.104 -12.906 3.07 1 98.31 162 HIS B N 1
ATOM 2964 C CA . HIS B 1 162 ? -2.676 -11.57 2.676 1 98.31 162 HIS B CA 1
ATOM 2965 C C . HIS B 1 162 ? -2.273 -11.531 1.205 1 98.31 162 HIS B C 1
ATOM 2967 O O . HIS B 1 162 ? -2.428 -10.508 0.541 1 98.31 162 HIS B O 1
ATOM 2973 N N . LEU B 1 163 ? -1.792 -12.641 0.729 1 98.44 163 LEU B N 1
ATOM 2974 C CA . LEU B 1 163 ? -1.281 -12.703 -0.637 1 98.44 163 LEU B CA 1
ATOM 2975 C C . LEU B 1 163 ? -2.41 -12.523 -1.646 1 98.44 163 LEU B C 1
ATOM 2977 O O . LEU B 1 163 ? -2.189 -12.016 -2.748 1 98.44 163 LEU B O 1
ATOM 2981 N N . LEU B 1 164 ? -3.635 -12.914 -1.235 1 97.69 164 LEU B N 1
ATOM 2982 C CA . LEU B 1 164 ? -4.773 -12.703 -2.121 1 97.69 164 LEU B CA 1
ATOM 2983 C C . LEU B 1 164 ? -5.105 -11.219 -2.232 1 97.69 164 LEU B C 1
ATOM 2985 O O . LEU B 1 164 ? -5.48 -10.742 -3.305 1 97.69 164 LEU B O 1
ATOM 2989 N N . ILE B 1 165 ? -4.902 -10.422 -1.198 1 97.44 165 ILE B N 1
ATOM 2990 C CA . ILE B 1 165 ? -5.375 -9.047 -1.127 1 97.44 165 ILE B CA 1
ATOM 2991 C C . ILE B 1 165 ? -4.246 -8.094 -1.512 1 97.4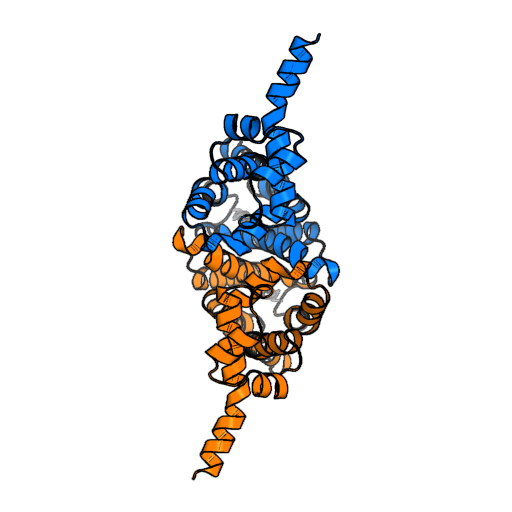4 165 ILE B C 1
ATOM 2993 O O . ILE B 1 165 ? -4.488 -6.918 -1.798 1 97.44 165 ILE B O 1
ATOM 2997 N N . SER B 1 166 ? -2.998 -8.547 -1.486 1 98.38 166 SER B N 1
ATOM 2998 C CA . SER B 1 166 ? -1.828 -7.691 -1.638 1 98.38 166 SER B CA 1
ATOM 2999 C C . SER B 1 166 ? -1.889 -6.898 -2.939 1 98.38 166 SER B C 1
ATOM 3001 O O . SER B 1 166 ? -1.647 -5.688 -2.947 1 98.38 166 SER B O 1
ATOM 3003 N N . PRO B 1 167 ? -2.307 -7.5 -4.117 1 98.38 167 PRO B N 1
ATOM 3004 C CA . PRO B 1 167 ? -2.367 -6.699 -5.344 1 98.38 167 PRO B CA 1
ATOM 3005 C C . PRO B 1 167 ? -3.506 -5.684 -5.328 1 98.38 167 PRO B C 1
ATOM 3007 O O . PRO B 1 167 ? -3.465 -4.695 -6.066 1 98.38 167 PRO B O 1
ATOM 3010 N N . VAL B 1 168 ? -4.492 -5.926 -4.531 1 97.44 168 VAL B N 1
ATOM 3011 C CA . VAL B 1 168 ? -5.605 -4.992 -4.402 1 97.44 168 VAL B CA 1
ATOM 3012 C C . VAL B 1 168 ? -5.129 -3.719 -3.703 1 97.44 168 VAL B C 1
ATOM 3014 O O . VAL B 1 168 ? -5.332 -2.611 -4.207 1 97.44 168 VAL B O 1
ATOM 3017 N N . VAL B 1 169 ? -4.457 -3.906 -2.564 1 97.94 169 VAL B N 1
ATOM 3018 C CA . VAL B 1 169 ? -3.91 -2.77 -1.831 1 97.94 169 VAL B CA 1
ATOM 3019 C C . VAL B 1 169 ? -2.877 -2.049 -2.693 1 97.94 169 VAL B C 1
ATOM 3021 O O . VAL B 1 169 ? -2.863 -0.816 -2.754 1 97.94 169 VAL B O 1
ATOM 3024 N N . PHE B 1 170 ? -2.092 -2.842 -3.385 1 98.44 170 PHE B N 1
ATOM 3025 C CA . PHE B 1 170 ? -1.115 -2.266 -4.301 1 98.44 170 PHE B CA 1
ATOM 3026 C C . PHE B 1 170 ? -1.801 -1.377 -5.332 1 98.44 170 PHE B C 1
ATOM 3028 O O . PHE B 1 170 ? -1.314 -0.287 -5.641 1 98.44 170 PHE B O 1
ATOM 3035 N N . SER B 1 171 ? -2.902 -1.806 -5.918 1 98.19 171 SER B N 1
ATOM 3036 C CA . SER B 1 171 ? -3.629 -1.057 -6.938 1 98.19 171 SER B CA 1
ATOM 3037 C C . SER B 1 171 ? -4.121 0.28 -6.395 1 98.19 171 SER B C 1
ATOM 3039 O O . SER B 1 171 ? -4.117 1.286 -7.105 1 98.19 171 SER B O 1
ATOM 3041 N N . VAL B 1 172 ? -4.52 0.292 -5.164 1 97.69 172 VAL B N 1
ATOM 3042 C CA . VAL B 1 172 ? -4.957 1.531 -4.527 1 97.69 172 VAL B CA 1
ATOM 3043 C C . VAL B 1 172 ? -3.779 2.498 -4.418 1 97.69 172 VAL B C 1
ATOM 3045 O O . VAL B 1 172 ? -3.896 3.672 -4.777 1 97.69 172 VAL B O 1
ATOM 3048 N N . ILE B 1 173 ? -2.652 2.008 -3.979 1 98.06 173 ILE B N 1
ATOM 3049 C CA . ILE B 1 173 ? -1.459 2.83 -3.814 1 98.06 173 ILE B CA 1
ATOM 3050 C C . ILE B 1 173 ? -1.005 3.357 -5.172 1 98.06 173 ILE B C 1
ATOM 3052 O O . ILE B 1 173 ? -0.657 4.535 -5.305 1 98.06 173 ILE B O 1
ATOM 3056 N N . TRP B 1 174 ? -1.046 2.471 -6.176 1 98.12 174 TRP B N 1
ATOM 3057 C CA . TRP B 1 174 ? -0.662 2.883 -7.523 1 98.12 174 TRP B CA 1
ATOM 3058 C C . TRP B 1 174 ? -1.537 4.031 -8.008 1 98.12 174 TRP B C 1
ATOM 3060 O O . TRP B 1 174 ? -1.032 5.02 -8.547 1 98.12 174 TRP B O 1
ATOM 3070 N N . THR B 1 175 ? -2.807 3.891 -7.824 1 97.19 175 THR B N 1
ATOM 3071 C CA . THR B 1 175 ? -3.76 4.91 -8.25 1 97.19 175 THR B CA 1
ATOM 3072 C C . THR B 1 175 ? -3.498 6.23 -7.527 1 97.19 175 THR B C 1
ATOM 3074 O O . THR B 1 175 ? -3.508 7.297 -8.148 1 97.19 175 THR B O 1
ATOM 3077 N N . LEU B 1 176 ? -3.162 6.176 -6.289 1 96.56 176 LEU B N 1
ATOM 3078 C CA . LEU B 1 176 ? -2.973 7.367 -5.469 1 96.56 176 LEU B CA 1
ATOM 3079 C C . LEU B 1 176 ? -1.699 8.102 -5.867 1 96.56 176 LEU B C 1
ATOM 3081 O O . LEU B 1 176 ? -1.653 9.336 -5.832 1 96.56 176 LEU B O 1
ATOM 3085 N N . VAL B 1 177 ? -0.696 7.332 -6.285 1 97.06 177 VAL B N 1
ATOM 3086 C CA . VAL B 1 177 ? 0.626 7.945 -6.336 1 97.06 177 VAL B CA 1
ATOM 3087 C C . VAL B 1 177 ? 1.125 7.973 -7.781 1 97.06 177 VAL B C 1
ATOM 3089 O O . VAL B 1 177 ? 1.768 8.938 -8.203 1 97.06 177 VAL B O 1
ATOM 3092 N N . MET B 1 178 ? 0.827 6.906 -8.539 1 97.44 178 MET B N 1
ATOM 3093 C CA . MET B 1 178 ? 1.58 6.703 -9.773 1 97.44 178 MET B CA 1
ATOM 3094 C C . MET B 1 178 ? 0.67 6.824 -10.992 1 97.44 178 MET B C 1
ATOM 3096 O O . MET B 1 178 ? 1.148 6.961 -12.117 1 97.44 178 MET B O 1
ATOM 3100 N N . GLN B 1 179 ? -0.586 6.797 -10.844 1 95.25 179 GLN B N 1
ATOM 3101 C CA . GLN B 1 179 ? -1.516 6.672 -11.961 1 95.25 179 GLN B CA 1
ATOM 3102 C C . GLN B 1 179 ? -1.327 7.809 -12.969 1 95.25 179 GLN B C 1
ATOM 3104 O O . GLN B 1 179 ? -1.494 7.613 -14.172 1 95.25 179 GLN B O 1
ATOM 3109 N N . LYS B 1 180 ? -0.945 8.969 -12.547 1 95.25 180 LYS B N 1
ATOM 3110 C CA . LYS B 1 180 ? -0.765 10.133 -13.406 1 95.25 180 LYS B CA 1
ATOM 3111 C C . LYS B 1 180 ? 0.465 9.977 -14.297 1 95.25 180 LYS B C 1
ATOM 3113 O O . LYS B 1 180 ? 0.576 10.633 -15.336 1 95.25 180 LYS B O 1
ATOM 3118 N N . HIS B 1 181 ? 1.352 9.094 -13.898 1 96.44 181 HIS B N 1
ATOM 3119 C CA . HIS B 1 181 ? 2.623 8.969 -14.602 1 96.44 181 HIS B CA 1
ATOM 3120 C C . HIS B 1 181 ? 2.688 7.656 -15.383 1 96.44 181 HIS B C 1
ATOM 3122 O O . HIS B 1 181 ? 3.418 7.559 -16.375 1 96.44 181 HIS B O 1
ATOM 3128 N N . SER B 1 182 ? 1.946 6.715 -14.859 1 96.56 182 SER B N 1
ATOM 3129 C CA . SER B 1 182 ? 1.877 5.41 -15.516 1 96.56 182 SER B CA 1
ATOM 3130 C C . SER B 1 182 ? 0.521 4.75 -15.289 1 96.56 182 SER B C 1
ATOM 3132 O O . SER B 1 182 ? 0.248 4.234 -14.203 1 96.56 182 SER B O 1
ATOM 3134 N N . LYS B 1 183 ? -0.238 4.742 -16.328 1 96 183 LYS B N 1
ATOM 3135 C CA . LYS B 1 183 ? -1.56 4.129 -16.234 1 96 183 LYS B CA 1
ATOM 3136 C C . LYS B 1 183 ? -1.453 2.617 -16.062 1 96 183 LYS B C 1
ATOM 3138 O O . LYS B 1 183 ? -0.659 1.966 -16.75 1 96 183 LYS B O 1
ATOM 3143 N N . LEU B 1 184 ? -2.191 2.088 -15.141 1 96.44 184 LEU B N 1
ATOM 3144 C CA . LEU B 1 184 ? -2.258 0.653 -14.883 1 96.44 184 LEU B CA 1
ATOM 3145 C C . LEU B 1 184 ? -3.693 0.149 -14.977 1 96.44 184 LEU B C 1
ATOM 3147 O O . LEU B 1 184 ? -4.594 0.698 -14.336 1 96.44 184 LEU B O 1
ATOM 3151 N N . ASP B 1 185 ? -3.947 -0.761 -15.867 1 96.75 185 ASP B N 1
ATOM 3152 C CA . ASP B 1 185 ? -5.246 -1.423 -15.906 1 96.75 185 ASP B CA 1
ATOM 3153 C C . ASP B 1 185 ? -5.426 -2.357 -14.711 1 96.75 185 ASP B C 1
ATOM 3155 O O . ASP B 1 185 ? -5.195 -3.564 -14.82 1 96.7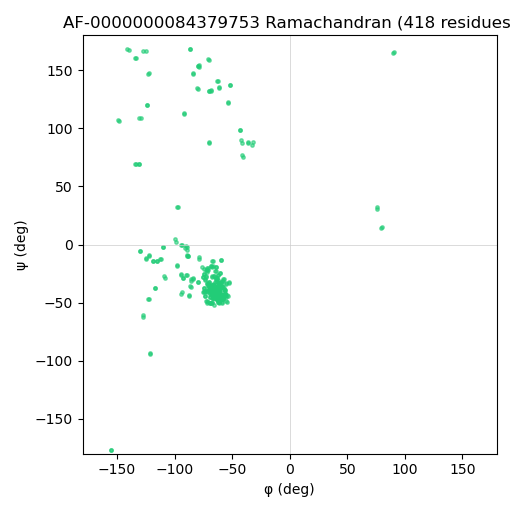5 185 ASP B O 1
ATOM 3159 N N . THR B 1 186 ? -5.926 -1.779 -13.656 1 95.69 186 THR B N 1
ATOM 3160 C CA . THR B 1 186 ? -5.98 -2.488 -12.383 1 95.69 186 THR B CA 1
ATOM 3161 C C . THR B 1 186 ? -6.934 -3.678 -12.469 1 95.69 186 THR B C 1
ATOM 3163 O O . THR B 1 186 ? -6.688 -4.723 -11.859 1 95.69 186 THR B O 1
ATOM 3166 N N . THR B 1 187 ? -8.047 -3.494 -13.195 1 96.31 187 THR B N 1
ATOM 3167 C CA . THR B 1 187 ? -8.992 -4.594 -13.344 1 96.31 187 THR B CA 1
ATOM 3168 C C . THR B 1 187 ? -8.328 -5.781 -14.039 1 96.31 187 THR B C 1
ATOM 3170 O O . THR B 1 187 ? -8.414 -6.914 -13.555 1 96.31 187 THR B O 1
ATOM 3173 N N . ALA B 1 188 ? -7.645 -5.535 -15.086 1 97.81 188 ALA B N 1
ATOM 3174 C CA . ALA B 1 188 ? -6.949 -6.598 -15.812 1 97.81 188 ALA B CA 1
ATOM 3175 C C . ALA B 1 188 ? -5.855 -7.223 -14.953 1 97.81 188 ALA B C 1
ATOM 3177 O O . ALA B 1 188 ? -5.613 -8.43 -15.023 1 97.81 188 ALA B O 1
ATOM 3178 N N . MET B 1 189 ? -5.172 -6.453 -14.164 1 97.94 189 MET B N 1
ATOM 3179 C CA . MET B 1 189 ? -4.125 -6.984 -13.305 1 97.94 189 MET B CA 1
ATOM 3180 C C . MET B 1 189 ? -4.711 -7.91 -12.242 1 97.94 189 MET B C 1
ATOM 3182 O O . MET B 1 189 ? -4.129 -8.953 -11.93 1 97.94 189 MET B O 1
ATOM 3186 N N . ILE B 1 190 ? -5.855 -7.508 -11.727 1 98 190 ILE B N 1
ATOM 3187 C CA . ILE B 1 190 ? -6.504 -8.328 -10.711 1 98 190 ILE B CA 1
ATOM 3188 C C . ILE B 1 190 ? -6.941 -9.664 -11.32 1 98 190 ILE B C 1
ATOM 3190 O O . ILE B 1 190 ? -6.781 -10.719 -10.703 1 98 190 ILE B O 1
ATOM 3194 N N . GLU B 1 191 ? -7.473 -9.609 -12.5 1 98.12 191 GLU B N 1
ATOM 3195 C CA . GLU B 1 191 ? -7.848 -10.844 -13.195 1 98.12 191 GLU B CA 1
ATOM 3196 C C . GLU B 1 191 ? -6.629 -11.734 -13.422 1 98.12 191 GLU B C 1
ATOM 3198 O O . GLU B 1 191 ? -6.699 -12.945 -13.234 1 98.12 191 GLU B O 1
ATOM 3203 N N . ALA B 1 192 ? -5.566 -11.125 -13.82 1 98.06 192 ALA B N 1
ATOM 3204 C CA . ALA B 1 192 ? -4.312 -11.852 -14.008 1 98.06 192 ALA B CA 1
ATOM 3205 C C . ALA B 1 192 ? -3.834 -12.469 -12.695 1 98.06 192 ALA B C 1
ATOM 3207 O O . ALA B 1 192 ? -3.338 -13.594 -12.68 1 98.06 192 ALA B O 1
ATOM 3208 N N . HIS B 1 193 ? -3.998 -11.703 -11.648 1 98.19 193 HIS B N 1
ATOM 3209 C CA . HIS B 1 193 ? -3.639 -12.188 -10.32 1 98.19 193 HIS B CA 1
ATOM 3210 C C . HIS B 1 193 ? -4.441 -13.43 -9.945 1 98.19 193 HIS B C 1
ATOM 3212 O O . HIS B 1 193 ? -3.881 -14.414 -9.461 1 98.19 193 HIS B O 1
ATOM 3218 N N . ILE B 1 194 ? -5.695 -13.367 -10.156 1 97.62 194 ILE B N 1
ATOM 3219 C CA . ILE B 1 194 ? -6.586 -14.492 -9.867 1 97.62 194 ILE B CA 1
ATOM 3220 C C . ILE B 1 194 ? -6.176 -15.703 -10.695 1 97.62 194 ILE B C 1
ATOM 3222 O O . ILE B 1 194 ? -6.086 -16.812 -10.18 1 97.62 194 ILE B O 1
ATOM 3226 N N . ASP B 1 195 ? -5.844 -15.5 -11.961 1 96.94 195 ASP B N 1
ATOM 3227 C CA . ASP B 1 195 ? -5.422 -16.594 -12.844 1 96.94 195 ASP B CA 1
ATOM 3228 C C . ASP B 1 195 ? -4.148 -17.25 -12.32 1 96.94 195 ASP B C 1
ATOM 3230 O O . ASP B 1 195 ? -4.066 -18.484 -12.258 1 96.94 195 ASP B O 1
ATOM 3234 N N . LEU B 1 196 ? -3.201 -16.453 -11.961 1 96.5 196 LEU B N 1
ATOM 3235 C CA . LEU B 1 196 ? -1.921 -16.984 -11.5 1 96.5 196 LEU B CA 1
ATOM 3236 C C . LEU B 1 196 ? -2.088 -17.75 -10.195 1 96.5 196 LEU B C 1
ATOM 3238 O O . LEU B 1 196 ? -1.507 -18.828 -10.023 1 96.5 196 LEU B O 1
ATOM 3242 N N . LEU B 1 197 ? -2.879 -17.156 -9.312 1 96.19 197 LEU B N 1
ATOM 3243 C CA . LEU B 1 197 ? -3.096 -17.812 -8.023 1 96.19 197 LEU B CA 1
ATOM 3244 C C . LEU B 1 197 ? -3.797 -19.141 -8.195 1 96.19 197 LEU B C 1
ATOM 3246 O O . LEU B 1 197 ? -3.365 -20.156 -7.633 1 96.19 197 LEU B O 1
ATOM 3250 N N . LEU B 1 198 ? -4.836 -19.172 -8.992 1 95.62 198 LEU B N 1
ATOM 3251 C CA . LEU B 1 198 ? -5.594 -20.391 -9.203 1 95.62 198 LEU B CA 1
ATOM 3252 C C . LEU B 1 198 ? -4.734 -21.453 -9.883 1 95.62 198 LEU B C 1
ATOM 3254 O O . LEU B 1 198 ? -4.855 -22.641 -9.586 1 95.62 198 LEU B O 1
ATOM 3258 N N . ALA B 1 199 ? -3.865 -21.047 -10.797 1 93.94 199 ALA B N 1
ATOM 3259 C CA . ALA B 1 199 ? -2.969 -21.984 -11.469 1 93.94 199 ALA B CA 1
ATOM 3260 C C . ALA B 1 199 ? -2.049 -22.688 -10.469 1 93.94 199 ALA B C 1
ATOM 3262 O O . ALA B 1 199 ? -1.594 -23.797 -10.711 1 93.94 199 ALA B O 1
ATOM 3263 N N . SER B 1 200 ? -1.836 -22.047 -9.367 1 93.75 200 SER B N 1
ATOM 3264 C CA . SER B 1 200 ? -0.897 -22.578 -8.375 1 93.75 200 SER B CA 1
ATOM 3265 C C . SER B 1 200 ? -1.612 -23.406 -7.316 1 93.75 200 SER B C 1
ATOM 3267 O O . SER B 1 200 ? -1.032 -24.344 -6.754 1 93.75 200 SER B O 1
ATOM 3269 N N . VAL B 1 201 ? -2.934 -23.125 -7.098 1 94.56 201 VAL B N 1
ATOM 3270 C CA . VAL B 1 201 ? -3.486 -23.688 -5.875 1 94.56 201 VAL B CA 1
ATOM 3271 C C . VAL B 1 201 ? -4.715 -24.531 -6.203 1 94.56 201 VAL B C 1
ATOM 3273 O O . VAL B 1 201 ? -5.223 -25.266 -5.352 1 94.56 201 VAL B O 1
ATOM 3276 N N . LYS B 1 202 ? -5.156 -24.406 -7.367 1 92.69 202 LYS B N 1
ATOM 3277 C CA . LYS B 1 202 ? -6.324 -25.203 -7.723 1 92.69 202 LYS B CA 1
ATOM 3278 C C . LYS B 1 202 ? -6.008 -26.688 -7.656 1 92.69 202 LYS B C 1
ATOM 3280 O O . LYS B 1 202 ? -4.941 -27.125 -8.094 1 92.69 202 LYS B O 1
ATOM 3285 N N . ALA B 1 203 ? -6.914 -27.469 -7.188 1 88.19 203 ALA B N 1
ATOM 3286 C CA . ALA B 1 203 ? -6.742 -28.906 -7.113 1 88.19 203 ALA B CA 1
ATOM 3287 C C . ALA B 1 203 ? -6.762 -29.531 -8.508 1 88.19 203 ALA B C 1
ATOM 3289 O O . ALA B 1 203 ? -7.543 -29.125 -9.367 1 88.19 203 ALA B O 1
ATOM 3290 N N . GLN B 1 204 ? -5.75 -30.391 -8.727 1 79.81 204 GLN B N 1
ATOM 3291 C CA . GLN B 1 204 ? -5.707 -31.125 -9.992 1 79.81 204 GLN B CA 1
ATOM 3292 C C . GLN B 1 204 ? -6.645 -32.312 -9.977 1 79.81 204 GLN B C 1
ATOM 3294 O O . GLN B 1 204 ? -6.809 -32.969 -8.938 1 79.81 204 GLN B O 1
ATOM 3299 N N . PRO B 1 205 ? -7.438 -32.5 -11.039 1 70.38 205 PRO B N 1
ATOM 3300 C CA . PRO B 1 205 ? -8.32 -33.656 -11.086 1 70.38 205 PRO B CA 1
ATOM 3301 C C . PRO B 1 205 ? -7.57 -34.969 -10.867 1 70.38 205 PRO B C 1
ATOM 3303 O O . PRO B 1 205 ? -6.391 -35.062 -11.211 1 70.38 205 PRO B O 1
ATOM 3306 N N . GLU B 1 206 ? -7.891 -35.75 -9.906 1 59.69 206 GLU B N 1
ATOM 3307 C CA . GLU B 1 206 ? -7.34 -37.094 -9.75 1 59.69 206 GLU B CA 1
ATOM 3308 C C . GLU B 1 206 ? -7.285 -37.844 -11.094 1 59.69 206 GLU B C 1
ATOM 3310 O O . GLU B 1 206 ? -8.234 -37.781 -11.875 1 59.69 206 GLU B O 1
ATOM 3315 N N . GLN B 1 207 ? -6.121 -37.906 -11.797 1 53.53 207 GLN B N 1
ATOM 3316 C CA . GLN B 1 207 ? -6.07 -38.875 -12.883 1 53.53 207 GLN B CA 1
ATOM 3317 C C . GLN B 1 207 ? -6.711 -40.188 -12.461 1 53.53 207 GLN B C 1
ATOM 3319 O O . GLN B 1 207 ? -6.34 -40.781 -11.438 1 53.53 207 GLN B O 1
ATOM 3324 N N . GLY B 1 208 ? -7.922 -40.438 -12.609 1 47.38 208 GLY B N 1
ATOM 3325 C CA . GLY B 1 208 ? -8.492 -41.75 -12.469 1 47.38 208 GLY B CA 1
ATOM 3326 C C . GLY B 1 208 ? -7.582 -42.844 -12.969 1 47.38 208 GLY B C 1
ATOM 3327 O O . GLY B 1 208 ? -7.168 -42.844 -14.133 1 47.38 208 GLY B O 1
ATOM 3328 N N . SER B 1 209 ? -6.664 -43.406 -12.18 1 45.16 209 SER B N 1
ATOM 3329 C CA . SER B 1 209 ? -6.18 -44.719 -12.555 1 45.16 209 SER B CA 1
ATOM 3330 C C . SER B 1 209 ? -7.32 -45.594 -13.031 1 45.16 209 SER B C 1
ATOM 3332 O O . SER B 1 209 ? -8.219 -45.938 -12.258 1 45.16 209 SER B O 1
ATOM 3334 N N . GLY B 1 210 ? -7.816 -45.438 -14.211 1 40.69 210 GLY B N 1
ATOM 3335 C CA . GLY B 1 210 ? -8.539 -46.562 -14.789 1 40.69 210 GLY B CA 1
ATOM 3336 C C . GLY B 1 210 ? -7.996 -47.906 -14.352 1 40.69 210 GLY B C 1
ATOM 3337 O O . GLY B 1 210 ? -6.832 -48.219 -14.602 1 40.69 210 GLY B O 1
ATOM 3338 N N . THR B 1 211 ? -8.484 -48.406 -13.25 1 36.5 211 THR B N 1
ATOM 3339 C CA . THR B 1 211 ? -8.531 -49.844 -13.336 1 36.5 211 THR B CA 1
ATOM 3340 C C . THR B 1 211 ? -9.352 -50.281 -14.555 1 36.5 211 THR B C 1
ATOM 3342 O O . THR B 1 211 ? -10.289 -49.594 -14.953 1 36.5 211 THR B O 1
#

Organism: NCBI:txid1548547

Solvent-accessible surface area (backbone atoms only — not comparable to full-atom values): 22625 Å² total; per-residue (Å²): 113,68,63,59,53,48,46,54,50,56,70,42,38,63,58,43,40,30,51,26,36,49,52,42,33,60,75,56,33,68,87,69,44,51,69,58,59,25,18,56,69,46,71,45,50,56,68,59,47,43,73,77,30,83,41,69,64,54,40,49,54,48,30,43,52,69,57,43,39,56,60,46,48,51,50,35,45,53,54,73,74,44,87,65,49,56,67,58,38,50,75,38,61,47,43,54,52,50,52,45,41,48,78,39,77,45,40,46,55,54,38,45,40,59,52,48,24,78,81,35,60,66,59,41,46,49,42,37,67,66,44,54,50,50,44,50,48,39,50,43,50,46,53,53,50,22,35,75,71,56,56,24,43,90,54,59,52,81,80,35,50,59,67,75,48,13,54,43,56,33,39,30,52,39,52,67,55,38,36,93,78,50,78,66,67,53,52,61,47,50,53,42,47,52,51,42,50,45,64,45,31,45,45,73,77,75,75,72,75,76,122,113,67,63,58,54,50,44,54,48,57,70,42,38,63,58,44,40,32,52,26,36,50,53,42,35,58,74,55,31,67,86,68,43,54,69,56,59,25,18,55,69,46,72,45,51,56,69,59,46,42,74,77,32,80,39,69,64,54,41,49,53,48,30,43,52,68,58,45,39,56,61,46,46,50,49,35,45,54,54,73,74,42,87,64,48,58,67,59,38,50,74,38,61,47,42,53,51,49,50,43,42,45,77,38,77,45,40,44,54,54,37,44,40,59,54,47,25,80,82,34,60,67,59,40,46,50,45,36,67,67,42,53,50,49,46,50,48,38,50,43,51,46,52,52,49,23,36,76,70,56,57,24,43,90,52,61,54,80,79,35,50,58,67,75,48,15,54,43,56,33,40,30,52,38,50,66,53,37,35,93,79,50,80,68,66,53,54,61,48,50,54,42,48,54,51,42,51,45,63,45,30,44,44,72,77,76,75,73,75,74,123

Secondary structure (DSSP, 8-state):
-HHHHHHHHHHTHHHHHHHHHHHHHHHH-STT--HHHHHHHHTS-HHHHHHH-SSHHHHHHHHHHHHTHHHHHHHHHHHHSS---HHHHIIIIIHHHHHHGGGSTHHHHHHHHHHHGGG-HHHHHHHIIIIIHHHHHHHHHHHHHHHHTTSB---GGGT-THHHHHHHHHHHHHHHHTTTTS---HHHHHHHHHHHHHHHHBPPP------/-HHHHHHHHHHHHHHHHHHHHHHHHHHH-STT--HHHHHHHHTS-HHHHHHH-SSHHHHHHHHHHHHTHHHHHHHHHHHHSS---HHHHIIIIIHHHHHHGGGSTHHHHHHHHHHHGGG-HHHHHHHIIIIIHHHHHHHHHHHHHHHHTTSB---GGGT-THHHHHHHHHHHHHHHHTTTTS---HHHHHHHHHHHHHHHHBPPP------